Protein AF-A0AA86ND13-F1 (afdb_monomer_lite)

Secondary structure (DSSP, 8-state):
---------PPPEE-TT-EEEHHHHHHHHT-SBPPHHHHHHHHHHHHHHGGG-TTHHHHHT--GGGTTS-PPP--HHHHHHHHHHHHTTS--BHHHHHHHHHHHHHTT--TTSEEEPPGGGGGEEEE-SEEEEEETTEEEEEE----GGGTTHHHHHHHHH------TTS-EEEETTB-HHHHHHHHHHHH----SSHHHHHHHHHHHTTEEETTS-PPPPTTTSEEEEEETTS-EEEEE-EEEE--SS-EEHHHHHHHHHTTB---TTT------------------PPPPPTT-TTEEEEEEETTTEEEEEETTEEEEEE--B--SSHHHHHHHHHHHHHHHHHH--TT--EEEE-TT---B-HHHHHHHHHHH-TTS-----EEEE---HHHHHHHHTT-HHHHTT-BB-TTT--B-TTGGGSSSEEB----HHHHHHHHHHHHH------GGGEEEEEETT-BTHHHHHHHHHHHTT-SEEEEES---SS---BSSB--S--EEEHHHHHHHHHHHHHH---S--HHHHHHHHT---SBS-EEEEE-EEEEES-TTS---S-TTSS--B-SEEE-----TTTTTSHHHHHHHHHHHHHH-----S---SEEEEETTEEEEEETTEEEEEEEPTTEEE-SSSS--EEE--STT-----HHHHHHHHHHHHHHHHHHHHHHHHHHHHHHHHHTTS---PPPPP----

pLDDT: mean 84.59, std 14.76, range [30.59, 98.56]

Structure (mmCIF, N/CA/C/O backbone):
data_AF-A0AA86ND13-F1
#
_entry.id   AF-A0AA86ND13-F1
#
loop_
_atom_site.group_PDB
_atom_site.id
_atom_site.type_symbol
_atom_site.label_atom_id
_atom_site.label_alt_id
_atom_site.label_comp_id
_atom_site.label_asym_id
_atom_site.label_entity_id
_atom_site.label_seq_id
_atom_site.pdbx_PDB_ins_code
_atom_site.Cartn_x
_atom_site.Cartn_y
_atom_site.Cartn_z
_atom_site.occupancy
_atom_site.B_iso_or_equiv
_atom_site.auth_seq_id
_atom_site.auth_comp_id
_atom_site.auth_asym_id
_atom_site.auth_atom_id
_atom_site.pdbx_PDB_model_num
ATOM 1 N N . MET A 1 1 ? 25.302 -31.757 -35.890 1.00 33.94 1 MET A N 1
ATOM 2 C CA . MET A 1 1 ? 24.442 -30.793 -36.605 1.00 33.94 1 MET A CA 1
ATOM 3 C C . MET A 1 1 ? 23.725 -29.984 -35.534 1.00 33.94 1 MET A C 1
ATOM 5 O O . MET A 1 1 ? 22.783 -30.485 -34.940 1.00 33.94 1 MET A O 1
ATOM 9 N N . PHE A 1 2 ? 24.277 -28.827 -35.160 1.00 31.30 2 PHE A N 1
ATOM 10 C CA . PHE A 1 2 ? 23.666 -27.933 -34.173 1.00 31.30 2 PHE A CA 1
ATOM 11 C C . PHE A 1 2 ? 22.558 -27.151 -34.881 1.00 31.30 2 PHE A C 1
ATOM 13 O O . PHE A 1 2 ? 22.850 -26.337 -35.754 1.00 31.30 2 PHE A O 1
ATOM 20 N N . PHE A 1 3 ? 21.297 -27.430 -34.551 1.00 30.59 3 PHE A N 1
ATOM 21 C CA . PHE A 1 3 ? 20.183 -26.580 -34.957 1.00 30.59 3 PHE A CA 1
ATOM 22 C C . PHE A 1 3 ? 20.238 -25.306 -34.113 1.00 30.59 3 PHE A C 1
ATOM 24 O O . PHE A 1 3 ? 19.770 -25.275 -32.979 1.00 30.59 3 PHE A O 1
ATOM 31 N N . ILE A 1 4 ? 20.854 -24.262 -34.665 1.00 31.72 4 ILE A N 1
ATOM 32 C CA . ILE A 1 4 ? 20.630 -22.894 -34.211 1.00 31.72 4 ILE A CA 1
ATOM 33 C C . ILE A 1 4 ? 19.234 -22.534 -34.717 1.00 31.72 4 ILE A C 1
ATOM 35 O O . ILE A 1 4 ? 19.048 -22.219 -35.890 1.00 31.72 4 ILE A O 1
ATOM 39 N N . THR A 1 5 ? 18.231 -22.651 -33.853 1.00 33.06 5 THR A N 1
ATOM 40 C CA . THR A 1 5 ? 16.935 -22.013 -34.073 1.00 33.06 5 THR A CA 1
ATOM 41 C C . THR A 1 5 ? 17.154 -20.508 -33.997 1.00 33.06 5 THR A C 1
ATOM 43 O O . THR A 1 5 ? 17.183 -19.929 -32.913 1.00 33.06 5 THR A O 1
ATOM 46 N N . SER A 1 6 ? 17.359 -19.880 -35.152 1.00 32.88 6 SER A N 1
ATOM 47 C CA . SER A 1 6 ? 17.201 -18.441 -35.316 1.00 32.88 6 SER A CA 1
ATOM 48 C C . SER A 1 6 ? 15.755 -18.100 -34.968 1.00 32.88 6 SER A C 1
ATOM 50 O O . SER A 1 6 ? 14.843 -18.331 -35.759 1.00 32.88 6 SER A O 1
ATOM 52 N N . ILE A 1 7 ? 15.538 -17.620 -33.745 1.00 39.09 7 ILE A N 1
ATOM 53 C CA . ILE A 1 7 ? 14.286 -16.985 -33.347 1.00 39.09 7 ILE A CA 1
ATOM 54 C C . ILE A 1 7 ? 14.152 -15.772 -34.267 1.00 39.09 7 ILE A C 1
ATOM 56 O O . ILE A 1 7 ? 14.967 -14.853 -34.194 1.00 39.09 7 ILE A O 1
ATOM 60 N N . PHE A 1 8 ? 13.188 -15.808 -35.186 1.00 39.84 8 PHE A N 1
ATOM 61 C CA . PHE A 1 8 ? 12.798 -14.628 -35.947 1.00 39.84 8 PHE A CA 1
ATOM 62 C C . PHE A 1 8 ? 12.400 -13.561 -34.926 1.00 39.84 8 PHE A C 1
ATOM 64 O O . PHE A 1 8 ? 11.393 -13.712 -34.235 1.00 39.84 8 PHE A O 1
ATOM 71 N N . ALA A 1 9 ? 13.220 -12.520 -34.782 1.00 51.19 9 ALA A N 1
ATOM 72 C CA . ALA A 1 9 ? 12.810 -11.309 -34.096 1.00 51.19 9 ALA A CA 1
ATOM 73 C C . ALA A 1 9 ? 11.643 -10.740 -34.909 1.00 51.19 9 ALA A C 1
ATOM 75 O O . ALA A 1 9 ? 11.849 -10.234 -36.009 1.00 51.19 9 ALA A O 1
ATOM 76 N N . GLY A 1 10 ? 10.413 -10.948 -34.434 1.00 59.34 10 GLY A N 1
ATOM 77 C CA . GLY A 1 10 ? 9.244 -10.325 -35.037 1.00 59.34 10 GLY A CA 1
ATOM 78 C C . GLY A 1 10 ? 9.417 -8.813 -34.963 1.00 59.34 10 GLY A C 1
ATOM 79 O O . GLY A 1 10 ? 9.749 -8.296 -33.896 1.00 59.34 10 GLY A O 1
ATOM 80 N N . ASP A 1 11 ? 9.236 -8.127 -36.088 1.00 77.00 11 ASP A N 1
ATOM 81 C CA . ASP A 1 11 ? 9.313 -6.671 -36.127 1.00 77.00 11 ASP A CA 1
ATOM 82 C C . ASP A 1 11 ? 8.294 -6.071 -35.153 1.00 77.00 11 ASP A C 1
ATOM 84 O O . ASP A 1 11 ? 7.122 -6.458 -35.129 1.00 77.00 11 ASP A O 1
ATOM 88 N N . CYS A 1 12 ? 8.753 -5.137 -34.323 1.00 88.19 12 CYS A N 1
ATOM 89 C CA . CYS A 1 12 ? 7.872 -4.358 -33.478 1.00 88.19 12 CYS A CA 1
ATOM 90 C C . CYS A 1 12 ? 7.079 -3.373 -34.348 1.00 88.19 12 CYS A C 1
ATOM 92 O O . CYS A 1 12 ? 7.677 -2.607 -35.107 1.00 88.19 12 CYS A O 1
ATOM 94 N N . ALA A 1 13 ? 5.750 -3.398 -34.230 1.00 91.44 13 ALA A N 1
ATOM 95 C CA . ALA A 1 13 ? 4.836 -2.455 -34.872 1.00 91.44 13 ALA A CA 1
ATOM 96 C C . ALA A 1 13 ? 3.546 -2.329 -34.040 1.00 91.44 13 ALA A C 1
ATOM 98 O O . ALA A 1 13 ? 2.675 -3.201 -34.095 1.00 91.44 13 ALA A O 1
ATOM 99 N N . MET A 1 14 ? 3.425 -1.262 -33.245 1.00 94.56 14 MET A N 1
ATOM 100 C CA . MET A 1 14 ? 2.250 -1.003 -32.406 1.00 94.56 14 MET A CA 1
ATOM 101 C C . MET A 1 14 ? 1.798 0.452 -32.506 1.00 94.56 14 MET A C 1
ATOM 103 O O . MET A 1 14 ? 2.567 1.387 -32.312 1.00 94.56 14 MET A O 1
ATOM 107 N N . LEU A 1 15 ? 0.513 0.635 -32.767 1.00 94.06 15 LEU A N 1
ATOM 108 C CA . LEU A 1 15 ? -0.182 1.904 -32.785 1.00 94.06 15 LEU A CA 1
ATOM 109 C C . LEU A 1 15 ? -0.659 2.268 -31.368 1.00 94.06 15 LEU A C 1
ATOM 111 O O . LEU A 1 15 ? -1.095 1.391 -30.615 1.00 94.06 15 LEU A O 1
ATOM 115 N N . PRO A 1 16 ? -0.654 3.565 -31.025 1.00 92.56 16 PRO A N 1
ATOM 116 C CA . PRO A 1 16 ? -1.253 4.087 -29.804 1.00 92.56 16 PRO A CA 1
ATOM 117 C C . PRO A 1 16 ? -2.686 3.610 -29.560 1.00 92.56 16 PRO A C 1
ATOM 119 O O . PRO A 1 16 ? -3.524 3.640 -30.462 1.00 92.56 16 PRO A O 1
ATOM 122 N N . TRP A 1 17 ? -2.987 3.271 -28.308 1.00 91.25 17 TRP A N 1
ATOM 123 C CA . TRP A 1 17 ? -4.323 2.953 -27.791 1.00 91.25 17 TRP A CA 1
ATOM 124 C C . TRP A 1 17 ? -5.017 1.774 -28.485 1.00 91.25 17 TRP A C 1
ATOM 126 O O . TRP A 1 17 ? -6.239 1.651 -28.406 1.00 91.25 17 TRP A O 1
ATOM 136 N N . LYS A 1 18 ? -4.241 0.906 -29.144 1.00 93.94 18 LYS A N 1
ATOM 137 C CA . LYS A 1 18 ? -4.715 -0.337 -29.759 1.00 93.94 18 LYS A CA 1
ATOM 138 C C . LYS A 1 18 ? -4.464 -1.550 -28.876 1.00 93.94 18 LYS A C 1
ATOM 140 O O . LYS A 1 18 ? -3.497 -1.578 -28.114 1.00 93.94 18 LYS A O 1
ATOM 145 N N . VAL A 1 19 ? -5.345 -2.541 -28.993 1.00 95.06 19 VAL A N 1
ATOM 146 C CA . VAL A 1 19 ? -5.243 -3.832 -28.304 1.00 95.06 19 VAL A CA 1
ATOM 147 C C . VAL A 1 19 ? -4.367 -4.800 -29.099 1.00 95.06 19 VAL A C 1
ATOM 149 O O . VAL A 1 19 ? -4.580 -5.030 -30.288 1.00 95.06 19 VAL A O 1
ATOM 152 N N . TYR A 1 20 ? -3.411 -5.418 -28.413 1.00 96.25 20 TYR A N 1
ATOM 153 C CA . TYR A 1 20 ? -2.474 -6.391 -28.963 1.00 96.25 20 TYR A CA 1
ATOM 154 C C . TYR A 1 20 ? -2.529 -7.707 -28.199 1.00 96.25 20 TYR A C 1
ATOM 156 O O . TYR A 1 20 ? -2.712 -7.735 -26.980 1.00 96.25 20 TYR A O 1
ATOM 164 N N . SER A 1 21 ? -2.329 -8.809 -28.922 1.00 95.81 21 SER A N 1
ATOM 165 C CA . SER A 1 21 ? -2.137 -10.120 -28.310 1.00 95.81 21 SER A CA 1
ATOM 166 C C . SER A 1 21 ? -0.849 -10.153 -27.482 1.00 95.81 21 SER A C 1
ATOM 168 O O . SER A 1 21 ? 0.057 -9.335 -27.669 1.00 95.81 21 SER A O 1
ATOM 170 N N . TYR A 1 22 ? -0.751 -11.141 -26.594 1.00 95.56 22 TYR A N 1
ATOM 171 C CA . TYR A 1 22 ? 0.463 -11.407 -25.829 1.00 95.56 22 TYR A CA 1
ATOM 172 C C . TYR A 1 22 ? 1.712 -11.505 -26.713 1.00 95.56 22 TYR A C 1
ATOM 174 O O . TYR A 1 22 ? 2.703 -10.821 -26.466 1.00 95.56 22 TYR A O 1
ATOM 182 N N . ASP A 1 23 ? 1.644 -12.309 -27.776 1.00 92.81 23 ASP A N 1
ATOM 183 C CA . ASP A 1 23 ? 2.799 -12.600 -28.628 1.00 92.81 23 ASP A CA 1
ATOM 184 C C . ASP A 1 23 ? 3.266 -11.346 -29.387 1.00 92.81 23 ASP A C 1
ATOM 186 O O . ASP A 1 23 ? 4.465 -11.074 -29.462 1.00 92.81 23 ASP A O 1
ATOM 190 N N . SER A 1 24 ? 2.322 -10.536 -29.889 1.00 92.81 24 SER A N 1
ATOM 191 C CA . SER A 1 24 ? 2.621 -9.271 -30.573 1.00 92.81 24 SER A CA 1
ATOM 192 C C . SER A 1 24 ? 3.178 -8.204 -29.630 1.00 92.81 24 SER A C 1
ATOM 194 O O . SER A 1 24 ? 4.037 -7.426 -30.028 1.00 92.81 24 SER A O 1
ATOM 196 N N . ALA A 1 25 ? 2.711 -8.150 -28.382 1.00 95.31 25 ALA A N 1
ATOM 197 C CA . ALA A 1 25 ? 3.239 -7.211 -27.399 1.00 95.31 25 ALA A CA 1
ATOM 198 C C . ALA A 1 25 ? 4.616 -7.616 -26.882 1.00 95.31 25 ALA A C 1
ATOM 200 O O . ALA A 1 25 ? 5.497 -6.769 -26.724 1.00 95.31 25 ALA A O 1
ATOM 201 N N . SER A 1 26 ? 4.823 -8.915 -26.674 1.00 94.69 26 SER A N 1
ATOM 202 C CA . SER A 1 26 ? 6.079 -9.468 -26.181 1.00 94.69 26 SER A CA 1
ATOM 203 C C . SER A 1 26 ? 7.265 -9.118 -27.084 1.00 94.69 26 SER A C 1
ATOM 205 O O . SER A 1 26 ? 8.344 -8.823 -26.566 1.00 94.69 26 SER A O 1
ATOM 207 N N . SER A 1 27 ? 7.087 -9.081 -28.412 1.00 91.56 27 SER A N 1
ATOM 208 C CA . SER A 1 27 ? 8.167 -8.700 -29.335 1.00 91.56 27 SER A CA 1
ATOM 209 C C . SER A 1 27 ? 8.625 -7.253 -29.128 1.00 91.56 27 SER A C 1
ATOM 211 O O . SER A 1 27 ? 9.824 -7.013 -29.008 1.00 91.56 27 SER A O 1
ATOM 213 N N . CYS A 1 28 ? 7.693 -6.304 -29.005 1.00 94.56 28 CYS A N 1
ATOM 214 C CA . CYS A 1 28 ? 7.996 -4.893 -28.761 1.00 94.56 28 CYS A CA 1
ATOM 215 C C . CYS A 1 28 ? 8.552 -4.633 -27.359 1.00 94.56 28 CYS A C 1
ATOM 217 O O . CYS A 1 28 ? 9.536 -3.912 -27.212 1.00 94.56 28 CYS A O 1
ATOM 219 N N . ILE A 1 29 ? 7.961 -5.240 -26.327 1.00 96.06 29 ILE A N 1
ATOM 220 C CA . ILE A 1 29 ? 8.396 -5.072 -24.932 1.00 96.06 29 ILE A CA 1
ATOM 221 C C . ILE A 1 29 ? 9.828 -5.592 -24.741 1.00 96.06 29 ILE A C 1
ATOM 223 O O . ILE A 1 29 ? 10.623 -4.987 -24.023 1.00 96.06 29 ILE A O 1
ATOM 227 N N . ASN A 1 30 ? 10.183 -6.696 -25.407 1.00 95.19 30 ASN A N 1
ATOM 228 C CA . ASN A 1 30 ? 11.527 -7.274 -25.360 1.00 95.19 30 ASN A CA 1
ATOM 229 C C . ASN A 1 30 ? 12.494 -6.691 -26.406 1.00 95.19 30 ASN A C 1
ATOM 231 O O . ASN A 1 30 ? 13.633 -7.154 -26.491 1.00 95.19 30 ASN A O 1
ATOM 235 N N . PHE A 1 31 ? 12.077 -5.704 -27.202 1.00 94.56 31 PHE A N 1
ATOM 236 C CA . PHE A 1 31 ? 12.933 -5.121 -28.231 1.00 94.56 31 PHE A CA 1
ATOM 237 C C . PHE A 1 31 ? 14.100 -4.287 -27.661 1.00 94.56 31 PHE A C 1
ATOM 239 O O . PHE A 1 31 ? 15.232 -4.517 -28.104 1.00 94.56 31 PHE A O 1
ATOM 246 N N . PRO A 1 32 ? 13.898 -3.363 -26.689 1.00 94.56 32 PRO A N 1
ATOM 247 C CA . PRO A 1 32 ? 14.983 -2.524 -26.191 1.00 94.56 32 PRO A CA 1
ATOM 248 C C . PRO A 1 32 ? 16.118 -3.353 -25.601 1.00 94.56 32 PRO A C 1
ATOM 250 O O . PRO A 1 32 ? 15.891 -4.248 -24.781 1.00 94.56 32 PRO A O 1
ATOM 253 N N . GLN A 1 33 ? 17.348 -3.034 -25.986 1.00 93.81 33 GLN A N 1
ATOM 254 C CA . GLN A 1 33 ? 18.540 -3.695 -25.467 1.00 93.81 33 GLN A CA 1
ATOM 255 C C . GLN A 1 33 ? 19.047 -3.000 -24.205 1.00 93.81 33 GLN A C 1
ATOM 257 O O . GLN A 1 33 ? 19.077 -1.772 -24.111 1.00 93.81 33 GLN A O 1
ATOM 262 N N . LEU A 1 34 ? 19.473 -3.800 -23.227 1.00 93.50 34 LEU A N 1
ATOM 263 C CA . LEU A 1 34 ? 20.101 -3.297 -22.013 1.00 93.50 34 LEU A CA 1
ATOM 264 C C . LEU A 1 34 ? 21.534 -2.837 -22.311 1.00 93.50 34 LEU A C 1
ATOM 266 O O . LEU A 1 34 ? 22.351 -3.622 -22.790 1.00 93.50 34 LEU A O 1
ATOM 270 N N . SER A 1 35 ? 21.869 -1.587 -21.989 1.00 92.25 35 SER A N 1
ATOM 271 C CA . SER A 1 35 ? 23.255 -1.119 -22.074 1.00 92.25 35 SER A CA 1
ATOM 272 C C . SER A 1 35 ? 24.070 -1.591 -20.863 1.00 92.25 35 SER A C 1
ATOM 274 O O . SER A 1 35 ? 23.556 -1.651 -19.742 1.00 92.25 35 SER A O 1
ATOM 276 N N . GLN A 1 36 ? 25.367 -1.867 -21.057 1.00 92.38 36 GLN A N 1
ATOM 277 C CA . GLN A 1 36 ? 26.256 -2.283 -19.958 1.00 92.38 36 GLN A CA 1
ATOM 278 C C . GLN A 1 36 ? 26.293 -1.246 -18.829 1.00 92.38 36 GLN A C 1
ATOM 280 O O . GLN A 1 36 ? 26.336 -1.598 -17.656 1.00 92.38 36 GLN A O 1
ATOM 285 N N . ARG A 1 37 ? 26.255 0.044 -19.179 1.00 93.12 37 ARG A N 1
ATOM 286 C CA . ARG A 1 37 ? 26.235 1.142 -18.208 1.00 93.12 37 ARG A CA 1
ATOM 287 C C . ARG A 1 37 ? 24.987 1.087 -17.328 1.00 93.12 37 ARG A C 1
ATOM 289 O O . ARG A 1 37 ? 25.120 1.162 -16.109 1.00 93.12 37 ARG A O 1
ATOM 296 N N . ILE A 1 38 ? 23.801 0.954 -17.933 1.00 94.94 38 ILE A N 1
ATOM 297 C CA . ILE A 1 38 ? 22.539 0.860 -17.187 1.00 94.94 38 ILE A CA 1
ATOM 298 C C . ILE A 1 38 ? 22.559 -0.380 -16.295 1.00 94.94 38 ILE A C 1
ATOM 300 O O . ILE A 1 38 ? 22.231 -0.275 -15.116 1.00 94.94 38 ILE A O 1
ATOM 304 N N . PHE A 1 39 ? 22.995 -1.523 -16.826 1.00 96.00 39 PHE A N 1
ATOM 305 C CA . PHE A 1 39 ? 23.133 -2.760 -16.061 1.00 96.00 39 PHE A CA 1
ATOM 306 C C . PHE A 1 39 ? 24.037 -2.588 -14.831 1.00 96.00 39 PHE A C 1
ATOM 308 O O . PHE A 1 39 ? 23.581 -2.781 -13.706 1.00 96.00 39 PHE A O 1
ATOM 315 N N . GLU A 1 40 ? 25.297 -2.188 -15.024 1.00 95.62 40 GLU A N 1
ATOM 316 C CA . GLU A 1 40 ? 26.281 -2.115 -13.938 1.00 95.62 40 GLU A CA 1
ATOM 317 C C . GLU A 1 40 ? 25.869 -1.115 -12.858 1.00 95.62 40 GLU A C 1
ATOM 319 O O . GLU A 1 40 ? 25.923 -1.421 -11.666 1.00 95.62 40 GLU A O 1
ATOM 324 N N . GLN A 1 41 ? 25.407 0.070 -13.260 1.00 97.00 41 GLN A N 1
ATOM 325 C CA . GLN A 1 41 ? 25.033 1.115 -12.314 1.00 97.00 41 GLN A CA 1
ATOM 326 C C . GLN A 1 41 ? 23.735 0.779 -11.560 1.00 97.00 41 GLN A C 1
ATOM 328 O O . GLN A 1 41 ? 23.642 1.031 -10.355 1.00 97.00 41 GLN A O 1
ATOM 333 N N . THR A 1 42 ? 22.752 0.154 -12.223 1.00 97.31 42 THR A N 1
ATOM 334 C CA . THR A 1 42 ? 21.548 -0.358 -11.543 1.00 97.31 42 THR A CA 1
ATOM 335 C C . THR A 1 42 ? 21.937 -1.433 -10.535 1.00 97.31 42 THR A C 1
ATOM 337 O O . THR A 1 42 ? 21.534 -1.365 -9.377 1.00 97.31 42 THR A O 1
ATOM 340 N N . GLN A 1 43 ? 22.786 -2.382 -10.933 1.00 97.06 43 GLN A N 1
ATOM 341 C CA . GLN A 1 43 ? 23.234 -3.476 -10.080 1.00 97.06 43 GLN A CA 1
ATOM 342 C C . GLN A 1 43 ? 23.975 -2.974 -8.827 1.00 97.06 43 GLN A C 1
ATOM 344 O O . GLN A 1 43 ? 23.629 -3.382 -7.719 1.00 97.06 43 GLN A O 1
ATOM 349 N N . ILE A 1 44 ? 24.925 -2.041 -8.977 1.00 97.00 44 ILE A N 1
ATOM 350 C CA . ILE A 1 44 ? 25.625 -1.393 -7.850 1.00 97.00 44 ILE A CA 1
ATOM 351 C C . ILE A 1 44 ? 24.623 -0.703 -6.916 1.00 97.00 44 ILE A C 1
ATOM 353 O O . ILE A 1 44 ? 24.714 -0.808 -5.691 1.00 97.00 44 ILE A O 1
ATOM 357 N N . THR A 1 45 ? 23.637 -0.013 -7.484 1.00 97.44 45 THR A N 1
ATOM 358 C CA . THR A 1 45 ? 22.626 0.709 -6.705 1.00 97.44 45 THR A CA 1
ATOM 359 C C . THR A 1 45 ? 21.728 -0.240 -5.922 1.00 97.44 45 THR A C 1
ATOM 361 O O . THR A 1 45 ? 21.483 0.006 -4.743 1.00 97.44 45 THR A O 1
ATOM 364 N N . LEU A 1 46 ? 21.293 -1.354 -6.517 1.00 97.50 46 LEU A N 1
ATOM 365 C CA . LEU A 1 46 ? 20.534 -2.393 -5.818 1.00 97.50 46 LEU A CA 1
ATOM 366 C C . LEU A 1 46 ? 21.359 -3.019 -4.682 1.00 97.50 46 LEU A C 1
ATOM 368 O O . LEU A 1 46 ? 20.870 -3.127 -3.559 1.00 97.50 46 LEU A O 1
ATOM 372 N N . GLU A 1 47 ? 22.620 -3.376 -4.947 1.00 96.12 47 GLU A N 1
ATOM 373 C CA . GLU A 1 47 ? 23.552 -3.954 -3.965 1.00 96.12 47 GLU A CA 1
ATOM 374 C C . GLU A 1 47 ? 23.800 -3.027 -2.765 1.00 96.12 47 GLU A C 1
ATOM 376 O O . GLU A 1 47 ? 23.976 -3.502 -1.638 1.00 96.12 47 GLU A O 1
ATOM 381 N N . ASN A 1 48 ? 23.767 -1.710 -2.979 1.00 95.38 48 ASN A N 1
ATOM 382 C CA . ASN A 1 48 ? 23.911 -0.717 -1.921 1.00 95.38 48 ASN A CA 1
ATOM 383 C C . ASN A 1 48 ? 22.598 -0.424 -1.197 1.00 95.38 48 ASN A C 1
ATOM 385 O O . ASN A 1 48 ? 22.520 -0.599 0.019 1.00 95.38 48 ASN A O 1
ATOM 389 N N . LEU A 1 49 ? 21.557 -0.007 -1.916 1.00 95.62 49 LEU A N 1
ATOM 390 C CA . LEU A 1 49 ? 20.322 0.468 -1.295 1.00 95.62 49 LEU A CA 1
ATOM 391 C C . LEU A 1 49 ? 19.557 -0.659 -0.587 1.00 95.62 49 LEU A C 1
ATOM 393 O O . LEU A 1 49 ? 19.020 -0.430 0.494 1.00 95.62 49 LEU A O 1
ATOM 397 N N . LEU A 1 50 ? 19.585 -1.902 -1.086 1.00 95.56 50 LEU A N 1
ATOM 398 C CA . LEU A 1 50 ? 18.966 -3.044 -0.389 1.00 95.56 50 LEU A CA 1
ATOM 399 C C . LEU A 1 50 ? 19.701 -3.443 0.906 1.00 95.56 50 LEU A C 1
ATOM 401 O O . LEU A 1 50 ? 19.233 -4.310 1.645 1.00 95.56 50 LEU A O 1
ATOM 405 N N . GLN A 1 51 ? 20.835 -2.818 1.246 1.00 93.38 51 GLN A N 1
ATOM 406 C CA . GLN A 1 51 ? 21.398 -2.902 2.603 1.00 93.38 51 GLN A CA 1
ATOM 407 C C . GLN A 1 51 ? 20.551 -2.142 3.628 1.00 93.38 51 GLN A C 1
ATOM 409 O O . GLN A 1 51 ? 20.628 -2.443 4.818 1.00 93.38 51 GLN A O 1
ATOM 414 N N . LEU A 1 52 ? 19.729 -1.194 3.184 1.00 91.88 52 LEU A N 1
ATOM 415 C CA . LEU A 1 52 ? 18.838 -0.420 4.042 1.00 91.88 52 LEU A CA 1
ATOM 416 C C . LEU A 1 52 ? 17.492 -1.111 4.281 1.00 91.88 52 LEU A C 1
ATOM 418 O O . LEU A 1 52 ? 16.705 -0.630 5.089 1.00 91.88 52 LEU A O 1
ATOM 422 N N . TYR A 1 53 ? 17.220 -2.231 3.600 1.00 93.31 53 TYR A N 1
ATOM 423 C CA . TYR A 1 53 ? 15.964 -2.949 3.767 1.00 93.31 53 TYR A CA 1
ATOM 424 C C . TYR A 1 53 ? 15.832 -3.488 5.193 1.00 93.31 53 TYR A C 1
ATOM 426 O O . TYR A 1 53 ? 16.567 -4.393 5.598 1.00 93.31 53 TYR A O 1
ATOM 434 N N . GLY A 1 54 ? 14.886 -2.932 5.956 1.00 89.31 54 GLY A N 1
ATOM 435 C CA . GLY A 1 54 ? 14.771 -3.153 7.396 1.00 89.31 54 GLY A CA 1
ATOM 436 C C . GLY A 1 54 ? 14.607 -4.626 7.763 1.00 89.31 54 GLY A C 1
ATOM 437 O O . GLY A 1 54 ? 15.114 -5.083 8.785 1.00 89.31 54 GLY A O 1
ATOM 438 N N . SER A 1 55 ? 13.918 -5.389 6.913 1.00 89.69 55 SER A N 1
ATOM 439 C CA . SER A 1 55 ? 13.576 -6.796 7.143 1.00 89.69 55 SER A CA 1
ATOM 440 C C . SER A 1 55 ? 14.567 -7.806 6.553 1.00 89.69 55 SER A C 1
ATOM 442 O O . SER A 1 55 ? 14.342 -9.011 6.673 1.00 89.69 55 SER A O 1
ATOM 444 N N . ARG A 1 56 ? 15.679 -7.352 5.959 1.00 91.25 56 ARG A N 1
ATOM 445 C CA . ARG A 1 56 ? 16.667 -8.229 5.310 1.00 91.25 56 ARG A CA 1
ATOM 446 C C . ARG A 1 56 ? 17.183 -9.339 6.223 1.00 91.25 56 ARG A C 1
ATOM 448 O O . ARG A 1 56 ? 17.115 -10.501 5.845 1.00 91.25 56 ARG A O 1
ATOM 455 N N . ASP A 1 57 ? 17.646 -8.998 7.425 1.00 88.00 57 ASP A N 1
ATOM 456 C CA . ASP A 1 57 ? 18.280 -9.978 8.321 1.00 88.00 57 ASP A CA 1
ATOM 457 C C . ASP A 1 57 ? 17.283 -11.056 8.792 1.00 88.00 57 ASP A C 1
ATOM 459 O O . ASP A 1 57 ? 17.659 -12.213 8.970 1.00 88.00 57 ASP A O 1
ATOM 463 N N . ILE A 1 58 ? 16.000 -10.685 8.938 1.00 87.88 58 ILE A N 1
ATOM 464 C CA . ILE A 1 58 ? 14.912 -11.609 9.297 1.00 87.88 58 ILE A CA 1
ATOM 465 C C . ILE A 1 58 ? 14.647 -12.587 8.149 1.00 87.88 58 ILE A C 1
ATOM 467 O O . ILE A 1 58 ? 14.507 -13.778 8.394 1.00 87.88 58 ILE A O 1
ATOM 471 N N . LEU A 1 59 ? 14.593 -12.112 6.900 1.00 88.38 59 LEU A N 1
ATOM 472 C CA . LEU A 1 59 ? 14.362 -12.982 5.740 1.00 88.38 59 LEU A CA 1
ATOM 473 C C . LEU A 1 59 ? 15.553 -13.896 5.435 1.00 88.38 59 LEU A C 1
ATOM 475 O O . LEU A 1 59 ? 15.354 -15.042 5.025 1.00 88.38 59 LEU A O 1
ATOM 479 N N . GLU A 1 60 ? 16.779 -13.406 5.622 1.00 89.00 60 GLU A N 1
ATOM 480 C CA . GLU A 1 60 ? 17.995 -14.195 5.403 1.00 89.00 60 GLU A CA 1
ATOM 481 C C . GLU A 1 60 ? 18.118 -15.323 6.437 1.00 89.00 60 GLU A C 1
ATOM 483 O O . GLU A 1 60 ? 18.520 -16.429 6.087 1.00 89.00 60 GLU A O 1
ATOM 488 N N . ASN A 1 61 ? 17.720 -15.070 7.689 1.00 85.56 61 ASN A N 1
ATOM 489 C CA . ASN A 1 61 ? 17.805 -16.030 8.787 1.00 85.56 61 ASN A CA 1
ATOM 490 C C . ASN A 1 61 ? 16.491 -16.073 9.573 1.00 85.56 61 ASN A C 1
ATOM 492 O O . ASN A 1 61 ? 16.442 -15.576 10.698 1.00 85.56 61 ASN A O 1
ATOM 496 N N . LEU A 1 62 ? 15.441 -16.665 8.986 1.00 83.44 62 LEU A N 1
ATOM 497 C CA . LEU A 1 62 ? 14.112 -16.747 9.606 1.00 83.44 62 LEU A CA 1
ATOM 498 C C . LEU A 1 62 ? 14.197 -17.372 11.007 1.00 83.44 62 LEU A C 1
ATOM 500 O O . LEU A 1 62 ? 14.496 -18.565 11.127 1.00 83.44 62 LEU A O 1
ATOM 504 N N . PRO A 1 63 ? 13.936 -16.598 12.076 1.00 79.81 63 PRO A N 1
ATOM 505 C CA . PRO A 1 63 ? 14.040 -17.139 13.424 1.00 79.81 63 PRO A CA 1
ATOM 506 C C . PRO A 1 63 ? 12.956 -18.201 13.693 1.00 79.81 63 PRO A C 1
ATOM 508 O O . PRO A 1 63 ? 11.871 -18.172 13.112 1.00 79.81 63 PRO A O 1
ATOM 511 N N . ALA A 1 64 ? 13.228 -19.158 14.588 1.00 80.06 64 ALA A N 1
ATOM 512 C CA . ALA A 1 64 ? 12.355 -20.323 14.806 1.00 80.06 64 ALA A CA 1
ATOM 513 C C . ALA A 1 64 ? 10.917 -19.967 15.238 1.00 80.06 64 ALA A C 1
ATOM 515 O O . ALA A 1 64 ? 9.974 -20.699 14.946 1.00 80.06 64 ALA A O 1
ATOM 516 N N . ASN A 1 65 ? 10.735 -18.823 15.896 1.00 73.12 65 ASN A N 1
ATOM 517 C CA . ASN A 1 65 ? 9.432 -18.275 16.284 1.00 73.12 65 ASN A CA 1
ATOM 518 C C . ASN A 1 65 ? 8.566 -17.808 15.093 1.00 73.12 65 ASN A C 1
ATOM 520 O O . ASN A 1 65 ? 7.388 -17.537 15.299 1.00 73.12 65 ASN A O 1
ATOM 524 N N . TYR A 1 66 ? 9.101 -17.781 13.865 1.00 72.25 66 TYR A N 1
ATOM 525 C CA . TYR A 1 66 ? 8.340 -17.546 12.631 1.00 72.25 66 TYR A CA 1
ATOM 526 C C . TYR A 1 66 ? 7.990 -18.834 11.867 1.00 72.25 66 TYR A C 1
ATOM 528 O O . TYR A 1 66 ? 7.330 -18.765 10.836 1.00 72.25 66 TYR A O 1
ATOM 536 N N . SER A 1 67 ? 8.400 -20.012 12.358 1.00 62.22 67 SER A N 1
ATOM 537 C CA . SER A 1 67 ? 8.202 -21.304 11.669 1.00 62.22 67 SER A CA 1
ATOM 538 C C . SER A 1 67 ? 6.736 -21.696 11.438 1.00 62.22 67 SER A C 1
ATOM 540 O O . SER A 1 67 ? 6.465 -22.571 10.620 1.00 62.22 67 SER A O 1
ATOM 542 N N . GLY A 1 68 ? 5.797 -21.049 12.136 1.00 63.66 68 GLY A N 1
ATOM 543 C CA . GLY A 1 68 ? 4.356 -21.233 11.957 1.00 63.66 68 GLY A CA 1
ATOM 544 C C . GLY A 1 68 ? 3.722 -20.359 10.871 1.00 63.66 68 GLY A C 1
ATOM 545 O O . GLY A 1 68 ? 2.521 -20.477 10.661 1.00 63.66 68 GLY A O 1
ATOM 546 N N . PHE A 1 69 ? 4.484 -19.489 10.201 1.00 69.06 69 PHE A N 1
ATOM 547 C CA . PHE A 1 69 ? 3.970 -18.577 9.176 1.00 69.06 69 PHE A CA 1
ATOM 548 C C . PHE A 1 69 ? 4.521 -18.944 7.795 1.00 69.06 69 PHE A C 1
ATOM 550 O O . PHE A 1 69 ? 5.675 -19.358 7.668 1.00 69.06 69 PHE A O 1
ATOM 557 N N . ASN A 1 70 ? 3.723 -18.747 6.744 1.00 69.62 70 ASN A N 1
ATOM 558 C CA . ASN A 1 70 ? 4.103 -19.017 5.353 1.00 69.62 70 ASN A CA 1
ATOM 559 C C . ASN A 1 70 ? 5.064 -17.951 4.776 1.00 69.62 70 ASN A C 1
ATOM 561 O O . ASN A 1 70 ? 4.814 -17.346 3.734 1.00 69.62 70 ASN A O 1
ATOM 565 N N . ILE A 1 71 ? 6.173 -17.691 5.473 1.00 75.50 71 ILE A N 1
ATOM 566 C CA . ILE A 1 71 ? 7.215 -16.744 5.068 1.00 75.50 71 ILE A CA 1
ATOM 567 C C . ILE A 1 71 ? 8.366 -17.535 4.449 1.00 75.50 71 ILE A C 1
ATOM 569 O O . ILE A 1 71 ? 8.947 -18.418 5.080 1.00 75.50 71 ILE A O 1
ATOM 573 N N . LYS A 1 72 ? 8.739 -17.201 3.213 1.00 80.38 72 LYS A N 1
ATOM 574 C CA . LYS A 1 72 ? 9.889 -17.822 2.545 1.00 80.38 72 LYS A CA 1
ATOM 575 C C . LYS A 1 72 ? 11.169 -17.076 2.902 1.00 80.38 72 LYS A C 1
ATOM 577 O O . LYS A 1 72 ? 11.226 -15.856 2.767 1.00 80.38 72 LYS A O 1
ATOM 582 N N . SER A 1 73 ? 12.206 -17.809 3.307 1.00 86.19 73 SER A N 1
ATOM 583 C CA . SER A 1 73 ? 13.539 -17.222 3.474 1.00 86.19 73 SER A CA 1
ATOM 584 C C . SER A 1 73 ? 14.044 -16.691 2.131 1.00 86.19 73 SER A C 1
ATOM 586 O O . SER A 1 73 ? 13.824 -17.314 1.090 1.00 86.19 73 SER A O 1
ATOM 588 N N . GLN A 1 74 ? 14.704 -15.534 2.156 1.00 89.88 74 GLN A N 1
ATOM 589 C CA . GLN A 1 74 ? 15.268 -14.884 0.976 1.00 89.88 74 GLN A CA 1
ATOM 590 C C . GLN A 1 74 ? 16.701 -14.451 1.269 1.00 89.88 74 GLN A C 1
ATOM 592 O O . GLN A 1 74 ? 16.933 -13.598 2.123 1.00 89.88 74 GLN A O 1
ATOM 597 N N . ASN A 1 75 ? 17.664 -14.989 0.517 1.00 93.38 75 ASN A N 1
ATOM 598 C CA . ASN A 1 75 ? 19.034 -14.488 0.538 1.00 93.38 75 ASN A CA 1
ATOM 599 C C . ASN A 1 75 ? 19.200 -13.393 -0.520 1.00 93.38 75 ASN A C 1
ATOM 601 O O . ASN A 1 75 ? 19.558 -13.669 -1.665 1.00 93.38 75 ASN A O 1
ATOM 605 N N . ILE A 1 76 ? 18.922 -12.144 -0.132 1.00 94.12 76 ILE A N 1
ATOM 606 C CA . ILE A 1 76 ? 18.951 -10.988 -1.044 1.00 94.12 76 ILE A CA 1
ATOM 607 C C . ILE A 1 76 ? 20.340 -10.834 -1.674 1.00 94.12 76 ILE A C 1
ATOM 609 O O . ILE A 1 76 ? 20.448 -10.627 -2.880 1.00 94.12 76 ILE A O 1
ATOM 613 N N . THR A 1 77 ? 21.403 -11.003 -0.882 1.00 94.12 77 THR A N 1
ATOM 614 C CA . THR A 1 77 ? 22.792 -10.928 -1.363 1.00 94.12 77 THR A CA 1
ATOM 615 C C . THR A 1 77 ? 23.059 -11.938 -2.475 1.00 94.12 77 THR A C 1
ATOM 617 O O . THR A 1 77 ? 23.531 -11.574 -3.551 1.00 94.12 77 THR A O 1
ATOM 620 N N . GLN A 1 78 ? 22.734 -13.209 -2.234 1.00 95.31 78 GLN A N 1
ATOM 621 C CA . GLN A 1 78 ? 22.965 -14.274 -3.203 1.00 95.31 78 GLN A CA 1
ATOM 622 C C . GLN A 1 78 ? 22.082 -14.105 -4.441 1.00 95.31 78 GLN A C 1
ATOM 624 O O . GLN A 1 78 ? 22.547 -14.334 -5.555 1.00 95.31 78 GLN A O 1
ATOM 629 N N . ASN A 1 79 ? 20.838 -13.655 -4.268 1.00 95.69 79 ASN A N 1
ATOM 630 C CA . ASN A 1 79 ? 19.933 -13.377 -5.379 1.00 95.69 79 ASN A CA 1
ATOM 631 C C . ASN A 1 79 ? 20.479 -12.263 -6.287 1.00 95.69 79 ASN A C 1
ATOM 633 O O . ASN A 1 79 ? 20.416 -12.400 -7.506 1.00 95.69 79 ASN A O 1
ATOM 637 N N . LEU A 1 80 ? 21.082 -11.208 -5.726 1.00 96.44 80 LEU A N 1
ATOM 638 C CA . LEU A 1 80 ? 21.743 -10.156 -6.509 1.00 96.44 80 LEU A CA 1
ATOM 639 C C . LEU A 1 80 ? 23.005 -10.659 -7.223 1.00 96.44 80 LEU A C 1
ATOM 641 O O . LEU A 1 80 ? 23.225 -10.291 -8.374 1.00 96.44 80 LEU A O 1
ATOM 645 N N . ILE A 1 81 ? 23.800 -11.531 -6.592 1.00 96.81 81 ILE A N 1
ATOM 646 C CA . ILE A 1 81 ? 24.961 -12.175 -7.237 1.00 96.81 81 ILE A CA 1
ATOM 647 C C . ILE A 1 81 ? 24.511 -13.045 -8.419 1.00 96.81 81 ILE A C 1
ATOM 649 O O . ILE A 1 81 ? 25.111 -12.989 -9.493 1.00 96.81 81 ILE A O 1
ATOM 653 N N . ASN A 1 82 ? 23.443 -13.825 -8.235 1.00 95.94 82 ASN A N 1
ATOM 654 C CA . ASN A 1 82 ? 22.857 -14.659 -9.285 1.00 95.94 82 ASN A CA 1
ATOM 655 C C . ASN A 1 82 ? 22.290 -13.803 -10.426 1.00 95.94 82 ASN A C 1
ATOM 657 O O . ASN A 1 82 ? 22.469 -14.136 -11.594 1.00 95.94 82 ASN A O 1
ATOM 661 N N . LEU A 1 83 ? 21.650 -12.679 -10.095 1.00 95.06 83 LEU A N 1
ATOM 662 C CA . LEU A 1 83 ? 21.178 -11.718 -11.084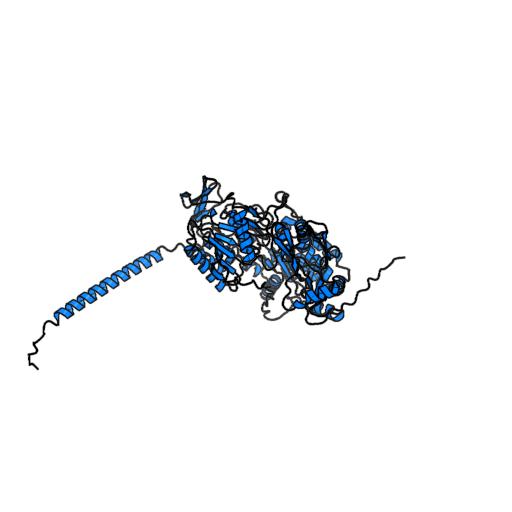 1.00 95.06 83 LEU A CA 1
ATOM 663 C C . LEU A 1 83 ? 22.357 -11.148 -11.883 1.00 95.06 83 LEU A C 1
ATOM 665 O O . LEU A 1 83 ? 22.338 -11.172 -13.107 1.00 95.06 83 LEU A O 1
ATOM 669 N N . ARG A 1 84 ? 23.429 -10.706 -11.220 1.00 95.44 84 ARG A N 1
ATOM 670 C CA . ARG A 1 84 ? 24.623 -10.193 -11.904 1.00 95.44 84 ARG A CA 1
ATOM 671 C C . ARG A 1 84 ? 25.189 -11.240 -12.872 1.00 95.44 84 ARG A C 1
ATOM 673 O O . ARG A 1 84 ? 25.332 -10.957 -14.058 1.00 95.44 84 ARG A O 1
ATOM 680 N N . SER A 1 85 ? 25.420 -12.470 -12.406 1.00 93.88 85 SER A N 1
ATOM 681 C CA . SER A 1 85 ? 25.995 -13.540 -13.234 1.00 93.88 85 SER A CA 1
ATOM 682 C C . SER A 1 85 ? 25.128 -13.924 -14.439 1.00 93.88 85 SER A C 1
ATOM 684 O O . SER A 1 85 ? 25.674 -14.262 -15.490 1.00 93.88 85 SER A O 1
ATOM 686 N N . GLN A 1 86 ? 23.801 -13.819 -14.322 1.00 93.00 86 GLN A N 1
ATOM 687 C CA . GLN A 1 86 ? 22.865 -14.083 -15.414 1.00 93.00 86 GLN A CA 1
ATOM 688 C C . GLN A 1 86 ? 22.969 -13.058 -16.560 1.00 93.00 86 GLN A C 1
ATOM 690 O O . GLN A 1 86 ? 22.739 -13.428 -17.712 1.00 93.00 86 GLN A O 1
ATOM 695 N N . PHE A 1 87 ? 23.312 -11.794 -16.275 1.00 93.19 87 PHE A N 1
ATOM 696 C CA . PHE A 1 87 ? 23.201 -10.693 -17.246 1.00 93.19 87 PHE A CA 1
ATOM 697 C C . PHE A 1 87 ? 24.539 -10.030 -17.649 1.00 93.19 87 PHE A C 1
ATOM 699 O O . PHE A 1 87 ? 24.570 -9.364 -18.678 1.00 93.19 87 PHE A O 1
ATOM 706 N N . THR A 1 88 ? 25.661 -10.249 -16.942 1.00 85.62 88 THR A N 1
ATOM 707 C CA . THR A 1 88 ? 26.959 -9.565 -17.197 1.00 85.62 88 THR A CA 1
ATOM 708 C C . THR A 1 88 ? 27.540 -9.718 -18.616 1.00 85.62 88 THR A C 1
ATOM 710 O O . THR A 1 88 ? 28.309 -8.861 -19.034 1.00 85.62 88 THR A O 1
ATOM 713 N N . ASN A 1 89 ? 27.209 -10.775 -19.369 1.00 73.75 89 ASN A N 1
ATOM 714 C CA . ASN A 1 89 ? 27.858 -11.085 -20.658 1.00 73.75 89 ASN A CA 1
ATOM 715 C C . ASN A 1 89 ? 26.889 -11.247 -21.838 1.00 73.75 89 ASN A C 1
ATOM 717 O O . ASN A 1 89 ? 27.262 -11.825 -22.861 1.00 73.75 89 ASN A O 1
ATOM 721 N N . ALA A 1 90 ? 25.639 -10.812 -21.705 1.00 68.19 90 ALA A N 1
ATOM 722 C CA . ALA A 1 90 ? 24.624 -11.089 -22.710 1.00 68.19 90 ALA A CA 1
ATOM 723 C C . ALA A 1 90 ? 24.021 -9.800 -23.285 1.00 68.19 90 ALA A C 1
ATOM 725 O O . ALA A 1 90 ? 23.707 -8.862 -22.558 1.00 68.19 90 ALA A O 1
ATOM 726 N N . ASN A 1 91 ? 23.816 -9.777 -24.606 1.00 81.56 91 ASN A N 1
ATOM 727 C CA . ASN A 1 91 ? 22.903 -8.828 -25.243 1.00 81.56 91 ASN A CA 1
ATOM 728 C C . ASN A 1 91 ? 21.484 -9.249 -24.853 1.00 81.56 91 ASN A C 1
ATOM 730 O O . ASN A 1 91 ? 20.884 -10.109 -25.505 1.00 81.56 91 ASN A O 1
ATOM 734 N N . VAL A 1 92 ? 21.006 -8.744 -23.715 1.00 89.31 92 VAL A N 1
ATOM 735 C CA . VAL A 1 92 ? 19.705 -9.121 -23.165 1.00 89.31 92 VAL A CA 1
ATOM 736 C C . VAL A 1 92 ? 18.704 -7.989 -23.365 1.00 89.31 92 VAL A C 1
ATOM 738 O O . VAL A 1 92 ? 19.040 -6.826 -23.127 1.00 89.31 92 VAL A O 1
ATOM 741 N N . PRO A 1 93 ? 17.450 -8.318 -23.722 1.00 94.88 93 PRO A N 1
ATOM 742 C CA . PRO A 1 93 ? 16.339 -7.390 -23.597 1.00 94.88 93 PRO A CA 1
ATOM 743 C C . PRO A 1 93 ? 16.304 -6.712 -22.225 1.00 94.88 93 PRO A C 1
ATOM 745 O O . PRO A 1 93 ? 16.313 -7.393 -21.193 1.00 94.88 93 PRO A O 1
ATOM 748 N N . ALA A 1 94 ? 16.195 -5.385 -22.212 1.00 96.06 94 ALA A N 1
ATOM 749 C CA . ALA A 1 94 ? 16.094 -4.586 -20.994 1.00 96.06 94 ALA A CA 1
ATOM 750 C C . ALA A 1 94 ? 14.945 -5.071 -20.100 1.00 96.06 94 ALA A C 1
ATOM 752 O O . ALA A 1 94 ? 15.119 -5.238 -18.891 1.00 96.06 94 ALA A O 1
ATOM 753 N N . PHE A 1 95 ? 13.797 -5.407 -20.701 1.00 96.94 95 PHE A N 1
ATOM 754 C CA . PHE A 1 95 ? 12.642 -5.911 -19.964 1.00 96.94 95 PHE A CA 1
ATOM 755 C C . PHE A 1 95 ? 12.945 -7.178 -19.160 1.00 96.94 95 PHE A C 1
ATOM 757 O O . PHE A 1 95 ? 12.485 -7.295 -18.027 1.00 96.94 95 PHE A O 1
ATOM 764 N N . LYS A 1 96 ? 13.746 -8.112 -19.690 1.00 96.31 96 LYS A N 1
ATOM 765 C CA . LYS A 1 96 ? 14.090 -9.353 -18.974 1.00 96.31 96 LYS A CA 1
ATOM 766 C C . LYS A 1 96 ? 14.909 -9.073 -17.716 1.00 96.31 96 LYS A C 1
ATOM 768 O O . LYS A 1 96 ? 14.648 -9.684 -16.684 1.00 96.31 96 LYS A O 1
ATOM 773 N N . TYR A 1 97 ? 15.860 -8.143 -17.787 1.00 97.50 97 TYR A N 1
ATOM 774 C CA . TYR A 1 97 ? 16.656 -7.737 -16.627 1.00 97.50 97 TYR A CA 1
ATOM 775 C C . TYR A 1 97 ? 15.793 -7.055 -15.564 1.00 97.50 97 TYR A C 1
ATOM 777 O O . TYR A 1 97 ? 15.764 -7.487 -14.411 1.00 97.50 97 TYR A O 1
ATOM 785 N N . PHE A 1 98 ? 15.011 -6.048 -15.955 1.00 98.00 98 PHE A N 1
ATOM 786 C CA . PHE A 1 98 ? 14.153 -5.326 -15.016 1.00 98.00 98 PHE A CA 1
ATOM 787 C C . PHE A 1 98 ? 13.011 -6.183 -14.456 1.00 98.00 98 PHE A C 1
ATOM 789 O O . PHE A 1 98 ? 12.610 -5.989 -13.310 1.00 98.00 98 PHE A O 1
ATOM 796 N N . SER A 1 99 ? 12.514 -7.162 -15.215 1.00 96.88 99 SER A N 1
ATOM 797 C CA . SER A 1 99 ? 11.530 -8.136 -14.725 1.00 96.88 99 SER A CA 1
ATOM 798 C C . SER A 1 99 ? 12.131 -9.112 -13.719 1.00 96.88 99 SER A C 1
ATOM 800 O O . SER A 1 99 ? 11.459 -9.479 -12.757 1.00 96.88 99 SER A O 1
ATOM 802 N N . ALA A 1 100 ? 13.403 -9.490 -13.883 1.00 97.19 100 ALA A N 1
ATOM 803 C CA . ALA A 1 100 ? 14.118 -10.306 -12.906 1.00 97.19 100 ALA A CA 1
ATOM 804 C C . ALA A 1 100 ? 14.387 -9.535 -11.600 1.00 97.19 100 ALA A C 1
ATOM 806 O O . ALA A 1 100 ? 14.210 -10.096 -10.518 1.00 97.19 100 ALA A O 1
ATOM 807 N N . ILE A 1 101 ? 14.725 -8.238 -11.681 1.00 97.75 101 ILE A N 1
ATOM 808 C CA . ILE A 1 101 ? 14.788 -7.357 -10.499 1.00 97.75 101 ILE A CA 1
ATOM 809 C C . ILE A 1 101 ? 13.418 -7.291 -9.825 1.00 97.75 101 ILE A C 1
ATOM 811 O O . ILE A 1 101 ? 13.312 -7.523 -8.623 1.00 97.75 101 ILE A O 1
ATOM 815 N N . HIS A 1 102 ? 12.365 -7.004 -10.595 1.00 96.50 102 HIS A N 1
ATOM 816 C CA . HIS A 1 102 ? 11.008 -6.930 -10.066 1.00 96.50 102 HIS A CA 1
ATOM 817 C C . HIS A 1 102 ? 10.609 -8.233 -9.361 1.00 96.50 102 HIS A C 1
ATOM 819 O O . HIS A 1 102 ? 10.149 -8.172 -8.230 1.00 96.50 102 HIS A O 1
ATOM 825 N N . GLN A 1 103 ? 10.880 -9.403 -9.953 1.00 95.12 103 GLN A N 1
ATOM 826 C CA . GLN A 1 103 ? 10.584 -10.699 -9.336 1.00 95.12 103 GLN A CA 1
ATOM 827 C C . GLN A 1 103 ? 11.340 -10.910 -8.017 1.00 95.12 103 GLN A C 1
ATOM 829 O O . GLN A 1 103 ? 10.761 -11.398 -7.047 1.00 95.12 103 GLN A O 1
ATOM 834 N N . LEU A 1 104 ? 12.627 -10.542 -7.956 1.00 94.94 104 LEU A N 1
ATOM 835 C CA . LEU A 1 104 ? 13.417 -10.608 -6.721 1.00 94.94 104 LEU A CA 1
ATOM 836 C C . LEU A 1 104 ? 12.747 -9.790 -5.614 1.00 94.94 104 LEU A C 1
ATOM 838 O O . LEU A 1 104 ? 12.602 -10.278 -4.495 1.00 94.94 104 LEU A O 1
ATOM 842 N N . ILE A 1 105 ? 12.321 -8.570 -5.937 1.00 95.00 105 ILE A N 1
ATOM 843 C CA . ILE A 1 105 ? 11.689 -7.654 -4.988 1.00 95.00 105 ILE A CA 1
ATOM 844 C C . ILE A 1 105 ? 10.268 -8.112 -4.620 1.00 95.00 105 ILE A C 1
ATOM 846 O O . ILE A 1 105 ? 9.905 -8.104 -3.448 1.00 95.00 105 ILE A O 1
ATOM 850 N N . GLN A 1 106 ? 9.488 -8.604 -5.583 1.00 92.06 106 GLN A N 1
ATOM 851 C CA . GLN A 1 106 ? 8.158 -9.172 -5.366 1.00 92.06 106 GLN A CA 1
ATOM 852 C C . GLN A 1 106 ? 8.202 -10.368 -4.404 1.00 92.06 106 GLN A C 1
ATOM 854 O O . GLN A 1 106 ? 7.335 -10.506 -3.542 1.00 92.06 106 GLN A O 1
ATOM 859 N N . ASN A 1 107 ? 9.245 -11.201 -4.491 1.00 91.31 107 ASN A N 1
ATOM 860 C CA . ASN A 1 107 ? 9.448 -12.343 -3.597 1.00 91.31 107 ASN A CA 1
ATOM 861 C C . ASN A 1 107 ? 9.679 -11.942 -2.128 1.00 91.31 107 ASN A C 1
ATOM 863 O O . ASN A 1 107 ? 9.574 -12.801 -1.252 1.00 91.31 107 ASN A O 1
ATOM 867 N N . LEU A 1 108 ? 9.973 -10.666 -1.842 1.00 90.81 108 LEU A N 1
ATOM 868 C CA . LEU A 1 108 ? 10.021 -10.139 -0.473 1.00 90.81 108 LEU A CA 1
ATOM 869 C C . LEU A 1 108 ? 8.618 -9.990 0.139 1.00 90.81 108 LEU A C 1
ATOM 871 O O . LEU A 1 108 ? 8.503 -9.917 1.361 1.00 90.81 108 LEU A O 1
ATOM 875 N N . GLN A 1 109 ? 7.569 -9.964 -0.698 1.00 89.56 109 GLN A N 1
ATOM 876 C CA . GLN A 1 109 ? 6.162 -9.828 -0.300 1.00 89.56 109 GLN A CA 1
ATOM 877 C C . GLN A 1 109 ? 5.909 -8.614 0.606 1.00 89.56 109 GLN A C 1
ATOM 879 O O . GLN A 1 109 ? 5.154 -8.663 1.579 1.00 89.56 109 GLN A O 1
ATOM 884 N N . ASP A 1 110 ? 6.578 -7.510 0.288 1.00 89.50 110 ASP A N 1
ATOM 885 C CA . ASP A 1 110 ? 6.537 -6.272 1.049 1.00 89.50 110 ASP A CA 1
ATOM 886 C C . ASP A 1 110 ? 6.042 -5.132 0.143 1.00 89.50 110 ASP A C 1
ATOM 888 O O . ASP A 1 110 ? 6.764 -4.727 -0.771 1.00 89.50 110 ASP A O 1
ATOM 892 N N . PRO A 1 111 ? 4.830 -4.593 0.369 1.00 88.12 111 PRO A N 1
ATOM 893 C CA . PRO A 1 111 ? 4.274 -3.551 -0.493 1.00 88.12 111 PRO A CA 1
ATOM 894 C C . PRO A 1 111 ? 5.033 -2.214 -0.374 1.00 88.12 111 PRO A C 1
ATOM 896 O O . PRO A 1 111 ? 4.981 -1.389 -1.287 1.00 88.12 111 PRO A O 1
ATOM 899 N N . HIS A 1 112 ? 5.783 -1.999 0.712 1.00 90.50 112 HIS A N 1
ATOM 900 C CA . HIS A 1 112 ? 6.631 -0.821 0.906 1.00 90.50 112 HIS A CA 1
ATOM 901 C C . HIS A 1 112 ? 8.014 -0.957 0.248 1.00 90.50 112 HIS A C 1
ATOM 903 O O . HIS A 1 112 ? 8.723 0.043 0.105 1.00 90.50 112 HIS A O 1
ATOM 909 N N . THR A 1 113 ? 8.397 -2.162 -0.190 1.00 92.19 113 THR A N 1
ATOM 910 C CA . THR A 1 113 ? 9.650 -2.396 -0.916 1.00 92.19 113 THR A CA 1
ATOM 911 C C . THR A 1 113 ? 9.354 -2.853 -2.330 1.00 92.19 113 THR A C 1
ATOM 913 O O . THR A 1 113 ? 9.124 -4.037 -2.530 1.00 92.19 113 THR A O 1
ATOM 916 N N . HIS A 1 114 ? 9.377 -1.945 -3.308 1.00 93.12 114 HIS A N 1
ATOM 917 C CA . HIS A 1 114 ? 9.066 -2.240 -4.709 1.00 93.12 114 HIS A CA 1
ATOM 918 C C . HIS A 1 114 ? 10.030 -1.591 -5.695 1.00 93.12 114 HIS A C 1
ATOM 920 O O . HIS A 1 114 ? 10.645 -0.565 -5.414 1.00 93.12 114 HIS A O 1
ATOM 926 N N . PHE A 1 115 ? 10.150 -2.211 -6.868 1.00 96.12 115 PHE A N 1
ATOM 927 C CA . PHE A 1 115 ? 10.957 -1.705 -7.969 1.00 96.12 115 PHE A CA 1
ATOM 928 C C . PHE A 1 115 ? 10.058 -1.244 -9.111 1.00 96.12 115 PHE A C 1
ATOM 930 O O . PHE A 1 115 ? 9.281 -2.033 -9.655 1.00 96.12 115 PHE A O 1
ATOM 937 N N . THR A 1 116 ? 10.219 0.022 -9.478 1.00 96.25 116 THR A N 1
ATOM 938 C CA . THR A 1 116 ? 9.585 0.643 -10.633 1.00 96.25 116 THR A CA 1
ATOM 939 C C . THR A 1 116 ? 10.569 0.625 -11.795 1.00 96.25 116 THR A C 1
ATOM 941 O O . THR A 1 116 ? 11.644 1.229 -11.727 1.00 96.25 116 THR A O 1
ATOM 944 N N . LYS A 1 117 ? 10.200 -0.070 -12.871 1.00 97.19 117 LYS A N 1
ATOM 945 C CA . LYS A 1 117 ? 10.974 -0.163 -14.115 1.00 97.19 117 LYS A CA 1
ATOM 946 C C . LYS A 1 117 ? 11.087 1.217 -14.801 1.00 97.19 117 LYS A C 1
ATOM 948 O O . LYS A 1 117 ? 10.326 2.123 -14.451 1.00 97.19 117 LYS A O 1
ATOM 953 N N . PRO A 1 118 ? 12.014 1.404 -15.764 1.00 96.12 118 PRO A N 1
ATOM 954 C CA . PRO A 1 118 ? 12.063 2.610 -16.602 1.00 96.12 118 PRO A CA 1
ATOM 955 C C . PRO A 1 118 ? 10.703 2.994 -17.212 1.00 96.12 118 PRO A C 1
ATOM 957 O O . PRO A 1 118 ? 9.874 2.115 -17.473 1.00 96.12 118 PRO A O 1
ATOM 960 N N . GLN A 1 119 ? 10.482 4.293 -17.424 1.00 94.00 119 GLN A N 1
ATOM 961 C CA . GLN A 1 119 ? 9.206 4.871 -17.861 1.00 94.00 119 GLN A CA 1
ATOM 962 C C . GLN A 1 119 ? 8.711 4.312 -19.190 1.00 94.00 119 GLN A C 1
ATOM 964 O O . GLN A 1 119 ? 7.504 4.167 -19.357 1.00 94.00 119 GLN A O 1
ATOM 969 N N . PHE A 1 120 ? 9.603 3.914 -20.096 1.00 94.81 120 PHE A N 1
ATOM 970 C CA . PHE A 1 120 ? 9.238 3.213 -21.323 1.00 94.81 120 PHE A CA 1
ATOM 971 C C . PHE A 1 120 ? 8.268 2.044 -21.066 1.00 94.81 120 PHE A C 1
ATOM 973 O O . PHE A 1 120 ? 7.301 1.859 -21.801 1.00 94.81 120 PHE A O 1
ATOM 980 N N . PHE A 1 121 ? 8.466 1.277 -19.987 1.00 96.56 121 PHE A N 1
ATOM 981 C CA . PHE A 1 121 ? 7.601 0.138 -19.664 1.00 96.56 121 PHE A CA 1
ATOM 982 C C . PHE A 1 121 ? 6.238 0.543 -19.091 1.00 96.56 121 PHE A C 1
ATOM 984 O O . PHE A 1 121 ? 5.320 -0.270 -19.067 1.00 96.56 121 PHE A O 1
ATOM 991 N N . TRP A 1 122 ? 6.075 1.792 -18.656 1.00 93.69 122 TRP A N 1
ATOM 992 C CA . TRP A 1 122 ? 4.809 2.304 -18.126 1.00 93.69 122 TRP A CA 1
ATOM 993 C C . TRP A 1 122 ? 3.777 2.476 -19.239 1.00 93.69 122 TRP A C 1
ATOM 995 O O . TRP A 1 122 ? 2.586 2.596 -18.964 1.00 93.69 122 TRP A O 1
ATOM 1005 N N . GLU A 1 123 ? 4.244 2.484 -20.489 1.00 93.31 123 GLU A N 1
ATOM 1006 C CA . GLU A 1 123 ? 3.421 2.653 -21.677 1.00 93.31 123 GLU A CA 1
ATOM 1007 C C . GLU A 1 123 ? 2.707 1.371 -22.112 1.00 93.31 123 GLU A C 1
ATOM 1009 O O . GLU A 1 123 ? 1.955 1.385 -23.082 1.00 93.31 123 GLU A O 1
ATOM 1014 N N . PHE A 1 124 ? 2.929 0.259 -21.412 1.00 96.00 124 PHE A N 1
ATOM 1015 C CA . PHE A 1 124 ? 2.289 -1.017 -21.693 1.00 96.00 124 PHE A CA 1
ATOM 1016 C C . PHE A 1 124 ? 1.327 -1.362 -20.564 1.00 96.00 124 PHE A C 1
ATOM 1018 O O . PHE A 1 124 ? 1.738 -1.625 -19.432 1.00 96.00 124 PHE A O 1
ATOM 1025 N N . LEU A 1 125 ? 0.038 -1.390 -20.892 1.00 95.25 125 LEU A N 1
ATOM 1026 C CA . LEU A 1 125 ? -1.026 -1.818 -19.994 1.00 95.25 125 LEU A CA 1
ATOM 1027 C C . LEU A 1 125 ? -1.464 -3.223 -20.356 1.00 95.25 125 LEU A C 1
ATOM 1029 O O . LEU A 1 125 ? -2.015 -3.448 -21.428 1.00 95.25 125 LEU A O 1
ATOM 1033 N N . GLN A 1 126 ? -1.250 -4.162 -19.452 1.00 95.56 126 GLN A N 1
ATOM 1034 C CA . GLN A 1 126 ? -1.783 -5.507 -19.547 1.00 95.56 126 GLN A CA 1
ATOM 1035 C C . GLN A 1 126 ? -3.210 -5.535 -19.003 1.00 95.56 126 GLN A C 1
ATOM 1037 O O . GLN A 1 126 ? -3.443 -5.040 -17.901 1.00 95.56 126 GLN A O 1
ATOM 1042 N N . PHE A 1 127 ? -4.155 -6.157 -19.707 1.00 94.06 127 PHE A N 1
ATOM 1043 C CA . PHE A 1 127 ? -5.527 -6.266 -19.213 1.00 94.06 127 PHE A CA 1
ATOM 1044 C C . PHE A 1 127 ? -6.267 -7.534 -19.669 1.00 94.06 127 PHE A C 1
ATOM 1046 O O . PHE A 1 127 ? -5.873 -8.205 -20.626 1.00 94.06 127 PHE A O 1
ATOM 1053 N N . ILE A 1 128 ? -7.366 -7.835 -18.973 1.00 95.25 128 ILE A N 1
ATOM 1054 C CA . ILE A 1 128 ? -8.429 -8.761 -19.384 1.00 95.25 128 ILE A CA 1
ATOM 1055 C C . ILE A 1 128 ? -9.782 -8.036 -19.312 1.00 95.25 128 ILE A C 1
ATOM 1057 O O . ILE A 1 128 ? -10.009 -7.242 -18.402 1.00 95.25 128 ILE A O 1
ATOM 1061 N N . PRO A 1 129 ? -10.719 -8.297 -20.237 1.00 95.56 129 PRO A N 1
ATOM 1062 C CA . PRO A 1 129 ? -11.989 -7.568 -20.328 1.00 95.56 129 PRO A CA 1
ATOM 1063 C C . PRO A 1 129 ? -13.065 -8.026 -19.330 1.00 95.56 129 PRO A C 1
ATOM 1065 O O . PRO A 1 129 ? -14.254 -7.802 -19.562 1.00 95.56 129 PRO A O 1
ATOM 1068 N N . VAL A 1 130 ? -12.676 -8.676 -18.232 1.00 95.50 130 VAL A N 1
ATOM 1069 C CA . VAL A 1 130 ? -13.608 -9.210 -17.231 1.00 95.50 130 VAL A CA 1
ATOM 1070 C C . VAL A 1 130 ? -13.193 -8.843 -15.823 1.00 95.50 130 VAL A C 1
ATOM 1072 O O . VAL A 1 130 ? -12.005 -8.723 -15.556 1.00 95.50 130 VAL A O 1
ATOM 1075 N N . THR A 1 131 ? -14.171 -8.718 -14.932 1.00 95.00 131 THR A N 1
ATOM 1076 C CA . THR A 1 131 ? -13.996 -8.599 -13.483 1.00 95.00 131 THR A CA 1
ATOM 1077 C C . THR A 1 131 ? -14.692 -9.748 -12.761 1.00 95.00 131 THR A C 1
ATOM 1079 O O . THR A 1 131 ? -15.521 -10.454 -13.345 1.00 95.00 131 THR A O 1
ATOM 1082 N N . PHE A 1 132 ? -14.361 -9.946 -11.484 1.00 95.38 132 PHE A N 1
ATOM 1083 C CA . PHE A 1 132 ? -15.026 -10.924 -10.631 1.00 95.38 132 PHE A CA 1
ATOM 1084 C C . PHE A 1 132 ? -15.840 -10.238 -9.539 1.00 95.38 132 PHE A C 1
ATOM 1086 O O . PHE A 1 132 ? -15.409 -9.254 -8.932 1.00 95.38 132 PHE A O 1
ATOM 1093 N N . ARG A 1 133 ? -17.017 -10.798 -9.269 1.00 93.88 133 ARG A N 1
ATOM 1094 C CA . ARG A 1 133 ? -17.897 -10.378 -8.179 1.00 93.88 133 ARG A CA 1
ATOM 1095 C C . ARG A 1 133 ? -18.259 -11.581 -7.323 1.00 93.88 133 ARG A C 1
ATOM 1097 O O . ARG A 1 133 ? -18.505 -12.662 -7.855 1.00 93.88 133 ARG A O 1
ATOM 1104 N N . PHE A 1 134 ? -18.298 -11.387 -6.009 1.00 94.00 134 PHE A N 1
ATOM 1105 C CA . PHE A 1 134 ? -18.714 -12.408 -5.055 1.00 94.00 134 PHE A CA 1
ATOM 1106 C C . PHE A 1 134 ? -20.094 -12.075 -4.488 1.00 94.00 134 PHE A C 1
ATOM 1108 O O . PHE A 1 134 ? -20.305 -10.991 -3.949 1.00 94.00 134 PHE A O 1
ATOM 1115 N N . GLU A 1 135 ? -21.040 -12.999 -4.614 1.00 91.81 135 GLU A N 1
ATOM 1116 C CA . GLU A 1 135 ? -22.402 -12.857 -4.100 1.00 91.81 135 GLU A CA 1
ATOM 1117 C C . GLU A 1 135 ? -22.969 -14.235 -3.753 1.00 91.81 135 GLU A C 1
ATOM 1119 O O . GLU A 1 135 ? -22.685 -15.214 -4.439 1.00 91.81 135 GLU A O 1
ATOM 1124 N N . ASN A 1 136 ? -23.777 -14.334 -2.691 1.00 90.88 136 ASN A N 1
ATOM 1125 C CA . ASN A 1 136 ? -24.433 -15.587 -2.291 1.00 90.88 136 ASN A CA 1
ATOM 1126 C C . ASN A 1 136 ? -23.453 -16.775 -2.198 1.00 90.88 136 ASN A C 1
ATOM 1128 O O . ASN A 1 136 ? -23.751 -17.886 -2.640 1.00 90.88 136 ASN A O 1
ATOM 1132 N N . ASN A 1 137 ? -22.265 -16.521 -1.640 1.00 91.44 137 ASN A N 1
ATOM 1133 C CA . ASN A 1 137 ? -21.169 -17.479 -1.486 1.00 91.44 137 ASN A CA 1
ATOM 1134 C C . ASN A 1 137 ? -20.635 -18.070 -2.804 1.00 91.44 137 ASN A C 1
ATOM 1136 O O . ASN A 1 137 ? -20.142 -19.199 -2.838 1.00 91.44 137 ASN A O 1
ATOM 1140 N N . ARG A 1 138 ? -20.759 -17.330 -3.912 1.00 95.62 138 ARG A N 1
ATOM 1141 C CA . ARG A 1 138 ? -20.337 -17.752 -5.251 1.00 95.62 138 ARG A CA 1
ATOM 1142 C C . ARG A 1 138 ? -19.671 -16.608 -6.010 1.00 95.62 138 ARG A C 1
ATOM 1144 O O . ARG A 1 138 ? -19.974 -15.440 -5.785 1.00 95.62 138 ARG A O 1
ATOM 1151 N N . PHE A 1 139 ? -18.763 -16.959 -6.919 1.00 97.25 139 PHE A N 1
ATOM 1152 C CA . PHE A 1 139 ? -18.122 -16.004 -7.822 1.00 97.25 139 PHE A CA 1
ATOM 1153 C C . PHE A 1 139 ? -18.852 -15.949 -9.160 1.00 97.25 139 PHE A C 1
ATOM 1155 O O . PHE A 1 139 ? -19.269 -16.981 -9.679 1.00 97.25 139 PHE A O 1
ATOM 1162 N N . PHE A 1 140 ? -18.937 -14.755 -9.733 1.00 97.38 140 PHE A N 1
ATOM 1163 C CA . PHE A 1 140 ? -19.518 -14.470 -11.041 1.00 97.38 140 PHE A CA 1
ATOM 1164 C C . PHE A 1 140 ? -18.544 -13.620 -11.856 1.00 97.38 140 PHE A C 1
ATOM 1166 O O . PHE A 1 140 ? -17.702 -12.917 -11.289 1.00 97.38 140 PHE A O 1
ATOM 1173 N N . THR A 1 141 ? -18.661 -13.675 -13.182 1.00 96.50 141 THR A N 1
ATOM 1174 C CA . THR A 1 141 ? -17.935 -12.777 -14.090 1.00 96.50 141 THR A CA 1
ATOM 1175 C C . THR A 1 141 ? -18.792 -11.582 -14.475 1.00 96.50 141 THR A C 1
ATOM 1177 O O . THR A 1 141 ? -19.975 -11.742 -14.782 1.00 96.50 141 THR A O 1
ATOM 1180 N N . GLU A 1 142 ? -18.171 -10.417 -14.581 1.00 94.50 142 GLU A N 1
ATOM 1181 C CA . GLU A 1 142 ? -18.763 -9.216 -15.169 1.00 94.50 142 GLU A CA 1
ATOM 1182 C C . GLU A 1 142 ? -17.833 -8.651 -16.243 1.00 94.50 142 GLU A C 1
ATOM 1184 O O . GLU A 1 142 ? -16.650 -8.986 -16.295 1.00 94.50 142 GLU A O 1
ATOM 1189 N N . TYR A 1 143 ? -18.366 -7.811 -17.130 1.00 93.94 143 TYR A N 1
ATOM 1190 C CA . TYR A 1 143 ? -17.525 -7.066 -18.061 1.00 93.94 143 TYR A CA 1
ATOM 1191 C C . TYR A 1 143 ? -16.753 -5.991 -17.303 1.00 93.94 143 TYR A C 1
ATOM 1193 O O . TYR A 1 143 ? -17.332 -5.260 -16.497 1.00 93.94 143 TYR A O 1
ATOM 1201 N N . TYR A 1 144 ? -15.465 -5.850 -17.612 1.00 90.56 144 TYR A N 1
ATOM 1202 C CA . TYR A 1 144 ? -14.703 -4.708 -17.127 1.00 90.56 144 TYR A CA 1
ATOM 1203 C C . TYR A 1 144 ? -15.302 -3.415 -17.718 1.00 90.56 144 TYR A C 1
ATOM 1205 O O . TYR A 1 144 ? -15.444 -3.320 -18.943 1.00 90.56 144 TYR A O 1
ATOM 1213 N N . PRO A 1 145 ? -15.688 -2.421 -16.897 1.00 87.12 145 PRO A N 1
ATOM 1214 C CA . PRO A 1 145 ? -16.376 -1.227 -17.377 1.00 87.12 145 PRO A CA 1
ATOM 1215 C C . PRO A 1 145 ? -15.366 -0.237 -17.970 1.00 87.12 145 PRO A C 1
ATOM 1217 O O . PRO A 1 145 ? -14.953 0.734 -17.332 1.00 87.12 145 PRO A O 1
ATOM 1220 N N . PHE A 1 146 ? -14.943 -0.495 -19.207 1.00 80.94 146 PHE A N 1
ATOM 1221 C CA . PHE A 1 146 ? -14.033 0.389 -19.925 1.00 80.94 146 PHE A CA 1
ATOM 1222 C C . PHE A 1 146 ? -14.608 1.803 -20.045 1.00 80.94 146 PHE A C 1
ATOM 1224 O O . PHE A 1 146 ? -15.789 1.994 -20.335 1.00 80.94 146 PHE A O 1
ATOM 1231 N N . SER A 1 147 ? -13.750 2.798 -19.822 1.00 80.94 147 SER A N 1
ATOM 1232 C CA . SER A 1 147 ? -14.105 4.212 -19.912 1.00 80.94 147 SER A CA 1
ATOM 1233 C C . SER A 1 147 ? -12.987 5.031 -20.570 1.00 80.94 147 SER A C 1
ATOM 1235 O O . SER A 1 147 ? -11.833 4.598 -20.674 1.00 80.94 147 SER A O 1
ATOM 1237 N N . GLY A 1 148 ? -13.325 6.235 -21.039 1.00 84.38 148 GLY A N 1
ATOM 1238 C CA . GLY A 1 148 ? -12.371 7.182 -21.617 1.00 84.38 148 GLY A CA 1
ATOM 1239 C C . GLY A 1 148 ? -11.648 6.637 -22.854 1.00 84.38 148 GLY A C 1
ATOM 1240 O O . GLY A 1 148 ? -12.277 6.202 -23.817 1.00 84.38 148 GLY A O 1
ATOM 1241 N N . LYS A 1 149 ? -10.309 6.674 -22.840 1.00 81.25 149 LYS A N 1
ATOM 1242 C CA . LYS A 1 149 ? -9.469 6.220 -23.965 1.00 81.25 149 LYS A CA 1
ATOM 1243 C C . LYS A 1 149 ? -9.524 4.705 -24.208 1.00 81.25 149 LYS A C 1
ATOM 1245 O O . LYS A 1 149 ? -9.096 4.263 -25.267 1.00 81.25 149 LYS A O 1
ATOM 1250 N N . PHE A 1 150 ? -10.082 3.932 -23.275 1.00 84.25 150 PHE A N 1
ATOM 1251 C CA . PHE A 1 150 ? -10.220 2.477 -23.386 1.00 84.25 150 PHE A CA 1
ATOM 1252 C C . PHE A 1 150 ? -11.603 2.028 -23.867 1.00 84.25 150 PHE A C 1
ATOM 1254 O O . PHE A 1 150 ? -11.857 0.831 -23.940 1.00 84.25 150 PHE A O 1
ATOM 1261 N N . ASN A 1 151 ? -12.508 2.953 -24.217 1.00 85.31 151 ASN A N 1
ATOM 1262 C CA . ASN A 1 151 ? -13.882 2.621 -24.629 1.00 85.31 151 ASN A CA 1
ATOM 1263 C C . ASN A 1 151 ? -13.950 1.559 -25.742 1.00 85.31 151 ASN A C 1
ATOM 1265 O O . ASN A 1 151 ? -14.869 0.745 -25.761 1.00 85.31 151 ASN A O 1
ATOM 1269 N N . ASN A 1 152 ? -12.969 1.548 -26.649 1.00 89.94 152 ASN A N 1
ATOM 1270 C CA . ASN A 1 152 ? -12.923 0.606 -27.766 1.00 89.94 152 ASN A CA 1
ATOM 1271 C C . ASN A 1 152 ? -12.199 -0.707 -27.431 1.00 89.94 152 ASN A C 1
ATOM 1273 O O . ASN A 1 152 ? -12.287 -1.648 -28.216 1.00 89.94 152 ASN A O 1
ATOM 1277 N N . SER A 1 153 ? -11.516 -0.810 -26.286 1.00 91.62 153 SER A N 1
ATOM 1278 C CA . SER A 1 153 ? -10.669 -1.962 -25.959 1.00 91.62 153 SER A CA 1
ATOM 1279 C C . SER A 1 153 ? -11.453 -3.274 -25.900 1.00 91.62 153 SER A C 1
ATOM 1281 O O . SER A 1 153 ? -10.947 -4.296 -26.350 1.00 91.62 153 SER A O 1
ATOM 1283 N N . LEU A 1 154 ? -12.709 -3.256 -25.434 1.00 92.94 154 LEU A N 1
ATOM 1284 C CA . LEU A 1 154 ? -13.576 -4.440 -25.488 1.00 92.94 154 LEU A CA 1
ATOM 1285 C C . LEU A 1 154 ? -13.927 -4.835 -26.929 1.00 92.94 154 LEU A C 1
ATOM 1287 O O . LEU A 1 154 ? -13.893 -6.013 -27.260 1.00 92.94 154 LEU A O 1
ATOM 1291 N N . SER A 1 155 ? -14.246 -3.867 -27.792 1.00 94.38 155 SER A N 1
ATOM 1292 C CA . SER A 1 155 ? -14.601 -4.155 -29.189 1.00 94.38 155 SER A CA 1
ATOM 1293 C C . SER A 1 155 ? -13.410 -4.712 -29.967 1.00 94.38 155 SER A C 1
ATOM 1295 O O . SER A 1 155 ? -13.562 -5.696 -30.680 1.00 94.38 155 SER A O 1
ATOM 1297 N N . GLU A 1 156 ? -12.219 -4.137 -29.785 1.00 95.38 156 GLU A N 1
ATOM 1298 C CA . GLU A 1 156 ? -10.982 -4.633 -30.408 1.00 95.38 156 GLU A CA 1
ATOM 1299 C C . GLU A 1 156 ? -10.594 -6.019 -29.879 1.00 95.38 156 GLU A C 1
ATOM 1301 O O . GLU A 1 156 ? -10.149 -6.884 -30.633 1.00 95.38 156 GLU A O 1
ATOM 1306 N N . TYR A 1 157 ? -10.818 -6.266 -28.586 1.00 96.25 157 TYR A N 1
ATOM 1307 C CA . TYR A 1 157 ? -10.657 -7.593 -28.007 1.00 96.25 157 TYR A CA 1
ATOM 1308 C C . TYR A 1 157 ? -11.594 -8.621 -28.657 1.00 96.25 157 TYR A C 1
ATOM 1310 O O . TYR A 1 157 ? -11.156 -9.703 -29.049 1.00 96.25 157 TYR A O 1
ATOM 1318 N N . GLU A 1 158 ? -12.884 -8.297 -28.775 1.00 95.88 158 GLU A N 1
ATOM 1319 C CA . GLU A 1 158 ? -13.883 -9.195 -29.362 1.00 95.88 158 GLU A CA 1
ATOM 1320 C C . GLU A 1 158 ? -13.701 -9.371 -30.878 1.00 95.88 158 GLU A C 1
ATOM 1322 O O . GLU A 1 158 ? -14.038 -10.428 -31.408 1.00 95.88 158 GLU A O 1
ATOM 1327 N N . GLU A 1 159 ? -13.126 -8.393 -31.582 1.00 96.62 159 GLU A N 1
ATOM 1328 C CA . GLU A 1 159 ? -12.691 -8.550 -32.976 1.00 96.62 159 GLU A CA 1
ATOM 1329 C C . GLU A 1 159 ? -11.561 -9.585 -33.091 1.00 96.62 159 GLU A C 1
ATOM 1331 O O . GLU A 1 159 ? -11.571 -10.417 -33.999 1.00 96.62 159 GLU A O 1
ATOM 1336 N N . MET A 1 160 ? -10.621 -9.584 -32.139 1.00 95.81 160 MET A N 1
ATOM 1337 C CA . MET A 1 160 ? -9.472 -10.492 -32.133 1.00 95.81 160 MET A CA 1
ATOM 1338 C C . MET A 1 160 ? -9.824 -11.919 -31.686 1.00 95.81 160 MET A C 1
ATOM 1340 O O . MET A 1 160 ? -9.295 -12.886 -32.237 1.00 95.81 160 MET A O 1
ATOM 1344 N N . PHE A 1 161 ? -10.694 -12.073 -30.683 1.00 96.50 161 PHE A N 1
ATOM 1345 C CA . PHE A 1 161 ? -10.953 -13.367 -30.031 1.00 96.50 161 PHE A CA 1
ATOM 1346 C C . PHE A 1 161 ? -12.406 -13.846 -30.092 1.00 96.50 161 PHE A C 1
ATOM 1348 O O . PHE A 1 161 ? -12.706 -14.938 -29.603 1.00 96.50 161 PHE A O 1
ATOM 1355 N N . GLY A 1 162 ? -13.296 -13.072 -30.710 1.00 96.00 162 GLY A N 1
ATOM 1356 C CA . GLY A 1 162 ? -14.733 -13.319 -30.715 1.00 96.00 162 GLY A CA 1
ATOM 1357 C C . GLY A 1 162 ? -15.441 -12.752 -29.482 1.00 96.00 162 GLY A C 1
ATOM 1358 O O . GLY A 1 162 ? -14.825 -12.408 -28.472 1.00 96.00 162 GLY A O 1
ATOM 1359 N N . LYS A 1 163 ? -16.774 -12.666 -29.567 1.00 94.69 163 LYS A N 1
ATOM 1360 C CA . LYS A 1 163 ? -17.622 -12.165 -28.478 1.00 94.69 163 LYS A CA 1
ATOM 1361 C C . LYS A 1 163 ? -17.551 -13.063 -27.248 1.00 94.69 163 LYS A C 1
ATOM 1363 O O . LYS A 1 163 ? -17.639 -14.287 -27.358 1.00 94.69 163 LYS A O 1
ATOM 1368 N N . LEU A 1 164 ? -17.467 -12.452 -26.067 1.00 91.56 164 LEU A N 1
ATOM 1369 C CA . LEU A 1 164 ? -17.370 -13.209 -24.816 1.00 91.56 164 LEU A CA 1
ATOM 1370 C C . LEU A 1 164 ? -18.709 -13.816 -24.386 1.00 91.56 164 LEU A C 1
ATOM 1372 O O . LEU A 1 164 ? -18.724 -14.945 -23.895 1.00 91.56 164 LEU A O 1
ATOM 1376 N N . GLU A 1 165 ? -19.819 -13.104 -24.610 1.00 92.00 165 GLU A N 1
ATOM 1377 C CA . GLU A 1 165 ? -21.184 -13.508 -24.224 1.00 92.00 165 GLU A CA 1
ATOM 1378 C C . GLU A 1 165 ? -21.254 -14.018 -22.772 1.00 92.00 165 GLU A C 1
ATOM 1380 O O . GLU A 1 165 ? -21.582 -15.179 -22.511 1.00 92.00 165 GLU A O 1
ATOM 1385 N N . LEU A 1 166 ? -20.867 -13.165 -21.819 1.00 91.31 166 LEU A N 1
ATOM 1386 C CA . LEU A 1 166 ? -20.846 -13.523 -20.400 1.00 91.31 166 LEU A CA 1
ATOM 1387 C C . LEU A 1 166 ? -22.267 -13.534 -19.825 1.00 91.31 166 LEU A C 1
ATOM 1389 O O . LEU A 1 166 ? -23.001 -12.555 -19.954 1.00 91.31 166 LEU A O 1
ATOM 1393 N N . ASN A 1 167 ? -22.634 -14.617 -19.138 1.00 91.94 167 ASN A N 1
ATOM 1394 C CA . ASN A 1 167 ? -23.842 -14.665 -18.320 1.00 91.94 167 ASN A CA 1
ATOM 1395 C C . ASN A 1 167 ? -23.483 -14.306 -16.872 1.00 91.94 167 ASN A C 1
ATOM 1397 O O . ASN A 1 167 ? -22.962 -15.138 -16.135 1.00 91.94 167 ASN A O 1
ATOM 1401 N N . ASN A 1 168 ? -23.784 -13.076 -16.453 1.00 91.06 168 ASN A N 1
ATOM 1402 C CA . ASN A 1 168 ? -23.464 -12.590 -15.104 1.00 91.06 168 ASN A CA 1
ATOM 1403 C C . ASN A 1 168 ? -24.305 -13.232 -13.979 1.00 91.06 168 ASN A C 1
ATOM 1405 O O . ASN A 1 168 ? -24.077 -12.928 -12.811 1.00 91.06 168 ASN A O 1
ATOM 1409 N N . GLN A 1 169 ? -25.264 -14.099 -14.322 1.00 96.00 169 GLN A N 1
ATOM 1410 C CA . GLN A 1 169 ? -26.053 -14.898 -13.379 1.00 96.00 169 GLN A CA 1
ATOM 1411 C C . GLN A 1 169 ? -25.563 -16.346 -13.271 1.00 96.00 169 GLN A C 1
ATOM 1413 O O . GLN A 1 169 ? -26.097 -17.102 -12.463 1.00 96.00 169 GLN A O 1
ATOM 1418 N N . ASP A 1 170 ? -24.588 -16.756 -14.088 1.00 97.44 170 ASP A N 1
ATOM 1419 C CA . ASP A 1 170 ? -24.035 -18.108 -14.069 1.00 97.44 170 ASP A CA 1
ATOM 1420 C C . ASP A 1 170 ? -22.781 -18.145 -13.179 1.00 97.44 170 ASP A C 1
ATOM 1422 O O . ASP A 1 170 ? -21.793 -17.468 -13.482 1.00 97.44 170 ASP A O 1
ATOM 1426 N N . PRO A 1 171 ? -22.800 -18.879 -12.054 1.00 98.06 171 PRO A N 1
ATOM 1427 C CA . PRO A 1 171 ? -21.657 -18.965 -11.159 1.00 98.06 171 PRO A CA 1
ATOM 1428 C C . PRO A 1 171 ? -20.443 -19.630 -11.806 1.00 98.06 171 PRO A C 1
ATOM 1430 O O . PRO A 1 171 ? -20.552 -20.571 -12.594 1.00 98.06 171 PRO A O 1
ATOM 1433 N N . ILE A 1 172 ? -19.258 -19.189 -11.397 1.00 98.44 172 ILE A N 1
ATOM 1434 C CA . ILE A 1 172 ? -17.990 -19.799 -11.779 1.00 98.44 172 ILE A CA 1
ATOM 1435 C C . ILE A 1 172 ? -17.779 -21.079 -10.968 1.00 98.44 172 ILE A C 1
ATOM 1437 O O . ILE A 1 172 ? -17.691 -21.046 -9.739 1.00 98.44 172 ILE A O 1
ATOM 1441 N N . MET A 1 173 ? -17.596 -22.195 -11.672 1.00 98.31 173 MET A N 1
ATOM 1442 C CA . MET A 1 173 ? -17.212 -23.478 -11.092 1.00 98.31 173 MET A CA 1
ATOM 1443 C C . MET A 1 173 ? -15.690 -23.571 -10.928 1.00 98.31 173 MET A C 1
ATOM 1445 O O . MET A 1 173 ? -15.200 -23.908 -9.849 1.00 98.31 173 MET A O 1
ATOM 1449 N N . THR A 1 174 ? -14.930 -23.285 -11.994 1.00 98.56 174 THR A N 1
ATOM 1450 C CA . THR A 1 174 ? -13.459 -23.295 -11.969 1.00 98.56 174 THR A CA 1
ATOM 1451 C C . THR A 1 174 ? -12.834 -22.257 -12.900 1.00 98.56 174 THR A C 1
ATOM 1453 O O . THR A 1 174 ? -13.417 -21.884 -13.916 1.00 98.56 174 THR A O 1
ATOM 1456 N N . ILE A 1 175 ? -11.611 -21.834 -12.571 1.00 98.44 175 ILE A N 1
ATOM 1457 C CA . ILE A 1 175 ? -10.728 -21.013 -13.411 1.00 98.44 175 ILE A CA 1
ATOM 1458 C C . ILE A 1 175 ? -9.415 -21.782 -13.568 1.00 98.44 175 ILE A C 1
ATOM 1460 O O . ILE A 1 175 ? -8.799 -22.167 -12.573 1.00 98.44 175 ILE A O 1
ATOM 1464 N N . ASN A 1 176 ? -9.017 -22.087 -14.806 1.00 97.69 176 ASN A N 1
ATOM 1465 C CA . ASN A 1 176 ? -7.853 -22.935 -15.108 1.00 97.69 176 ASN A CA 1
ATOM 1466 C C . ASN A 1 176 ? -7.868 -24.268 -14.330 1.00 97.69 176 ASN A C 1
ATOM 1468 O O . ASN A 1 176 ? -6.846 -24.762 -13.859 1.00 97.69 176 ASN A O 1
ATOM 1472 N N . GLY A 1 177 ? -9.063 -24.850 -14.167 1.00 97.81 177 GLY A N 1
ATOM 1473 C CA . GLY A 1 177 ? -9.268 -26.120 -13.462 1.00 97.81 177 GLY A CA 1
ATOM 1474 C C . GLY A 1 177 ? -9.218 -26.044 -11.930 1.00 97.81 177 GLY A C 1
ATOM 1475 O O . GLY A 1 177 ? -9.434 -27.067 -11.287 1.00 97.81 177 GLY A O 1
ATOM 1476 N N . LYS A 1 178 ? -8.982 -24.868 -11.338 1.00 98.06 178 LYS A N 1
ATOM 1477 C CA . LYS A 1 178 ? -8.986 -24.638 -9.882 1.00 98.06 178 LYS A CA 1
ATOM 1478 C C . LYS A 1 178 ? -10.303 -24.019 -9.433 1.00 98.06 178 LYS A C 1
ATOM 1480 O O . LYS A 1 178 ? -10.939 -23.313 -10.216 1.00 98.06 178 LYS A O 1
ATOM 1485 N N . LYS A 1 179 ? -10.710 -24.224 -8.176 1.00 97.06 179 LYS A N 1
ATOM 1486 C CA . LYS A 1 179 ? -11.826 -23.442 -7.610 1.00 97.06 179 LYS A CA 1
ATOM 1487 C C . LYS A 1 179 ? -11.466 -21.946 -7.614 1.00 97.06 179 LYS A C 1
ATOM 1489 O O . LYS A 1 179 ? -10.281 -21.637 -7.501 1.00 97.06 179 LYS A O 1
ATOM 1494 N N . PRO A 1 180 ? -12.438 -21.017 -7.689 1.00 96.31 180 PRO A N 1
ATOM 1495 C CA . PRO A 1 180 ? -12.147 -19.584 -7.801 1.00 96.31 180 PRO A CA 1
ATOM 1496 C C . PRO A 1 180 ? -11.157 -19.058 -6.751 1.00 96.31 180 PRO A C 1
ATOM 1498 O O . PRO A 1 180 ? -10.132 -18.491 -7.111 1.00 96.31 180 PRO A O 1
ATOM 1501 N N . VAL A 1 181 ? -11.390 -19.328 -5.463 1.00 94.06 181 VAL A N 1
ATOM 1502 C CA . VAL A 1 181 ? -10.493 -18.875 -4.381 1.00 94.06 181 VAL A CA 1
ATOM 1503 C C . VAL A 1 181 ? -9.087 -19.476 -4.512 1.00 94.06 181 VAL A C 1
ATOM 1505 O O . VAL A 1 181 ? -8.096 -18.763 -4.392 1.00 94.06 181 VAL A O 1
ATOM 1508 N N . GLU A 1 182 ? -8.974 -20.767 -4.840 1.00 95.12 182 GLU A N 1
ATOM 1509 C CA . GLU A 1 182 ? -7.679 -21.431 -5.068 1.00 95.12 182 GLU A CA 1
ATOM 1510 C C . GLU A 1 182 ? -6.930 -20.843 -6.275 1.00 95.12 182 GLU A C 1
ATOM 1512 O O . GLU A 1 182 ? -5.700 -20.769 -6.271 1.00 95.12 182 GLU A O 1
ATOM 1517 N N . PHE A 1 183 ? -7.659 -20.417 -7.310 1.00 96.94 183 PHE A N 1
ATOM 1518 C CA . PHE A 1 183 ? -7.087 -19.698 -8.442 1.00 96.94 183 PHE A CA 1
ATOM 1519 C C . PHE A 1 183 ? -6.562 -18.319 -8.019 1.00 96.94 183 PHE A C 1
ATOM 1521 O O . PHE A 1 183 ? -5.421 -17.995 -8.339 1.00 96.94 183 PHE A O 1
ATOM 1528 N N . PHE A 1 184 ? -7.330 -17.530 -7.260 1.00 95.81 184 PHE A N 1
ATOM 1529 C CA . PHE A 1 184 ? -6.874 -16.212 -6.797 1.00 95.81 184 PHE A CA 1
ATOM 1530 C C . PHE A 1 184 ? -5.701 -16.302 -5.819 1.00 95.81 184 PHE A C 1
ATOM 1532 O O . PHE A 1 184 ? -4.828 -15.441 -5.847 1.00 95.81 184 PHE A O 1
ATOM 1539 N N . ARG A 1 185 ? -5.618 -17.368 -5.016 1.00 93.25 185 ARG A N 1
ATOM 1540 C CA . ARG A 1 185 ? -4.425 -17.687 -4.216 1.00 93.25 185 ARG A CA 1
ATOM 1541 C C . ARG A 1 185 ? -3.209 -17.948 -5.084 1.00 93.25 185 ARG A C 1
ATOM 1543 O O . ARG A 1 185 ? -2.159 -17.344 -4.881 1.00 93.25 185 ARG A O 1
ATOM 1550 N N . TYR A 1 186 ? -3.352 -18.830 -6.073 1.00 94.88 186 TYR A N 1
ATOM 1551 C CA . TYR A 1 186 ? -2.290 -19.113 -7.035 1.00 94.88 186 TYR A CA 1
ATOM 1552 C C . TYR A 1 186 ? -1.806 -17.828 -7.718 1.00 94.88 186 TYR A C 1
ATOM 1554 O O . TYR A 1 186 ? -0.613 -17.529 -7.681 1.00 94.88 186 TYR A O 1
ATOM 1562 N N . PHE A 1 187 ? -2.738 -17.046 -8.264 1.00 95.56 187 PHE A N 1
ATOM 1563 C CA . PHE A 1 187 ? -2.442 -15.794 -8.948 1.00 95.56 187 PHE A CA 1
ATOM 1564 C C . PHE A 1 187 ? -1.781 -14.784 -8.005 1.00 95.56 187 PHE A C 1
ATOM 1566 O O . PHE A 1 187 ? -0.721 -14.249 -8.317 1.00 95.56 187 PHE A O 1
ATOM 1573 N N . GLY A 1 188 ? -2.360 -14.574 -6.820 1.00 93.44 188 GLY A N 1
ATOM 1574 C CA . GLY A 1 188 ? -1.852 -13.658 -5.803 1.00 93.44 188 GLY A CA 1
ATOM 1575 C C . GLY A 1 188 ? -0.435 -14.003 -5.353 1.00 93.44 188 GLY A C 1
ATOM 1576 O O . GLY A 1 188 ? 0.428 -13.134 -5.289 1.00 93.44 188 GLY A O 1
ATOM 1577 N N . ASN A 1 189 ? -0.153 -15.281 -5.102 1.00 91.31 189 ASN A N 1
ATOM 1578 C CA . ASN A 1 189 ? 1.181 -15.740 -4.714 1.00 91.31 189 ASN A CA 1
ATOM 1579 C C . ASN A 1 189 ? 2.218 -15.602 -5.838 1.00 91.31 189 ASN A C 1
ATOM 1581 O O . ASN A 1 189 ? 3.404 -15.452 -5.543 1.00 91.31 189 ASN A O 1
ATOM 1585 N N . LYS A 1 190 ? 1.788 -15.697 -7.102 1.00 93.31 190 LYS A N 1
ATOM 1586 C CA . LYS A 1 190 ? 2.673 -15.685 -8.270 1.00 93.31 190 LYS A CA 1
ATOM 1587 C C . LYS A 1 190 ? 2.945 -14.277 -8.797 1.00 93.31 190 LYS A C 1
ATOM 1589 O O . LYS A 1 190 ? 4.088 -13.976 -9.125 1.00 93.31 190 LYS A O 1
ATOM 1594 N N . TYR A 1 191 ? 1.934 -13.411 -8.831 1.00 93.06 191 TYR A N 1
ATOM 1595 C CA . TYR A 1 191 ? 1.985 -12.117 -9.525 1.00 93.06 191 TYR A CA 1
ATOM 1596 C C . TYR A 1 191 ? 1.794 -10.897 -8.626 1.00 93.06 191 TYR A C 1
ATOM 1598 O O . TYR A 1 191 ? 2.105 -9.788 -9.047 1.00 93.06 191 TYR A O 1
ATOM 1606 N N . CYS A 1 192 ? 1.309 -11.058 -7.393 1.00 90.00 192 CYS A N 1
ATOM 1607 C CA . CYS A 1 192 ? 1.074 -9.917 -6.515 1.00 90.00 192 CYS A CA 1
ATOM 1608 C C . CYS A 1 192 ? 2.229 -9.726 -5.529 1.00 90.00 192 CYS A C 1
ATOM 1610 O O . CYS A 1 192 ? 2.642 -10.641 -4.820 1.00 90.00 192 CYS A O 1
ATOM 1612 N N . GLN A 1 193 ? 2.711 -8.490 -5.439 1.00 83.56 193 GLN A N 1
ATOM 1613 C CA . GLN A 1 193 ? 3.725 -8.055 -4.475 1.00 83.56 193 GLN A CA 1
ATOM 1614 C C . GLN A 1 193 ? 3.157 -7.787 -3.061 1.00 83.56 193 GLN A C 1
ATOM 1616 O O . GLN A 1 193 ? 3.868 -7.394 -2.137 1.00 83.56 193 GLN A O 1
ATOM 1621 N N . TYR A 1 194 ? 1.850 -7.967 -2.883 1.00 81.00 194 TYR A N 1
ATOM 1622 C CA . TYR A 1 194 ? 1.107 -7.343 -1.797 1.00 81.00 194 TYR A CA 1
ATOM 1623 C C . TYR A 1 194 ? 1.065 -8.177 -0.511 1.00 81.00 194 TYR A C 1
ATOM 1625 O O . TYR A 1 194 ? 0.184 -9.010 -0.325 1.00 81.00 194 TYR A O 1
ATOM 1633 N N . GLY A 1 195 ? 1.989 -7.902 0.409 1.00 84.19 195 GLY A N 1
ATOM 1634 C CA . GLY A 1 195 ? 1.937 -8.381 1.790 1.00 84.19 195 GLY A CA 1
ATOM 1635 C C . GLY A 1 195 ? 2.323 -9.850 1.996 1.00 84.19 195 GLY A C 1
ATOM 1636 O O . GLY A 1 195 ? 2.222 -10.697 1.107 1.00 84.19 195 GLY A O 1
ATOM 1637 N N . LYS A 1 196 ? 2.766 -10.155 3.220 1.00 85.06 196 LYS A N 1
ATOM 1638 C CA . LYS A 1 196 ? 3.304 -11.471 3.616 1.00 85.06 196 LYS A CA 1
ATOM 1639 C C . LYS A 1 196 ? 2.236 -12.543 3.801 1.00 85.06 196 LYS A C 1
ATOM 1641 O O . LYS A 1 196 ? 2.531 -13.724 3.642 1.00 85.06 196 LYS A O 1
ATOM 1646 N N . PHE A 1 197 ? 0.993 -12.147 4.048 1.00 86.50 197 PHE A N 1
ATOM 1647 C CA . PHE A 1 197 ? -0.111 -13.071 4.289 1.00 86.50 197 PHE A CA 1
ATOM 1648 C C . PHE A 1 197 ? -0.966 -13.287 3.037 1.00 86.50 197 PHE A C 1
ATOM 1650 O O . PHE A 1 197 ? -1.187 -12.365 2.249 1.00 86.50 197 PHE A O 1
ATOM 1657 N N . GLU A 1 198 ? -1.435 -14.518 2.835 1.00 87.19 198 GLU A N 1
ATOM 1658 C CA . GLU A 1 198 ? -2.098 -14.930 1.597 1.00 87.19 198 GLU A CA 1
ATOM 1659 C C . GLU A 1 198 ? -3.425 -14.201 1.345 1.00 87.19 198 GLU A C 1
ATOM 1661 O O . GLU A 1 198 ? -3.684 -13.798 0.210 1.00 87.19 198 GLU A O 1
ATOM 1666 N N . GLN A 1 199 ? -4.218 -13.923 2.384 1.00 88.88 199 GLN A N 1
ATOM 1667 C CA . GLN A 1 199 ? -5.484 -13.193 2.253 1.00 88.88 199 GLN A CA 1
ATOM 1668 C C . GLN A 1 199 ? -5.297 -11.795 1.649 1.00 88.88 199 GLN A C 1
ATOM 1670 O O . GLN A 1 199 ? -6.134 -11.323 0.879 1.00 88.88 199 GLN A O 1
ATOM 1675 N N . ALA A 1 200 ? -4.169 -11.140 1.941 1.00 90.81 200 ALA A N 1
ATOM 1676 C CA . ALA A 1 200 ? -3.835 -9.849 1.356 1.00 90.81 200 ALA A CA 1
ATOM 1677 C C . ALA A 1 200 ? -3.569 -9.949 -0.143 1.00 90.81 200 ALA A C 1
ATOM 1679 O O . ALA A 1 200 ? -4.092 -9.151 -0.922 1.00 90.81 200 ALA A O 1
ATOM 1680 N N . ARG A 1 201 ? -2.834 -10.984 -0.557 1.00 91.19 201 ARG A N 1
ATOM 1681 C CA . ARG A 1 201 ? -2.546 -11.252 -1.969 1.00 91.19 201 ARG A CA 1
ATOM 1682 C C . ARG A 1 201 ? -3.791 -11.671 -2.744 1.00 91.19 201 ARG A C 1
ATOM 1684 O O . ARG A 1 201 ? -3.934 -11.252 -3.886 1.00 91.19 201 ARG A O 1
ATOM 1691 N N . VAL A 1 202 ? -4.707 -12.429 -2.137 1.00 92.88 202 VAL A N 1
ATOM 1692 C CA . VAL A 1 202 ? -6.005 -12.779 -2.744 1.00 92.88 202 VAL A CA 1
ATOM 1693 C C . VAL A 1 202 ? -6.851 -11.526 -2.972 1.00 92.88 202 VAL A C 1
ATOM 1695 O O . VAL A 1 202 ? -7.318 -11.295 -4.087 1.00 92.88 202 VAL A O 1
ATOM 1698 N N . ASN A 1 203 ? -7.014 -10.684 -1.947 1.00 93.25 203 ASN A N 1
ATOM 1699 C CA . ASN A 1 203 ? -7.787 -9.447 -2.066 1.00 93.25 203 ASN A CA 1
ATOM 1700 C C . ASN A 1 203 ? -7.158 -8.474 -3.078 1.00 93.25 203 ASN A C 1
ATOM 1702 O O . ASN A 1 203 ? -7.878 -7.814 -3.833 1.00 93.25 203 ASN A O 1
ATOM 1706 N N . PHE A 1 204 ? -5.824 -8.412 -3.134 1.00 92.25 204 PHE A N 1
ATOM 1707 C CA . PHE A 1 204 ? -5.099 -7.627 -4.130 1.00 92.25 204 PHE A CA 1
ATOM 1708 C C . PHE A 1 204 ? -5.285 -8.171 -5.542 1.00 92.25 204 PHE A C 1
ATOM 1710 O O . PHE A 1 204 ? -5.679 -7.405 -6.417 1.00 92.25 204 PHE A O 1
ATOM 1717 N N . ALA A 1 205 ? -5.122 -9.479 -5.757 1.00 93.94 205 ALA A N 1
ATOM 1718 C CA . ALA A 1 205 ? -5.375 -10.119 -7.046 1.00 93.94 205 ALA A CA 1
ATOM 1719 C C . ALA A 1 205 ? -6.783 -9.797 -7.566 1.00 93.94 205 ALA A C 1
ATOM 1721 O O . ALA A 1 205 ? -6.936 -9.344 -8.697 1.00 93.94 205 ALA A O 1
ATOM 1722 N N . LEU A 1 206 ? -7.803 -9.930 -6.714 1.00 93.50 206 LEU A N 1
ATOM 1723 C CA . LEU A 1 206 ? -9.193 -9.604 -7.046 1.00 93.50 206 LEU A CA 1
ATOM 1724 C C . LEU A 1 206 ? -9.443 -8.128 -7.360 1.00 93.50 206 LEU A C 1
ATOM 1726 O O . LEU A 1 206 ? -10.465 -7.811 -7.964 1.00 93.50 206 LEU A O 1
ATOM 1730 N N . SER A 1 207 ? -8.546 -7.234 -6.954 1.00 89.00 207 SER A N 1
ATOM 1731 C CA . SER A 1 207 ? -8.675 -5.795 -7.192 1.00 89.00 207 SER A CA 1
ATOM 1732 C C . SER A 1 207 ? -7.886 -5.327 -8.410 1.00 89.00 207 SER A C 1
ATOM 1734 O O . SER A 1 207 ? -8.284 -4.349 -9.039 1.00 89.00 207 SER A O 1
ATOM 1736 N N . THR A 1 208 ? -6.793 -6.011 -8.758 1.00 87.94 208 THR A N 1
ATOM 1737 C CA . THR A 1 208 ? -5.828 -5.513 -9.747 1.00 87.94 208 THR A CA 1
ATOM 1738 C C . THR A 1 208 ? -5.671 -6.403 -10.971 1.00 87.94 208 THR A C 1
ATOM 1740 O O . THR A 1 208 ? -5.313 -5.891 -12.022 1.00 87.94 208 THR A O 1
ATOM 1743 N N . MET A 1 209 ? -5.983 -7.706 -10.929 1.00 92.12 209 MET A N 1
ATOM 1744 C CA . MET A 1 209 ? -5.633 -8.640 -12.020 1.00 92.12 209 MET A CA 1
ATOM 1745 C C . MET A 1 209 ? -6.206 -8.296 -13.407 1.00 92.12 209 MET A C 1
ATOM 1747 O O . MET A 1 209 ? -5.761 -8.859 -14.409 1.00 92.12 209 MET A O 1
ATOM 1751 N N . TYR A 1 210 ? -7.198 -7.406 -13.462 1.00 92.06 210 TYR A N 1
ATOM 1752 C CA . TYR A 1 210 ? -7.916 -7.017 -14.671 1.00 92.06 210 TYR A CA 1
ATOM 1753 C C . TYR A 1 210 ? -7.171 -6.015 -15.535 1.00 92.06 210 TYR A C 1
ATOM 1755 O O . TYR A 1 210 ? -7.343 -6.046 -16.745 1.00 92.06 210 TYR A O 1
ATOM 1763 N N . MET A 1 211 ? -6.381 -5.123 -14.936 1.00 91.44 211 MET A N 1
ATOM 1764 C CA . MET A 1 211 ? -5.655 -4.077 -15.648 1.00 91.44 211 MET A CA 1
ATOM 1765 C C . MET A 1 211 ? -4.466 -3.623 -14.804 1.00 91.44 211 MET A C 1
ATOM 1767 O O . MET A 1 211 ? -4.662 -3.129 -13.700 1.00 91.44 211 MET A O 1
ATOM 1771 N N . ASN A 1 212 ? -3.251 -3.779 -15.326 1.00 91.69 212 ASN A N 1
ATOM 1772 C CA . ASN A 1 212 ? -2.014 -3.363 -14.667 1.00 91.69 212 ASN A CA 1
ATOM 1773 C C . ASN A 1 212 ? -1.011 -2.848 -15.691 1.00 91.69 212 ASN A C 1
ATOM 1775 O O . ASN A 1 212 ? -0.880 -3.416 -16.776 1.00 91.69 212 ASN A O 1
ATOM 1779 N N . ASP A 1 213 ? -0.255 -1.822 -15.331 1.00 92.56 213 ASP A N 1
ATOM 1780 C CA . ASP A 1 213 ? 0.861 -1.357 -16.141 1.00 92.56 213 ASP A CA 1
ATOM 1781 C C . ASP A 1 213 ? 2.161 -2.112 -15.803 1.00 92.56 213 ASP A C 1
ATOM 1783 O O . ASP A 1 213 ? 2.337 -2.637 -14.696 1.00 92.56 213 ASP A O 1
ATOM 1787 N N . LEU A 1 214 ? 3.094 -2.173 -16.758 1.00 95.94 214 LEU A N 1
ATOM 1788 C CA . LEU A 1 214 ? 4.350 -2.911 -16.583 1.00 95.94 214 LEU A CA 1
ATOM 1789 C C . LEU A 1 214 ? 5.435 -2.137 -15.806 1.00 95.94 214 LEU A C 1
ATOM 1791 O O . LEU A 1 214 ? 6.535 -2.669 -15.623 1.00 95.94 214 LEU A O 1
ATOM 1795 N N . SER A 1 215 ? 5.157 -0.930 -15.285 1.00 94.81 215 SER A N 1
ATOM 1796 C CA . SER A 1 215 ? 6.095 -0.198 -14.413 1.00 94.81 215 SER A CA 1
ATOM 1797 C C . SER A 1 215 ? 6.413 -0.980 -13.148 1.00 94.81 215 SER A C 1
ATOM 1799 O O . SER A 1 215 ? 7.572 -1.081 -12.751 1.00 94.81 215 SER A O 1
ATOM 1801 N N . THR A 1 216 ? 5.390 -1.572 -12.541 1.00 91.81 216 THR A N 1
ATOM 1802 C CA . THR A 1 216 ? 5.455 -2.254 -11.244 1.00 91.81 216 THR A CA 1
ATOM 1803 C C . THR A 1 216 ? 4.909 -3.673 -11.319 1.00 91.81 216 THR A C 1
ATOM 1805 O O . THR A 1 216 ? 4.740 -4.306 -10.290 1.00 91.81 216 THR A O 1
ATOM 1808 N N . ASN A 1 217 ? 4.682 -4.201 -12.525 1.00 94.25 217 ASN A N 1
ATOM 1809 C CA . ASN A 1 217 ? 4.247 -5.579 -12.744 1.00 94.25 217 ASN A CA 1
ATOM 1810 C C . ASN A 1 217 ? 5.067 -6.227 -13.858 1.00 94.25 217 ASN A C 1
ATOM 1812 O O . ASN A 1 217 ? 5.571 -5.551 -14.760 1.00 94.25 217 ASN A O 1
ATOM 1816 N N . ASN A 1 218 ? 5.232 -7.544 -13.793 1.00 95.62 218 ASN A N 1
ATOM 1817 C CA . ASN A 1 218 ? 5.739 -8.322 -14.919 1.00 95.62 218 ASN A CA 1
ATOM 1818 C C . ASN A 1 218 ? 4.597 -8.664 -15.883 1.00 95.62 218 ASN A C 1
ATOM 1820 O O . ASN A 1 218 ? 3.420 -8.594 -15.526 1.00 95.62 218 ASN A O 1
ATOM 1824 N N . MET A 1 219 ? 4.954 -9.039 -17.113 1.00 96.19 219 MET A N 1
ATOM 1825 C CA . MET A 1 219 ? 3.997 -9.703 -17.994 1.00 96.19 219 MET A CA 1
ATOM 1826 C C . MET A 1 219 ? 3.540 -11.006 -17.331 1.00 96.19 219 MET A C 1
ATOM 1828 O O . MET A 1 219 ? 4.337 -11.665 -16.661 1.00 96.19 219 MET A O 1
ATOM 1832 N N . ILE A 1 220 ? 2.282 -11.386 -17.542 1.00 95.94 220 ILE A N 1
ATOM 1833 C CA . ILE A 1 220 ? 1.806 -12.728 -17.196 1.00 95.94 220 ILE A CA 1
ATOM 1834 C C . ILE A 1 220 ? 2.675 -13.757 -17.920 1.00 95.94 220 ILE A C 1
ATOM 1836 O O . ILE A 1 220 ? 3.142 -13.528 -19.039 1.00 95.94 220 ILE A O 1
ATOM 1840 N N . ASP A 1 221 ? 2.931 -14.886 -17.272 1.00 95.50 221 ASP A N 1
ATOM 1841 C CA . ASP A 1 221 ? 3.722 -15.922 -17.917 1.00 95.50 221 ASP A CA 1
ATOM 1842 C C . ASP A 1 221 ? 2.934 -16.556 -19.058 1.00 95.50 221 ASP A C 1
ATOM 1844 O O . ASP A 1 221 ? 1.707 -16.641 -19.038 1.00 95.50 221 ASP A O 1
ATOM 1848 N N . GLU A 1 222 ? 3.663 -17.072 -20.037 1.00 94.50 222 GLU A N 1
ATOM 1849 C CA . GLU A 1 222 ? 3.103 -17.751 -21.205 1.00 94.50 222 GLU A CA 1
ATOM 1850 C C . GLU A 1 222 ? 2.096 -18.862 -20.835 1.00 94.50 222 GLU A C 1
ATOM 1852 O O . GLU A 1 222 ? 1.111 -19.065 -21.540 1.00 94.50 222 GLU A O 1
ATOM 1857 N N . GLU A 1 223 ? 2.307 -19.561 -19.713 1.00 95.06 223 GLU A N 1
ATOM 1858 C CA . GLU A 1 223 ? 1.410 -20.617 -19.214 1.00 95.06 223 GLU A CA 1
ATOM 1859 C C . GLU A 1 223 ? 0.077 -20.099 -18.645 1.00 95.06 223 GLU A C 1
ATOM 1861 O O . GLU A 1 223 ? -0.906 -20.840 -18.629 1.00 95.06 223 GLU A O 1
ATOM 1866 N N . ASP A 1 224 ? 0.029 -18.830 -18.234 1.00 95.94 224 ASP A N 1
ATOM 1867 C CA . ASP A 1 224 ? -1.116 -18.184 -17.582 1.00 95.94 224 ASP A CA 1
ATOM 1868 C C . ASP A 1 224 ? -1.773 -17.103 -18.451 1.00 95.94 224 ASP A C 1
ATOM 1870 O O . ASP A 1 224 ? -2.732 -16.453 -18.028 1.00 95.94 224 ASP A O 1
ATOM 1874 N N . LYS A 1 225 ? -1.308 -16.916 -19.694 1.00 95.56 225 LYS A N 1
ATOM 1875 C CA . LYS A 1 225 ? -1.858 -15.902 -20.609 1.00 95.56 225 LYS A CA 1
ATOM 1876 C C . LYS A 1 225 ? -3.324 -16.138 -20.988 1.00 95.56 225 LYS A C 1
ATOM 1878 O O . LYS A 1 225 ? -3.957 -15.246 -21.555 1.00 95.56 225 LYS A O 1
ATOM 1883 N N . GLU A 1 226 ? -3.874 -17.315 -20.679 1.00 97.12 226 GLU A N 1
ATOM 1884 C CA . GLU A 1 226 ? -5.284 -17.662 -20.854 1.00 97.12 226 GLU A CA 1
ATOM 1885 C C . GLU A 1 226 ? -5.958 -18.069 -19.530 1.00 97.12 226 GLU A C 1
ATOM 1887 O O . GLU A 1 226 ? -5.434 -18.861 -18.746 1.00 97.12 226 GLU A O 1
ATOM 1892 N N . LEU A 1 227 ? -7.192 -17.603 -19.338 1.00 97.88 227 LEU A N 1
ATOM 1893 C CA . LEU A 1 227 ? -8.116 -17.983 -18.277 1.00 97.88 227 LEU A CA 1
ATOM 1894 C C . LEU A 1 227 ? -9.257 -18.815 -18.868 1.00 97.88 227 LEU A C 1
ATOM 1896 O O . LEU A 1 227 ? -10.136 -18.304 -19.563 1.00 97.88 227 LEU A O 1
ATOM 1900 N N . LYS A 1 228 ? -9.261 -20.113 -18.581 1.00 98.12 228 LYS A N 1
ATOM 1901 C CA . LYS A 1 228 ? -10.327 -21.055 -18.934 1.00 98.12 228 LYS A CA 1
ATOM 1902 C C . LYS A 1 228 ? -11.325 -21.119 -17.789 1.00 98.12 228 LYS A C 1
ATOM 1904 O O . LYS A 1 228 ? -11.084 -21.796 -16.789 1.00 98.12 228 LYS A O 1
ATOM 1909 N N . ILE A 1 229 ? -12.432 -20.403 -17.940 1.00 98.44 229 ILE A N 1
ATOM 1910 C CA . ILE A 1 229 ? -13.499 -20.301 -16.946 1.00 98.44 229 ILE A CA 1
ATOM 1911 C C . ILE A 1 229 ? -14.593 -21.303 -17.296 1.00 98.44 229 ILE A C 1
ATOM 1913 O O . ILE A 1 229 ? -15.186 -21.227 -18.372 1.00 98.44 229 ILE A O 1
ATOM 1917 N N . LYS A 1 230 ? -14.857 -22.241 -16.387 1.00 98.44 230 LYS A N 1
ATOM 1918 C CA . LYS A 1 230 ? -15.992 -23.161 -16.464 1.00 98.44 230 LYS A CA 1
ATOM 1919 C C . LYS A 1 230 ? -17.092 -22.670 -15.533 1.00 98.44 230 LYS A C 1
ATOM 1921 O O . LYS A 1 230 ? -16.835 -22.464 -14.348 1.00 98.44 230 LYS A O 1
ATOM 1926 N N . PHE A 1 231 ? -18.299 -22.546 -16.061 1.00 98.44 231 PHE A N 1
ATOM 1927 C CA . PHE A 1 231 ? -19.482 -22.129 -15.315 1.00 98.44 231 PHE A CA 1
ATOM 1928 C C . PHE A 1 231 ? -20.334 -23.325 -14.865 1.00 98.44 231 PHE A C 1
ATOM 1930 O O . PHE A 1 231 ? -20.164 -24.441 -15.372 1.00 98.44 231 PHE A O 1
ATOM 1937 N N . ASP A 1 232 ? -21.256 -23.097 -13.928 1.00 98.00 232 ASP A N 1
ATOM 1938 C CA . ASP A 1 232 ? -22.178 -24.118 -13.406 1.00 98.00 232 ASP A CA 1
ATOM 1939 C C . ASP A 1 232 ? -23.087 -24.700 -14.502 1.00 98.00 232 ASP A C 1
ATOM 1941 O O . ASP A 1 232 ? -23.394 -25.893 -14.476 1.00 98.00 232 ASP A O 1
ATOM 1945 N N . SER A 1 233 ? -23.451 -23.909 -15.519 1.00 97.56 233 SER A N 1
ATOM 1946 C CA . SER A 1 233 ? -24.168 -24.401 -16.710 1.00 97.56 233 SER A CA 1
ATOM 1947 C C . SER A 1 233 ? -23.391 -25.430 -17.547 1.00 97.56 233 SER A C 1
ATOM 1949 O O . SER A 1 233 ? -23.960 -26.068 -18.434 1.00 97.56 233 SER A O 1
ATOM 1951 N N . GLY A 1 234 ? -22.086 -25.588 -17.304 1.00 97.38 234 GLY A N 1
ATOM 1952 C CA . GLY A 1 234 ? -21.176 -26.406 -18.105 1.00 97.38 234 GLY A CA 1
ATOM 1953 C C . GLY A 1 234 ? -20.526 -25.658 -19.273 1.00 97.38 234 GLY A C 1
ATOM 1954 O O . GLY A 1 234 ? -19.631 -26.216 -19.911 1.00 97.38 234 GLY A O 1
ATOM 1955 N N . VAL A 1 235 ? -20.917 -24.404 -19.532 1.00 97.50 235 VAL A N 1
ATOM 1956 C CA . VAL A 1 235 ? -20.262 -23.533 -20.518 1.00 97.50 235 VAL A CA 1
ATOM 1957 C C . VAL A 1 235 ? -18.809 -23.276 -20.106 1.00 97.50 235 VAL A C 1
ATOM 1959 O O . VAL A 1 235 ? -18.502 -23.084 -18.929 1.00 97.50 235 VAL A O 1
ATOM 1962 N N . ILE A 1 236 ? -17.906 -23.262 -21.090 1.00 97.56 236 ILE A N 1
ATOM 1963 C CA . ILE A 1 236 ? -16.492 -22.923 -20.904 1.00 97.56 236 ILE A CA 1
ATOM 1964 C C . ILE A 1 236 ? -16.160 -21.712 -21.774 1.00 97.56 236 ILE A C 1
ATOM 1966 O O . ILE A 1 236 ? -16.407 -21.726 -22.981 1.00 97.56 236 ILE A O 1
ATOM 1970 N N . LYS A 1 237 ? -15.570 -20.679 -21.172 1.00 97.38 237 LYS A N 1
ATOM 1971 C CA . LYS A 1 237 ? -15.060 -19.490 -21.866 1.00 97.38 237 LYS A CA 1
ATOM 1972 C C . LYS A 1 237 ? -13.550 -19.394 -21.674 1.00 97.38 237 LYS A C 1
ATOM 1974 O O . LYS A 1 237 ? -13.042 -19.678 -20.595 1.00 97.38 237 LYS A O 1
ATOM 1979 N N . THR A 1 238 ? -12.834 -19.019 -22.733 1.00 97.75 238 THR A N 1
ATOM 1980 C CA . THR A 1 238 ? -11.384 -18.775 -22.684 1.00 97.75 238 THR A CA 1
ATOM 1981 C C . THR A 1 238 ? -11.139 -17.288 -22.855 1.00 97.75 238 THR A C 1
ATOM 1983 O O . THR A 1 238 ? -11.476 -16.732 -23.897 1.00 97.75 238 THR A O 1
ATOM 1986 N N . ILE A 1 239 ? -10.560 -16.662 -21.838 1.00 97.75 239 ILE A N 1
ATOM 1987 C CA . ILE A 1 239 ? -10.274 -15.230 -21.795 1.00 97.75 239 ILE A CA 1
ATOM 1988 C C . ILE A 1 239 ? -8.764 -15.062 -21.806 1.00 97.75 239 ILE A C 1
ATOM 1990 O O . ILE A 1 239 ? -8.070 -15.616 -20.966 1.00 97.75 239 ILE A O 1
ATOM 1994 N N . ARG A 1 240 ? -8.242 -14.323 -22.771 1.00 97.88 240 ARG A N 1
ATOM 1995 C CA . ARG A 1 240 ? -6.807 -14.078 -22.943 1.00 97.88 240 ARG A CA 1
ATOM 1996 C C . ARG A 1 240 ? -6.396 -12.726 -22.385 1.00 97.88 240 ARG A C 1
ATOM 1998 O O . ARG A 1 240 ? -7.157 -11.772 -22.530 1.00 97.88 240 ARG A O 1
ATOM 2005 N N . TYR A 1 241 ? -5.201 -12.656 -21.809 1.00 97.44 241 TYR A N 1
ATOM 2006 C CA . TYR A 1 241 ? -4.525 -11.395 -21.523 1.00 97.44 241 TYR A CA 1
ATOM 2007 C C . TYR A 1 241 ? -4.103 -10.709 -22.826 1.00 97.44 241 TYR A C 1
ATOM 2009 O O . TYR A 1 241 ? -3.633 -11.349 -23.770 1.00 97.44 241 TYR A O 1
ATOM 2017 N N . VAL A 1 242 ? -4.270 -9.393 -22.856 1.00 97.19 242 VAL A N 1
ATOM 2018 C CA . VAL A 1 242 ? -3.901 -8.511 -23.967 1.00 97.19 242 VAL A CA 1
ATOM 2019 C C . VAL A 1 242 ? -3.176 -7.280 -23.448 1.00 97.19 242 VAL A C 1
ATOM 2021 O O . VAL A 1 242 ? -3.174 -7.014 -22.246 1.00 97.19 242 VAL A O 1
ATOM 2024 N N . TYR A 1 243 ? -2.575 -6.521 -24.360 1.00 96.81 243 TYR A N 1
ATOM 2025 C CA . TYR A 1 243 ? -1.827 -5.313 -24.038 1.00 96.81 243 TYR A CA 1
ATOM 2026 C C . TYR A 1 243 ? -2.355 -4.110 -24.811 1.00 96.81 243 TYR A C 1
ATOM 2028 O O . TYR A 1 243 ? -2.689 -4.224 -25.988 1.00 96.81 243 TYR A O 1
ATOM 2036 N N . VAL A 1 244 ? -2.393 -2.951 -24.158 1.00 94.94 244 VAL A N 1
ATOM 2037 C CA . VAL A 1 244 ? -2.611 -1.646 -24.789 1.00 94.94 244 VAL A CA 1
ATOM 2038 C C . VAL A 1 244 ? -1.344 -0.826 -24.656 1.00 94.94 244 VAL A C 1
ATOM 2040 O O . VAL A 1 244 ? -0.772 -0.742 -23.571 1.00 94.94 244 VAL A O 1
ATOM 2043 N N . VAL A 1 245 ? -0.935 -0.195 -25.752 1.00 93.00 245 VAL A N 1
ATOM 2044 C CA . VAL A 1 245 ? 0.166 0.771 -25.748 1.00 93.00 245 VAL A CA 1
ATOM 2045 C C . VAL A 1 245 ? -0.396 2.173 -25.516 1.00 93.00 245 VAL A C 1
ATOM 2047 O O . VAL A 1 245 ? -1.247 2.620 -26.281 1.00 93.00 245 VAL A O 1
ATOM 2050 N N . THR A 1 246 ? 0.047 2.885 -24.481 1.00 91.06 246 THR A N 1
ATOM 2051 C CA . THR A 1 246 ? -0.489 4.210 -24.103 1.00 91.06 246 THR A CA 1
ATOM 2052 C C . THR A 1 246 ? 0.310 5.396 -24.629 1.00 91.06 246 THR A C 1
ATOM 2054 O O . THR A 1 246 ? -0.029 6.546 -24.329 1.00 91.06 246 THR A O 1
ATOM 2057 N N . THR A 1 247 ? 1.323 5.138 -25.455 1.00 88.62 247 THR A N 1
ATOM 2058 C CA . THR A 1 247 ? 2.127 6.182 -26.095 1.00 88.62 247 THR A CA 1
ATOM 2059 C C . THR A 1 247 ? 1.271 7.104 -26.964 1.00 88.62 247 THR A C 1
ATOM 2061 O O . THR A 1 247 ? 0.129 6.812 -27.321 1.00 88.62 247 THR A O 1
ATOM 2064 N N . THR A 1 248 ? 1.824 8.257 -27.339 1.00 87.62 248 THR A N 1
ATOM 2065 C CA . THR A 1 248 ? 1.226 9.136 -28.360 1.00 87.62 248 THR A CA 1
ATOM 2066 C C . THR A 1 248 ? 1.729 8.842 -29.771 1.00 87.62 248 THR A C 1
ATOM 2068 O O . THR A 1 248 ? 1.143 9.327 -30.735 1.00 87.62 248 THR A O 1
ATOM 2071 N N . GLU A 1 249 ? 2.804 8.065 -29.897 1.00 89.62 2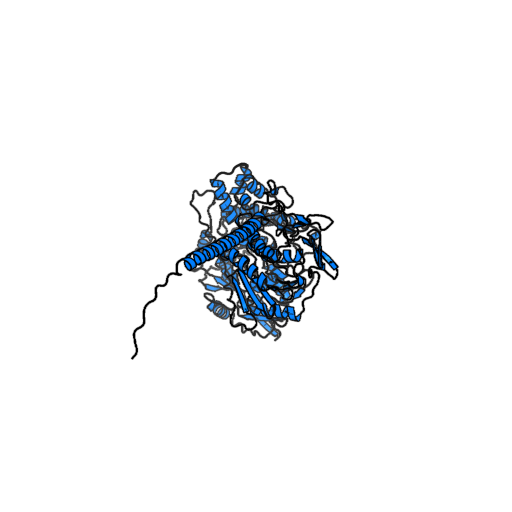49 GLU A N 1
ATOM 2072 C CA . GLU A 1 249 ? 3.494 7.766 -31.154 1.00 89.62 249 GLU A CA 1
ATOM 2073 C C . GLU A 1 249 ? 3.509 6.260 -31.433 1.00 89.62 249 GLU A C 1
ATOM 2075 O O . GLU A 1 249 ? 3.469 5.447 -30.509 1.00 89.62 249 GLU A O 1
ATOM 2080 N N . GLU A 1 250 ? 3.589 5.892 -32.711 1.00 92.69 250 GLU A N 1
ATOM 2081 C CA . GLU A 1 250 ? 3.749 4.503 -33.140 1.00 92.69 250 GLU A CA 1
ATOM 2082 C C . GLU A 1 250 ? 5.090 3.919 -32.670 1.00 92.69 250 GLU A C 1
ATOM 2084 O O . GLU A 1 250 ? 6.167 4.504 -32.843 1.00 92.69 250 GLU A O 1
ATOM 2089 N N . LEU A 1 251 ? 5.015 2.723 -32.095 1.00 93.19 251 LEU A N 1
ATOM 2090 C CA . LEU A 1 251 ? 6.164 1.931 -31.705 1.00 93.19 251 LEU A CA 1
ATOM 2091 C C . LEU A 1 251 ? 6.602 1.049 -32.866 1.00 93.19 251 LEU A C 1
ATOM 2093 O O . LEU A 1 251 ? 5.855 0.195 -33.332 1.00 93.19 251 LEU A O 1
ATOM 2097 N N . ASN A 1 252 ? 7.843 1.237 -33.292 1.00 92.31 252 ASN A N 1
ATOM 2098 C CA . ASN A 1 252 ? 8.564 0.349 -34.181 1.00 92.31 252 ASN A CA 1
ATOM 2099 C C . ASN A 1 252 ? 9.972 0.102 -33.638 1.00 92.31 252 ASN A C 1
ATOM 2101 O O . ASN A 1 252 ? 10.388 0.744 -32.676 1.00 92.31 252 ASN A O 1
ATOM 2105 N N . ASN A 1 253 ? 10.726 -0.797 -34.270 1.00 89.19 253 ASN A N 1
ATOM 2106 C CA . ASN A 1 253 ? 12.098 -1.135 -33.873 1.00 89.19 253 ASN A CA 1
ATOM 2107 C C . ASN A 1 253 ? 12.959 0.111 -33.541 1.00 89.19 253 ASN A C 1
ATOM 2109 O O . ASN A 1 253 ? 13.635 0.161 -32.516 1.00 89.19 253 ASN A O 1
ATOM 2113 N N . THR A 1 254 ? 12.903 1.157 -34.371 1.00 87.56 254 THR A N 1
ATOM 2114 C CA . THR A 1 254 ? 13.699 2.378 -34.168 1.00 87.56 254 THR A CA 1
ATOM 2115 C C . THR A 1 254 ? 13.145 3.257 -33.047 1.00 87.56 254 THR A C 1
ATOM 2117 O O . THR A 1 254 ? 13.915 3.750 -32.220 1.00 87.56 254 THR A O 1
ATOM 2120 N N . SER A 1 255 ? 11.827 3.488 -33.006 1.00 91.69 255 SER A N 1
ATOM 2121 C CA . SER A 1 255 ? 11.230 4.359 -31.985 1.00 91.69 255 SER A CA 1
ATOM 2122 C C . SER A 1 255 ? 11.273 3.730 -30.595 1.00 91.69 255 SER A C 1
ATOM 2124 O O . SER A 1 255 ? 11.505 4.447 -29.629 1.00 91.69 255 SER A O 1
ATOM 2126 N N . VAL A 1 256 ? 11.162 2.406 -30.486 1.00 93.19 256 VAL A N 1
ATOM 2127 C CA . VAL A 1 256 ? 11.221 1.687 -29.208 1.00 93.19 256 VAL A CA 1
ATOM 2128 C C . VAL A 1 256 ? 12.576 1.844 -28.523 1.00 93.19 256 VAL A C 1
ATOM 2130 O O . VAL A 1 256 ? 12.616 2.252 -27.364 1.00 93.19 256 VAL A O 1
ATOM 2133 N N . GLN A 1 257 ? 13.687 1.588 -29.226 1.00 93.06 257 GLN A N 1
ATOM 2134 C CA . GLN A 1 257 ? 15.016 1.782 -28.634 1.00 93.06 257 GLN A CA 1
ATOM 2135 C C . GLN A 1 257 ? 15.239 3.255 -28.271 1.00 93.06 257 GLN A C 1
ATOM 2137 O O . GLN A 1 257 ? 15.698 3.553 -27.176 1.00 93.06 257 GLN A O 1
ATOM 2142 N N . LYS A 1 258 ? 14.837 4.183 -29.150 1.00 92.88 258 LYS A N 1
ATOM 2143 C CA . LYS A 1 258 ? 14.965 5.624 -28.904 1.00 92.88 258 LYS A CA 1
ATOM 2144 C C . LYS A 1 258 ? 14.197 6.081 -27.659 1.00 92.88 258 LYS A C 1
ATOM 2146 O O . LYS A 1 258 ? 14.733 6.874 -26.896 1.00 92.88 258 LYS A O 1
ATOM 2151 N N . LEU A 1 259 ? 12.953 5.634 -27.475 1.00 92.25 259 LEU A N 1
ATOM 2152 C CA . LEU A 1 259 ? 12.135 5.985 -26.309 1.00 92.25 259 LEU A CA 1
ATOM 2153 C C . LEU A 1 259 ? 12.720 5.392 -25.024 1.00 92.25 259 LEU A C 1
ATOM 2155 O O . LEU A 1 259 ? 12.755 6.071 -24.008 1.00 92.25 259 LEU A O 1
ATOM 2159 N N . TYR A 1 260 ? 13.231 4.163 -25.078 1.00 94.44 260 TYR A N 1
ATOM 2160 C CA . TYR A 1 260 ? 13.935 3.567 -23.945 1.00 94.44 260 TYR A CA 1
ATOM 2161 C C . TYR A 1 260 ? 15.221 4.333 -23.591 1.00 94.44 260 TYR A C 1
ATOM 2163 O O . TYR A 1 260 ? 15.462 4.624 -22.424 1.00 94.44 260 TYR A O 1
ATOM 2171 N N . ASP A 1 261 ? 16.022 4.727 -24.583 1.00 92.69 261 ASP A N 1
ATOM 2172 C CA . ASP A 1 261 ? 17.267 5.473 -24.355 1.00 92.69 261 ASP A CA 1
ATOM 2173 C C . ASP A 1 261 ? 17.014 6.881 -23.772 1.00 92.69 261 ASP A C 1
ATOM 2175 O O . ASP A 1 261 ? 17.887 7.442 -23.111 1.00 92.69 261 ASP A O 1
ATOM 2179 N N . GLN A 1 262 ? 15.819 7.457 -23.967 1.00 92.19 262 GLN A N 1
ATOM 2180 C CA . GLN A 1 262 ? 15.420 8.729 -23.340 1.00 92.19 262 GLN A CA 1
ATOM 2181 C C . GLN A 1 262 ? 15.254 8.629 -21.821 1.00 92.19 262 GLN A C 1
ATOM 2183 O O . GLN A 1 262 ? 15.319 9.654 -21.141 1.00 92.19 262 GLN A O 1
ATOM 2188 N N . ASP A 1 263 ? 15.058 7.422 -21.289 1.00 91.12 263 ASP A N 1
ATOM 2189 C CA . ASP A 1 263 ? 14.961 7.210 -19.850 1.00 91.12 263 ASP A CA 1
ATOM 2190 C C . ASP A 1 263 ? 16.326 7.299 -19.160 1.00 91.12 263 ASP A C 1
ATOM 2192 O O . ASP A 1 263 ? 16.359 7.428 -17.933 1.00 91.12 263 ASP A O 1
ATOM 2196 N N . GLU A 1 264 ? 17.440 7.221 -19.904 1.00 92.31 264 GLU A N 1
ATOM 2197 C CA . GLU A 1 264 ? 18.792 7.221 -19.349 1.00 92.31 264 GLU A CA 1
ATOM 2198 C C . GLU A 1 264 ? 19.129 8.553 -18.661 1.00 92.31 264 GLU A C 1
ATOM 2200 O O . GLU A 1 264 ? 18.943 9.646 -19.199 1.00 92.31 264 GLU A O 1
ATOM 2205 N N . LYS A 1 265 ? 19.692 8.457 -17.454 1.00 92.25 265 LYS A N 1
ATOM 2206 C CA . LYS A 1 265 ? 20.144 9.598 -16.657 1.00 92.25 265 LYS A CA 1
ATOM 2207 C C . LYS A 1 265 ? 21.662 9.673 -16.575 1.00 92.25 265 LYS A C 1
ATOM 2209 O O . LYS A 1 265 ? 22.381 8.669 -16.567 1.00 92.25 265 LYS A O 1
ATOM 2214 N N . THR A 1 266 ? 22.159 10.894 -16.443 1.00 90.62 266 THR A N 1
ATOM 2215 C CA . THR A 1 266 ? 23.531 11.197 -16.034 1.00 90.62 266 THR A CA 1
ATOM 2216 C C . THR A 1 266 ? 23.692 11.065 -14.518 1.00 90.62 266 THR A C 1
ATOM 2218 O O . THR A 1 266 ? 22.717 11.043 -13.770 1.00 90.62 266 THR A O 1
ATOM 2221 N N . ASN A 1 267 ? 24.942 10.951 -14.058 1.00 92.50 267 ASN A N 1
ATOM 2222 C CA . ASN A 1 267 ? 25.233 10.863 -12.630 1.00 92.50 267 ASN A CA 1
ATOM 2223 C C . ASN A 1 267 ? 24.846 12.192 -11.941 1.00 92.50 267 ASN A C 1
ATOM 2225 O O . ASN A 1 267 ? 25.473 13.218 -12.242 1.00 92.50 267 ASN A O 1
ATOM 2229 N N . PRO A 1 268 ? 23.886 12.186 -10.993 1.00 89.25 268 PRO A N 1
ATOM 2230 C CA . PRO A 1 268 ? 23.355 13.408 -10.384 1.00 89.25 268 PRO A CA 1
ATOM 2231 C C . PRO A 1 268 ? 24.380 14.151 -9.514 1.00 89.25 268 PRO A C 1
ATOM 2233 O O . PRO A 1 268 ? 24.182 15.318 -9.180 1.00 89.25 268 PRO A O 1
ATOM 2236 N N . TYR A 1 269 ? 25.490 13.504 -9.155 1.00 88.69 269 TYR A N 1
ATOM 2237 C CA . TYR A 1 269 ? 26.526 14.064 -8.291 1.00 88.69 269 TYR A CA 1
ATOM 2238 C C . TYR A 1 269 ? 27.652 14.773 -9.058 1.00 88.69 269 TYR A C 1
ATOM 2240 O O . TYR A 1 269 ? 28.452 15.487 -8.454 1.00 88.69 269 TYR A O 1
ATOM 2248 N N . LEU A 1 270 ? 27.737 14.584 -10.381 1.00 83.25 270 LEU A N 1
ATOM 2249 C CA . LEU A 1 270 ? 28.760 15.213 -11.228 1.00 83.25 270 LEU A CA 1
ATOM 2250 C C . LEU A 1 270 ? 28.272 16.502 -11.900 1.00 83.25 270 LEU A C 1
ATOM 2252 O O . LEU A 1 270 ? 29.086 17.330 -12.317 1.00 83.25 270 LEU A O 1
ATOM 2256 N N . GLU A 1 271 ? 26.959 16.698 -12.011 1.00 69.81 271 GLU A N 1
ATOM 2257 C CA . GLU A 1 271 ? 26.403 17.865 -12.683 1.00 69.81 271 GLU A CA 1
ATOM 2258 C C . GLU A 1 271 ? 26.413 19.114 -11.791 1.00 69.81 271 GLU A C 1
ATOM 2260 O O . GLU A 1 271 ? 25.767 19.189 -10.743 1.00 69.81 271 GLU A O 1
ATOM 2265 N N . LYS A 1 272 ? 27.091 20.169 -12.263 1.00 58.16 272 LYS A N 1
ATOM 2266 C CA . LYS A 1 272 ? 26.878 21.542 -11.783 1.00 58.16 272 LYS A CA 1
ATOM 2267 C C . LYS A 1 272 ? 25.581 22.077 -12.393 1.00 58.16 272 LYS A C 1
ATOM 2269 O O . LYS A 1 272 ? 25.632 22.912 -13.287 1.00 58.16 272 LYS A O 1
ATOM 2274 N N . SER A 1 273 ? 24.425 21.580 -11.963 1.00 49.75 273 SER A N 1
ATOM 2275 C CA . SER A 1 273 ? 23.146 22.083 -12.470 1.00 49.75 273 SER A CA 1
ATOM 2276 C C . SER A 1 273 ? 22.100 22.322 -11.383 1.00 49.75 273 SER A C 1
ATOM 2278 O O . SER A 1 273 ? 22.122 21.757 -10.285 1.00 49.75 273 SER A O 1
ATOM 2280 N N . THR A 1 274 ? 21.281 23.302 -11.739 1.00 42.25 274 THR A N 1
ATOM 2281 C CA . THR A 1 274 ? 20.356 24.183 -11.030 1.00 42.25 274 THR A CA 1
ATOM 2282 C C . THR A 1 274 ? 19.174 23.486 -10.372 1.00 42.25 274 THR A C 1
ATOM 2284 O O . THR A 1 274 ? 18.669 22.526 -10.934 1.00 42.25 274 THR A O 1
ATOM 2287 N N . ASN A 1 275 ? 18.719 24.042 -9.236 1.00 42.53 275 ASN A N 1
ATOM 2288 C CA . ASN A 1 275 ? 17.420 23.849 -8.568 1.00 42.53 275 ASN A CA 1
ATOM 2289 C C . ASN A 1 275 ? 16.460 22.901 -9.299 1.00 42.53 275 ASN A C 1
ATOM 2291 O O . ASN A 1 275 ? 15.529 23.347 -9.971 1.00 42.53 275 ASN A O 1
ATOM 2295 N N . THR A 1 276 ? 16.671 21.596 -9.155 1.00 43.22 276 THR A N 1
ATOM 2296 C CA . THR A 1 276 ? 15.711 20.608 -9.622 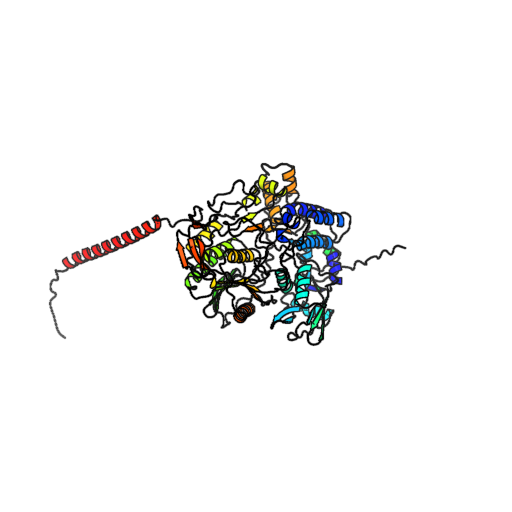1.00 43.22 276 THR A CA 1
ATOM 2297 C C . THR A 1 276 ? 14.518 20.714 -8.687 1.00 43.22 276 THR A C 1
ATOM 2299 O O . THR A 1 276 ? 14.549 20.236 -7.556 1.00 43.22 276 THR A O 1
ATOM 2302 N N . THR A 1 277 ? 13.489 21.443 -9.117 1.00 41.12 277 THR A N 1
ATOM 2303 C CA . THR A 1 277 ? 12.203 21.413 -8.429 1.00 41.12 277 THR A CA 1
ATOM 2304 C C . THR A 1 277 ? 11.708 19.980 -8.514 1.00 41.12 277 THR A C 1
ATOM 2306 O O . THR A 1 277 ? 11.692 19.392 -9.597 1.00 41.12 277 THR A O 1
ATOM 2309 N N . ILE A 1 278 ? 11.369 19.409 -7.362 1.00 42.25 278 ILE A N 1
ATOM 2310 C CA . ILE A 1 278 ? 10.763 18.090 -7.261 1.00 42.25 278 ILE A CA 1
ATOM 2311 C C . ILE A 1 278 ? 9.407 18.182 -7.961 1.00 42.25 278 ILE A C 1
ATOM 2313 O O . ILE A 1 278 ? 8.394 18.507 -7.350 1.00 42.25 278 ILE A O 1
ATOM 2317 N N . ASN A 1 279 ? 9.375 17.898 -9.259 1.00 36.84 279 ASN A N 1
ATOM 2318 C CA . ASN A 1 279 ? 8.174 17.353 -9.856 1.00 36.84 279 ASN A CA 1
ATOM 2319 C C . ASN A 1 279 ? 8.149 15.897 -9.407 1.00 36.84 279 ASN A C 1
ATOM 2321 O O . ASN A 1 279 ? 8.535 14.998 -10.155 1.00 36.84 279 ASN A O 1
ATOM 2325 N N . GLU A 1 280 ? 7.736 15.677 -8.151 1.00 40.53 280 GLU A N 1
ATOM 2326 C CA . GLU A 1 280 ? 7.094 14.426 -7.770 1.00 40.53 280 GLU A CA 1
ATOM 2327 C C . GLU A 1 280 ? 6.084 14.205 -8.881 1.00 40.53 280 GLU A C 1
ATOM 2329 O O . GLU A 1 280 ? 5.100 14.941 -9.003 1.00 40.53 280 GLU A O 1
ATOM 2334 N N . THR A 1 281 ? 6.391 13.276 -9.783 1.00 35.16 281 THR A N 1
ATOM 2335 C CA . THR A 1 281 ? 5.449 12.904 -10.820 1.00 35.16 281 THR A CA 1
ATOM 2336 C C . THR A 1 281 ? 4.430 12.082 -10.065 1.00 35.16 281 THR A C 1
ATOM 2338 O O . THR A 1 281 ? 4.510 10.860 -10.006 1.00 35.16 281 THR A O 1
ATOM 2341 N N . LYS A 1 282 ? 3.532 12.783 -9.366 1.00 35.00 282 LYS A N 1
ATOM 2342 C CA . LYS A 1 282 ? 2.359 12.232 -8.725 1.00 35.00 282 LYS A CA 1
ATOM 2343 C C . LYS A 1 282 ? 1.497 11.707 -9.859 1.00 35.00 282 LYS A C 1
ATOM 2345 O O . LYS A 1 282 ? 0.516 12.330 -10.251 1.00 35.00 282 LYS A O 1
ATOM 2350 N N . LYS A 1 283 ? 1.827 10.519 -10.360 1.00 37.84 283 LYS A N 1
ATOM 2351 C CA . LYS A 1 283 ? 0.801 9.574 -10.776 1.00 37.84 283 LYS A CA 1
ATOM 2352 C C . LYS A 1 283 ? 0.125 9.116 -9.480 1.00 37.84 283 LYS A C 1
ATOM 2354 O O . LYS A 1 283 ? 0.240 7.980 -9.047 1.00 37.84 283 LYS A O 1
ATOM 2359 N N . GLU A 1 284 ? -0.562 10.051 -8.817 1.00 36.59 284 GLU A N 1
ATOM 2360 C CA . GLU A 1 284 ? -1.736 9.669 -8.059 1.00 36.59 284 GLU A CA 1
ATOM 2361 C C . GLU A 1 284 ? -2.683 9.168 -9.146 1.00 36.59 284 GLU A C 1
ATOM 2363 O O . GLU A 1 284 ? -3.386 9.956 -9.783 1.00 36.59 284 GLU A O 1
ATOM 2368 N N . GLU A 1 285 ? -2.689 7.859 -9.401 1.00 34.59 285 GLU A N 1
ATOM 2369 C CA . GLU A 1 285 ? -3.927 7.228 -9.827 1.00 34.59 285 GLU A CA 1
ATOM 2370 C C . GLU A 1 285 ? -4.913 7.458 -8.686 1.00 34.59 285 GLU A C 1
ATOM 2372 O O . GLU A 1 285 ? -5.123 6.637 -7.795 1.00 34.59 285 GLU A O 1
ATOM 2377 N N . ARG A 1 286 ? -5.513 8.650 -8.684 1.00 34.78 286 ARG A N 1
ATOM 2378 C CA . ARG A 1 286 ? -6.792 8.855 -8.047 1.00 34.78 286 ARG A CA 1
ATOM 2379 C C . ARG A 1 286 ? -7.719 7.952 -8.829 1.00 34.78 286 ARG A C 1
ATOM 2381 O O . ARG A 1 286 ? -8.293 8.373 -9.833 1.00 34.78 286 ARG A O 1
ATOM 2388 N N . ILE A 1 287 ? -7.875 6.712 -8.355 1.00 40.44 287 ILE A N 1
ATOM 2389 C CA . ILE A 1 287 ? -9.142 6.003 -8.493 1.00 40.44 287 ILE A CA 1
ATOM 2390 C C . ILE A 1 287 ? -10.162 7.092 -8.207 1.00 40.44 287 ILE A C 1
ATOM 2392 O O . ILE A 1 287 ? -10.155 7.674 -7.120 1.00 40.44 287 ILE A O 1
ATOM 2396 N N . THR A 1 288 ? -10.894 7.507 -9.239 1.00 38.59 288 THR A N 1
ATOM 2397 C CA . THR A 1 288 ? -11.855 8.593 -9.112 1.00 38.59 288 THR A CA 1
ATOM 2398 C C . THR A 1 288 ? -12.947 7.999 -8.248 1.00 38.59 288 THR A C 1
ATOM 2400 O O . THR A 1 288 ? -13.814 7.279 -8.733 1.00 38.59 288 THR A O 1
ATOM 2403 N N . ARG A 1 289 ? -12.781 8.145 -6.931 1.00 53.75 289 ARG A N 1
ATOM 2404 C CA . ARG A 1 289 ? -13.623 7.486 -5.946 1.00 53.75 289 ARG A CA 1
ATOM 2405 C C . ARG A 1 289 ? -15.009 8.059 -6.150 1.00 53.75 289 ARG A C 1
ATOM 2407 O O . ARG A 1 289 ? -15.198 9.276 -6.126 1.00 53.75 289 ARG A O 1
ATOM 2414 N N . GLN A 1 290 ? -15.941 7.169 -6.461 1.00 51.62 290 GLN A N 1
ATOM 2415 C CA . GLN A 1 290 ? -17.310 7.546 -6.743 1.00 51.62 290 GLN A CA 1
ATOM 2416 C C . GLN A 1 290 ? -17.851 8.259 -5.503 1.00 51.62 290 GLN A C 1
ATOM 2418 O O . GLN A 1 290 ? -17.789 7.717 -4.399 1.00 51.62 290 GLN A O 1
ATOM 2423 N N . LYS A 1 291 ? -18.293 9.509 -5.677 1.00 56.88 291 LYS A N 1
ATOM 2424 C CA . LYS A 1 291 ? -18.887 10.283 -4.586 1.00 56.88 291 LYS A CA 1
ATOM 2425 C C . LYS A 1 291 ? -20.114 9.542 -4.060 1.00 56.88 291 LYS A C 1
ATOM 2427 O O . LYS A 1 291 ? -20.840 8.927 -4.839 1.00 56.88 291 LYS A O 1
ATOM 2432 N N . PHE A 1 292 ? -20.306 9.610 -2.746 1.00 60.41 292 PHE A N 1
ATOM 2433 C CA . PHE A 1 292 ? -21.482 9.095 -2.052 1.00 60.41 292 PHE A CA 1
ATOM 2434 C C . PHE A 1 292 ? -22.758 9.612 -2.739 1.00 60.41 292 PHE A C 1
ATOM 2436 O O . PHE A 1 292 ? -22.873 10.816 -2.970 1.00 60.41 292 PHE A O 1
ATOM 2443 N N . ASP A 1 293 ? -23.687 8.721 -3.093 1.00 62.62 293 ASP A N 1
ATOM 2444 C CA . ASP A 1 293 ? -24.996 9.126 -3.606 1.00 62.62 293 ASP A CA 1
ATOM 2445 C C . ASP A 1 293 ? -25.831 9.659 -2.434 1.00 62.62 293 ASP A C 1
ATOM 2447 O O . ASP A 1 293 ? -26.113 8.931 -1.479 1.00 62.62 293 ASP A O 1
ATOM 2451 N N . GLU A 1 294 ? -26.191 10.941 -2.477 1.00 60.03 294 GLU A N 1
ATOM 2452 C CA . GLU A 1 294 ? -26.982 11.604 -1.433 1.00 60.03 294 GLU A CA 1
ATOM 2453 C C . GLU A 1 294 ? -28.424 11.066 -1.340 1.00 60.03 294 GLU A C 1
ATOM 2455 O O . GLU A 1 294 ? -29.138 11.413 -0.401 1.00 60.03 294 GLU A O 1
ATOM 2460 N N . GLN A 1 295 ? -28.870 10.219 -2.280 1.00 60.88 295 GLN A N 1
ATOM 2461 C CA . GLN A 1 295 ? -30.233 9.670 -2.310 1.00 60.88 295 GLN A CA 1
ATOM 2462 C C . GLN A 1 295 ? -30.410 8.331 -1.571 1.00 60.88 295 GLN A C 1
ATOM 2464 O O . GLN A 1 295 ? -31.513 7.778 -1.568 1.00 60.88 295 GLN A O 1
ATOM 2469 N N . ASP A 1 296 ? -29.371 7.789 -0.932 1.00 72.62 296 ASP A N 1
ATOM 2470 C CA . ASP A 1 296 ? -29.483 6.525 -0.199 1.00 72.62 296 ASP A CA 1
ATOM 2471 C C . ASP A 1 296 ? -30.247 6.688 1.130 1.00 72.62 296 ASP A C 1
ATOM 2473 O O . ASP A 1 296 ? -29.767 7.312 2.071 1.00 72.62 296 ASP A O 1
ATOM 2477 N N . SER A 1 297 ? -31.426 6.069 1.248 1.00 80.19 297 SER A N 1
ATOM 2478 C CA . SER A 1 297 ? -32.265 6.165 2.451 1.00 80.19 297 SER A CA 1
ATOM 2479 C C . SER A 1 297 ? -31.675 5.518 3.713 1.00 80.19 297 SER A C 1
ATOM 2481 O O . SER A 1 297 ? -32.178 5.772 4.804 1.00 80.19 297 SER A O 1
ATOM 2483 N N . GLU A 1 298 ? -30.674 4.637 3.594 1.00 89.06 298 GLU A N 1
ATOM 2484 C CA . GLU A 1 298 ? -30.081 3.941 4.750 1.00 89.06 298 GLU A CA 1
ATOM 2485 C C . GLU A 1 298 ? -28.959 4.737 5.429 1.00 89.06 298 GLU A C 1
ATOM 2487 O O . GLU A 1 298 ? -28.654 4.475 6.596 1.00 89.06 298 GLU A O 1
ATOM 2492 N N . PHE A 1 299 ? -28.356 5.701 4.727 1.00 92.50 299 PHE A N 1
ATOM 2493 C CA . PHE A 1 299 ? -27.243 6.488 5.246 1.00 92.50 299 PHE A CA 1
ATOM 2494 C C . PHE A 1 299 ? -27.516 7.980 5.162 1.00 92.50 299 PHE A C 1
ATOM 2496 O O . PHE A 1 299 ? -27.943 8.496 4.138 1.00 92.50 299 PHE A O 1
ATOM 2503 N N . THR A 1 300 ? -27.180 8.706 6.222 1.00 93.19 300 THR A N 1
ATOM 2504 C CA . THR A 1 300 ? -27.160 10.172 6.188 1.00 93.19 300 THR A CA 1
ATOM 2505 C C . THR A 1 300 ? -25.732 10.659 6.368 1.00 93.19 300 THR A C 1
ATOM 2507 O O . THR A 1 300 ? -25.090 10.361 7.374 1.00 93.19 300 THR A O 1
ATOM 2510 N N . THR A 1 301 ? -25.222 11.408 5.394 1.00 93.62 301 THR A N 1
ATOM 2511 C CA . THR A 1 301 ? -23.887 12.008 5.470 1.00 93.62 301 THR A CA 1
ATOM 2512 C C . THR A 1 301 ? -23.853 13.095 6.540 1.00 93.62 301 THR A C 1
ATOM 2514 O O . THR A 1 301 ? -24.618 14.054 6.483 1.00 93.62 301 THR A O 1
ATOM 2517 N N . ILE A 1 302 ? -22.939 12.964 7.503 1.00 95.56 302 ILE A N 1
ATOM 2518 C CA . ILE A 1 302 ? -22.748 13.935 8.588 1.00 95.56 302 ILE A CA 1
ATOM 2519 C C . ILE A 1 302 ? -21.564 14.852 8.288 1.00 95.56 302 ILE A C 1
ATOM 2521 O O . ILE A 1 302 ? -21.650 16.072 8.436 1.00 95.56 302 ILE A O 1
ATOM 2525 N N . LEU A 1 303 ? -20.436 14.261 7.889 1.00 95.56 303 LEU A N 1
ATOM 2526 C CA . LEU A 1 303 ? -19.197 14.986 7.635 1.00 95.56 303 LEU A CA 1
ATOM 2527 C C . LEU A 1 303 ? -18.371 14.269 6.568 1.00 95.56 303 LEU A C 1
ATOM 2529 O O . LEU A 1 303 ? -18.268 13.048 6.585 1.00 95.56 303 LEU A O 1
ATOM 2533 N N . VAL A 1 304 ? -17.756 15.025 5.661 1.00 93.81 304 VAL A N 1
ATOM 2534 C CA . VAL A 1 304 ? -16.898 14.490 4.595 1.00 93.81 304 VAL A CA 1
ATOM 2535 C C . VAL A 1 304 ? -15.644 15.340 4.489 1.00 93.81 304 VAL A C 1
ATOM 2537 O O . VAL A 1 304 ? -15.729 16.568 4.509 1.00 93.81 304 VAL A O 1
ATOM 2540 N N . SER A 1 305 ? -14.504 14.674 4.333 1.00 93.06 305 SER A N 1
ATOM 2541 C CA . SER A 1 305 ? -13.235 15.264 3.914 1.00 93.06 305 SER A CA 1
ATOM 2542 C C . SER A 1 305 ? -12.761 14.545 2.650 1.00 93.06 305 SER A C 1
ATOM 2544 O O . SER A 1 305 ? -12.581 13.324 2.645 1.00 93.06 305 SER A O 1
ATOM 2546 N N . GLU A 1 306 ? -12.610 15.288 1.550 1.00 86.75 306 GLU A N 1
ATOM 2547 C CA . GLU A 1 306 ? -12.330 14.725 0.224 1.00 86.75 306 GLU A CA 1
ATOM 2548 C C . GLU A 1 306 ? -11.047 13.878 0.233 1.00 86.75 306 GLU A C 1
ATOM 2550 O O . GLU A 1 306 ? -9.949 14.372 0.484 1.00 86.75 306 GLU A O 1
ATOM 2555 N N . GLY A 1 307 ? -11.190 12.581 -0.056 1.00 82.62 307 GLY A N 1
ATOM 2556 C CA . GLY A 1 307 ? -10.076 11.630 -0.105 1.00 82.62 307 GLY A CA 1
ATOM 2557 C C . GLY A 1 307 ? -9.578 11.134 1.257 1.00 82.62 307 GLY A C 1
ATOM 2558 O O . GLY A 1 307 ? -8.843 10.147 1.276 1.00 82.62 307 GLY A O 1
ATOM 2559 N N . TYR A 1 308 ? -10.006 11.739 2.370 1.00 91.44 308 TYR A N 1
ATOM 2560 C CA . TYR A 1 308 ? -9.549 11.403 3.720 1.00 91.44 308 TYR A CA 1
ATOM 2561 C C . TYR A 1 308 ? -10.557 10.521 4.473 1.00 91.44 308 TYR A C 1
ATOM 2563 O O . TYR A 1 308 ? -10.261 9.353 4.729 1.00 91.44 308 TYR A O 1
ATOM 2571 N N . TYR A 1 309 ? -11.755 11.027 4.787 1.00 94.75 309 TYR A N 1
ATOM 2572 C CA . TYR A 1 309 ? -12.776 10.268 5.518 1.00 94.75 309 TYR A CA 1
ATOM 2573 C C . TYR A 1 309 ? -14.215 10.693 5.186 1.00 94.75 309 TYR A C 1
ATOM 2575 O O . TYR A 1 309 ? -14.471 11.799 4.708 1.00 94.75 309 TYR A O 1
ATOM 2583 N N . GLU A 1 310 ? -15.163 9.826 5.535 1.00 95.00 310 GLU A N 1
ATOM 2584 C CA . GLU A 1 310 ? -16.605 10.080 5.535 1.00 95.00 310 GLU A CA 1
ATOM 2585 C C . GLU A 1 310 ? -17.209 9.595 6.858 1.00 95.00 310 GLU A C 1
ATOM 2587 O O . GLU A 1 310 ? -17.006 8.452 7.262 1.00 95.00 310 GLU A O 1
ATOM 2592 N N . LEU A 1 311 ? -17.963 10.457 7.537 1.00 96.69 311 LEU A N 1
ATOM 2593 C CA . LEU A 1 311 ? -18.762 10.112 8.707 1.00 96.69 311 LEU A CA 1
ATOM 2594 C C . LEU A 1 311 ? -20.235 10.071 8.309 1.00 96.69 311 LEU A C 1
ATOM 2596 O O . LEU A 1 311 ? -20.801 11.074 7.868 1.00 96.69 311 LEU A O 1
ATOM 2600 N N . LEU A 1 312 ? -20.848 8.912 8.508 1.00 95.56 312 LEU A N 1
ATOM 2601 C CA . LEU A 1 312 ? -22.215 8.608 8.116 1.00 95.56 312 LEU A CA 1
ATOM 2602 C C . LEU A 1 312 ? -23.021 8.184 9.342 1.00 95.56 312 LEU A C 1
ATOM 2604 O O . LEU A 1 312 ? -22.510 7.497 10.226 1.00 95.56 312 LEU A O 1
ATOM 2608 N N . GLN A 1 313 ? -24.296 8.543 9.368 1.00 95.00 313 GLN A N 1
ATOM 2609 C CA . GLN A 1 313 ? -25.276 7.931 10.253 1.00 95.00 313 GLN A CA 1
ATOM 2610 C C . GLN A 1 313 ? -25.874 6.701 9.566 1.00 95.00 313 GLN A C 1
ATOM 2612 O O . GLN A 1 313 ? -26.269 6.783 8.405 1.00 95.00 313 GLN A O 1
ATOM 2617 N N . TYR A 1 314 ? -25.952 5.588 10.293 1.00 94.06 314 TYR A N 1
ATOM 2618 C CA . TYR A 1 314 ? -26.568 4.335 9.862 1.00 94.06 314 TYR A CA 1
ATOM 2619 C C . TYR A 1 314 ? -27.529 3.858 10.952 1.00 94.06 314 TYR A C 1
ATOM 2621 O O . TYR A 1 314 ? -27.103 3.396 12.009 1.00 94.06 314 TYR A O 1
ATOM 2629 N N . GLN A 1 315 ? -28.835 3.996 10.716 1.00 91.25 315 GLN A N 1
ATOM 2630 C CA . GLN A 1 315 ? -29.861 3.762 11.741 1.00 91.25 315 GLN A CA 1
ATOM 2631 C C . GLN A 1 315 ? -29.582 4.598 13.018 1.00 91.25 315 GLN A C 1
ATOM 2633 O O . GLN A 1 315 ? -29.526 5.829 12.957 1.00 91.25 315 GLN A O 1
ATOM 2638 N N . SER A 1 316 ? -29.416 3.949 14.178 1.00 91.50 316 SER A N 1
ATOM 2639 C CA . SER A 1 316 ? -29.021 4.590 15.442 1.00 91.50 316 SER A CA 1
ATOM 2640 C C . SER A 1 316 ? -27.507 4.671 15.663 1.00 91.50 316 SER A C 1
ATOM 2642 O O . SER A 1 316 ? -27.089 5.258 16.660 1.00 91.50 316 SER A O 1
ATOM 2644 N N . ASP A 1 317 ? -26.713 4.063 14.782 1.00 94.56 317 ASP A N 1
ATOM 2645 C CA . ASP A 1 317 ? -25.257 3.948 14.868 1.00 94.56 317 ASP A CA 1
ATOM 2646 C C . ASP A 1 317 ? -24.553 4.897 13.882 1.00 94.56 317 ASP A C 1
ATOM 2648 O O . ASP A 1 317 ? -25.185 5.580 13.069 1.00 94.56 317 ASP A O 1
ATOM 2652 N N . TYR A 1 318 ? -23.221 4.946 13.951 1.00 96.56 318 TYR A N 1
ATOM 2653 C CA . TYR A 1 318 ? -22.395 5.740 13.042 1.00 96.56 318 TYR A CA 1
ATOM 2654 C C . TYR A 1 318 ? -21.341 4.885 12.347 1.00 96.56 318 TYR A C 1
ATOM 2656 O O . TYR A 1 318 ? -20.785 3.956 12.932 1.00 96.56 318 TYR A O 1
ATOM 2664 N N . VAL A 1 319 ? -21.026 5.241 11.105 1.00 97.00 319 VAL A N 1
ATOM 2665 C CA . VAL A 1 319 ? -19.929 4.658 10.331 1.00 97.00 319 VAL A CA 1
ATOM 2666 C C . VAL A 1 319 ? -18.921 5.758 10.033 1.00 97.00 319 VAL A C 1
ATOM 2668 O O . VAL A 1 319 ? -19.242 6.723 9.343 1.00 97.00 319 VAL A O 1
ATOM 2671 N N . LEU A 1 320 ? -17.698 5.611 10.532 1.00 97.31 320 LEU A N 1
ATOM 2672 C CA . LEU A 1 320 ? -16.555 6.411 10.115 1.00 97.31 320 LEU A CA 1
ATOM 2673 C C . LEU A 1 320 ? -15.746 5.602 9.105 1.00 97.31 320 LEU A C 1
ATOM 2675 O O . LEU A 1 320 ? -15.030 4.668 9.461 1.00 97.31 320 LEU A O 1
ATOM 2679 N N . ARG A 1 321 ? -15.852 5.982 7.838 1.00 96.12 321 ARG A N 1
ATOM 2680 C CA . ARG A 1 321 ? -15.064 5.421 6.747 1.00 96.12 321 ARG A CA 1
ATOM 2681 C C . ARG A 1 321 ? -13.799 6.243 6.605 1.00 96.12 321 ARG A C 1
ATOM 2683 O O . ARG A 1 321 ? -13.881 7.422 6.273 1.00 96.12 321 ARG A O 1
ATOM 2690 N N . ILE A 1 322 ? -12.634 5.656 6.835 1.00 95.62 322 ILE A N 1
ATOM 2691 C CA . ILE A 1 322 ? -11.366 6.352 6.600 1.00 95.62 322 ILE A CA 1
ATOM 2692 C C . ILE A 1 322 ? -10.812 5.793 5.298 1.00 95.62 322 ILE A C 1
ATOM 2694 O O . ILE A 1 322 ? -10.427 4.629 5.210 1.00 95.62 322 ILE A O 1
ATOM 2698 N N . LEU A 1 323 ? -10.802 6.627 4.267 1.00 92.31 323 LEU A N 1
ATOM 2699 C CA . LEU A 1 323 ? -10.515 6.221 2.895 1.00 92.31 323 LEU A CA 1
ATOM 2700 C C . LEU A 1 323 ? -9.009 6.250 2.580 1.00 92.31 323 LEU A C 1
ATOM 2702 O O . LEU A 1 323 ? -8.547 5.588 1.647 1.00 92.31 323 LEU A O 1
ATOM 2706 N N . SER A 1 324 ? -8.250 7.076 3.297 1.00 92.75 324 SER A N 1
ATOM 2707 C CA . SER A 1 324 ? -6.792 7.224 3.206 1.00 92.75 324 SER A CA 1
ATOM 2708 C C . SER A 1 324 ? -6.284 7.935 4.464 1.00 92.75 324 SER A C 1
ATOM 2710 O O . SER A 1 324 ? -7.074 8.530 5.179 1.00 92.75 324 SER A O 1
ATOM 2712 N N . PHE A 1 325 ? -4.982 7.939 4.729 1.00 92.38 325 PHE A N 1
ATOM 2713 C CA . PHE A 1 325 ? -4.319 8.884 5.641 1.00 92.38 325 PHE A CA 1
ATOM 2714 C C . PHE A 1 325 ? -3.484 9.903 4.854 1.00 92.38 325 PHE A C 1
ATOM 2716 O O . PHE A 1 325 ? -2.398 10.300 5.270 1.00 92.38 325 PHE A O 1
ATOM 2723 N N . MET A 1 326 ? -3.952 10.291 3.669 1.00 90.31 326 MET A N 1
ATOM 2724 C CA . MET A 1 326 ? -3.331 11.308 2.820 1.00 90.31 326 MET A CA 1
ATOM 2725 C C . MET A 1 326 ? -4.358 12.396 2.498 1.00 90.31 326 MET A C 1
ATOM 2727 O O . MET A 1 326 ? -4.976 12.356 1.433 1.00 90.31 326 MET A O 1
ATOM 2731 N N . PRO A 1 327 ? -4.591 13.348 3.417 1.00 89.12 327 PRO A N 1
ATOM 2732 C CA . PRO A 1 327 ? -5.417 14.505 3.112 1.00 89.12 327 PRO A CA 1
ATOM 2733 C C . PRO A 1 327 ? -4.774 15.329 1.991 1.00 89.12 327 PRO A C 1
ATOM 2735 O O . PRO A 1 327 ? -3.563 15.274 1.762 1.00 89.12 327 PRO A O 1
ATOM 2738 N N . LYS A 1 328 ? -5.601 16.111 1.293 1.00 87.25 328 LYS A N 1
ATOM 2739 C CA . LYS A 1 328 ? -5.183 16.910 0.133 1.00 87.25 328 LYS A CA 1
ATOM 2740 C C . LYS A 1 328 ? -4.045 17.876 0.464 1.00 87.25 328 LYS A C 1
ATOM 2742 O O . LYS A 1 328 ? -3.110 18.024 -0.324 1.00 87.25 328 LYS A O 1
ATOM 2747 N N . THR A 1 329 ? -4.138 18.529 1.616 1.00 87.69 329 THR A N 1
ATOM 2748 C CA . THR A 1 329 ? -3.098 19.396 2.166 1.00 87.69 329 THR A CA 1
ATOM 2749 C C . THR A 1 329 ? -2.925 19.124 3.655 1.00 87.69 329 THR A C 1
ATOM 2751 O O . THR A 1 329 ? -3.750 18.460 4.287 1.00 87.69 329 THR A O 1
ATOM 2754 N N . PHE A 1 330 ? -1.841 19.651 4.223 1.00 87.06 330 PHE A N 1
ATOM 2755 C CA . PHE A 1 330 ? -1.626 19.589 5.661 1.00 87.06 330 PHE A CA 1
ATOM 2756 C C . PHE A 1 330 ? -2.742 20.305 6.442 1.00 87.06 330 PHE A C 1
ATOM 2758 O O . PHE A 1 330 ? -3.296 19.729 7.378 1.00 87.06 330 PHE A O 1
ATOM 2765 N N . ASP A 1 331 ? -3.100 21.526 6.034 1.00 88.44 331 ASP A N 1
ATOM 2766 C CA . ASP A 1 331 ? -4.113 22.334 6.722 1.00 88.44 331 ASP A CA 1
ATOM 2767 C C . ASP A 1 331 ? -5.500 21.681 6.665 1.00 88.44 331 ASP A C 1
ATOM 2769 O O . ASP A 1 331 ? -6.211 21.674 7.673 1.00 88.44 331 ASP A O 1
ATOM 2773 N N . ASP A 1 332 ? -5.863 21.085 5.521 1.00 89.94 332 ASP A N 1
ATOM 2774 C CA . ASP A 1 332 ? -7.100 20.304 5.386 1.00 89.94 332 ASP A CA 1
ATOM 2775 C C . ASP A 1 332 ? -7.087 19.136 6.380 1.00 89.94 332 ASP A C 1
ATOM 2777 O O . ASP A 1 332 ? -7.998 18.991 7.192 1.00 89.94 332 ASP A O 1
ATOM 2781 N N . GLY A 1 333 ? -6.000 18.356 6.398 1.00 90.56 333 GLY A N 1
ATOM 2782 C CA . GLY A 1 333 ? -5.833 17.225 7.310 1.00 90.56 333 GLY A CA 1
ATOM 2783 C C . GLY A 1 333 ? -5.980 17.600 8.782 1.00 90.56 333 GLY A C 1
ATOM 2784 O O . GLY A 1 333 ? -6.677 16.912 9.534 1.00 90.56 333 GLY A O 1
ATOM 2785 N N . PHE A 1 334 ? -5.358 18.707 9.193 1.00 91.81 334 PHE A N 1
ATOM 2786 C CA . PHE A 1 334 ? -5.413 19.192 10.567 1.00 91.81 334 PHE A CA 1
ATOM 2787 C C . PHE A 1 334 ? -6.827 19.639 10.944 1.00 91.81 334 PHE A C 1
ATOM 2789 O O . PHE A 1 334 ? -7.398 19.131 11.913 1.00 91.81 334 PHE A O 1
ATOM 2796 N N . ASN A 1 335 ? -7.412 20.554 10.167 1.00 93.50 335 ASN A N 1
ATOM 2797 C CA . ASN A 1 335 ? -8.724 21.125 10.468 1.00 93.50 335 ASN A CA 1
ATOM 2798 C C . ASN A 1 335 ? -9.831 20.066 10.406 1.00 93.50 335 ASN A C 1
ATOM 2800 O O . ASN A 1 335 ? -10.678 20.005 11.303 1.00 93.50 335 ASN A O 1
ATOM 2804 N N . ASP A 1 336 ? -9.792 19.186 9.404 1.00 94.62 336 ASP A N 1
ATOM 2805 C CA . ASP A 1 336 ? -10.786 18.131 9.235 1.00 94.62 336 ASP A CA 1
ATOM 2806 C C . ASP A 1 336 ? -10.688 17.081 10.340 1.00 94.62 336 ASP A C 1
ATOM 2808 O O . ASP A 1 336 ? -11.721 16.610 10.818 1.00 94.62 336 ASP A O 1
ATOM 2812 N N . SER A 1 337 ? -9.482 16.740 10.804 1.00 94.75 337 SER A N 1
ATOM 2813 C CA . SER A 1 337 ? -9.311 15.817 11.934 1.00 94.75 337 SER A CA 1
ATOM 2814 C C . SER A 1 337 ? -9.879 16.403 13.230 1.00 94.75 337 SER A C 1
ATOM 2816 O O . SER A 1 337 ? -10.589 15.710 13.958 1.00 94.75 337 SER A O 1
ATOM 2818 N N . ILE A 1 338 ? -9.630 17.688 13.518 1.00 94.12 338 ILE A N 1
ATOM 2819 C CA . ILE A 1 338 ? -10.200 18.362 14.698 1.00 94.12 338 ILE A CA 1
ATOM 2820 C C . ILE A 1 338 ? -11.724 18.407 14.618 1.00 94.12 338 ILE A C 1
ATOM 2822 O O . ILE A 1 338 ? -12.401 18.042 15.582 1.00 94.12 338 ILE A O 1
ATOM 2826 N N . LYS A 1 339 ? -12.273 18.795 13.463 1.00 95.88 339 LYS A N 1
ATOM 2827 C CA . LYS A 1 339 ? -13.720 18.845 13.240 1.00 95.88 339 LYS A CA 1
ATOM 2828 C C . LYS A 1 339 ? -14.369 17.471 13.407 1.00 95.88 339 LYS A C 1
ATOM 2830 O O . LYS A 1 339 ? -15.429 17.373 14.027 1.00 95.88 339 LYS A O 1
ATOM 2835 N N . LEU A 1 340 ? -13.725 16.410 12.918 1.00 96.31 340 LEU A N 1
ATOM 2836 C CA . LEU A 1 340 ? -14.186 15.037 13.110 1.00 96.31 340 LEU A CA 1
ATOM 2837 C C . LEU A 1 340 ? -14.235 14.668 14.592 1.00 96.31 340 LEU A C 1
ATOM 2839 O O . LEU A 1 340 ? -15.281 14.239 15.070 1.00 96.31 340 LEU A O 1
ATOM 2843 N N . ILE A 1 341 ? -13.147 14.884 15.337 1.00 94.31 341 ILE A N 1
ATOM 2844 C CA . ILE A 1 341 ? -13.082 14.571 16.774 1.00 94.31 341 ILE A CA 1
ATOM 2845 C C . ILE A 1 341 ? -14.174 15.335 17.540 1.00 94.31 341 ILE A C 1
ATOM 2847 O O . ILE A 1 341 ? -14.888 14.745 18.350 1.00 94.31 341 ILE A O 1
ATOM 2851 N N . GLN A 1 342 ? -14.367 16.627 17.251 1.00 93.81 342 GLN A N 1
ATOM 2852 C CA . GLN A 1 342 ? -15.440 17.439 17.843 1.00 93.81 342 GLN A CA 1
ATOM 2853 C C . GLN A 1 342 ? -16.833 16.894 17.529 1.00 93.81 342 GLN A C 1
ATOM 2855 O O . GLN A 1 342 ? -17.682 16.835 18.415 1.00 93.81 342 GLN A O 1
ATOM 2860 N N . THR A 1 343 ? -17.062 16.482 16.284 1.00 95.50 343 THR A N 1
ATOM 2861 C CA . THR A 1 343 ? -18.345 15.925 15.847 1.00 95.50 343 THR A CA 1
ATOM 2862 C C . THR A 1 343 ? -18.613 14.593 16.547 1.00 95.50 343 THR A C 1
ATOM 2864 O O . THR A 1 343 ? -19.683 14.389 17.111 1.00 95.50 343 THR A O 1
ATOM 2867 N N . LEU A 1 344 ? -17.617 13.709 16.619 1.00 93.69 344 LEU A N 1
ATOM 2868 C CA . LEU A 1 344 ? -17.733 12.432 17.324 1.00 93.69 344 LEU A CA 1
ATOM 2869 C C . LEU A 1 344 ? -17.992 12.625 18.826 1.00 93.69 344 LEU A C 1
ATOM 2871 O O . LEU A 1 344 ? -18.842 11.925 19.369 1.00 93.69 344 LEU A O 1
ATOM 2875 N N . ASN A 1 345 ? -17.342 13.602 19.480 1.00 90.75 345 ASN A N 1
ATOM 2876 C CA . ASN A 1 345 ? -17.618 13.960 20.883 1.00 90.75 345 ASN A CA 1
ATOM 2877 C C . ASN A 1 345 ? -19.104 14.301 21.121 1.00 90.75 345 ASN A C 1
ATOM 2879 O O . ASN A 1 345 ? -19.611 14.090 22.219 1.00 90.75 345 ASN A O 1
ATOM 2883 N N . GLN A 1 346 ? -19.783 14.885 20.127 1.00 90.62 346 GLN A N 1
ATOM 2884 C CA . GLN A 1 346 ? -21.186 15.301 20.234 1.00 90.62 346 GLN A CA 1
ATOM 2885 C C . GLN A 1 346 ? -22.162 14.159 19.935 1.00 90.62 346 GLN A C 1
ATOM 2887 O O . GLN A 1 346 ? -23.257 14.131 20.492 1.00 90.62 346 GLN A O 1
ATOM 2892 N N . LEU A 1 347 ? -21.778 13.239 19.048 1.00 90.44 347 LEU A N 1
ATOM 2893 C CA . LEU A 1 347 ? -22.670 12.209 18.516 1.00 90.44 347 LEU A CA 1
ATOM 2894 C C . LEU A 1 347 ? -22.596 10.883 19.271 1.00 90.44 347 LEU A C 1
ATOM 2896 O O . LEU A 1 347 ? -23.611 10.197 19.406 1.00 90.44 347 LEU A O 1
ATOM 2900 N N . ILE A 1 348 ? -21.409 10.494 19.739 1.00 84.62 348 ILE A N 1
ATOM 2901 C CA . ILE A 1 348 ? -21.191 9.162 20.304 1.00 84.62 348 ILE A CA 1
ATOM 2902 C C . ILE A 1 348 ? -21.452 9.184 21.806 1.00 84.62 348 ILE A C 1
ATOM 2904 O O . ILE A 1 348 ? -20.693 9.753 22.588 1.00 84.62 348 ILE A O 1
ATOM 2908 N N . GLY A 1 349 ? -22.534 8.518 22.208 1.00 77.06 349 GLY A N 1
ATOM 2909 C CA . GLY A 1 349 ? -22.870 8.270 23.607 1.00 77.06 349 GLY A CA 1
ATOM 2910 C C . GLY A 1 349 ? -22.663 6.811 24.018 1.00 77.06 349 GLY A C 1
ATOM 2911 O O . GLY A 1 349 ? -22.370 5.942 23.203 1.00 77.06 349 GLY A O 1
ATOM 2912 N N . ASN A 1 350 ? -22.936 6.513 25.292 1.00 70.88 350 ASN A N 1
ATOM 2913 C CA . ASN A 1 350 ? -22.745 5.189 25.908 1.00 70.88 350 ASN A CA 1
ATOM 2914 C C . ASN A 1 350 ? -23.558 4.031 25.297 1.00 70.88 350 ASN A C 1
ATOM 2916 O O . ASN A 1 350 ? -23.432 2.907 25.777 1.00 70.88 350 ASN A O 1
ATOM 2920 N N . LYS A 1 351 ? -24.421 4.248 24.298 1.00 76.31 351 LYS A N 1
ATOM 2921 C CA . LYS A 1 351 ? -25.236 3.188 23.667 1.00 76.31 351 LYS A CA 1
ATOM 2922 C C . LYS A 1 351 ? -25.021 3.046 22.163 1.00 76.31 351 LYS A C 1
ATOM 2924 O O . LYS A 1 351 ? -25.517 2.082 21.594 1.00 76.31 351 LYS A O 1
ATOM 2929 N N . THR A 1 352 ? -24.297 3.971 21.550 1.00 87.56 352 THR A N 1
ATOM 2930 C CA . THR A 1 352 ? -24.153 4.041 20.100 1.00 87.56 352 THR A CA 1
ATOM 2931 C C . THR A 1 352 ? -22.931 3.259 19.645 1.00 87.56 352 THR A C 1
ATOM 2933 O O . THR A 1 352 ? -21.873 3.388 20.264 1.00 87.56 352 THR A O 1
ATOM 2936 N N . ARG A 1 353 ? -23.049 2.469 18.572 1.00 91.94 353 ARG A N 1
ATOM 2937 C CA . ARG A 1 353 ? -21.883 1.828 17.952 1.00 91.94 353 ARG A CA 1
ATOM 2938 C C . ARG A 1 353 ? -21.219 2.755 16.947 1.00 91.94 353 ARG A C 1
ATOM 2940 O O . ARG A 1 353 ? -21.878 3.549 16.274 1.00 91.94 353 ARG A O 1
ATOM 2947 N N . LEU A 1 354 ? -19.904 2.612 16.839 1.00 95.31 354 LEU A N 1
ATOM 2948 C CA . LEU A 1 354 ? -19.097 3.238 15.807 1.00 95.31 354 LEU A CA 1
ATOM 2949 C C . LEU A 1 354 ? -18.431 2.142 14.975 1.00 95.31 354 LEU A C 1
ATOM 2951 O O . LEU A 1 354 ? -17.554 1.431 15.467 1.00 95.31 354 LEU A O 1
ATOM 2955 N N . TYR A 1 355 ? -18.828 2.027 13.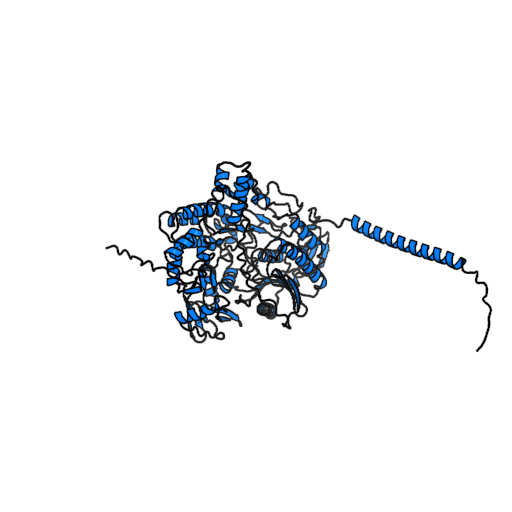713 1.00 96.88 355 TYR A N 1
ATOM 2956 C CA . TYR A 1 355 ? -18.144 1.185 12.739 1.00 96.88 355 TYR A CA 1
ATOM 2957 C C . TYR A 1 355 ? -16.999 1.987 12.117 1.00 96.88 355 TYR A C 1
ATOM 2959 O O . TYR A 1 355 ? -17.225 3.048 11.538 1.00 96.88 355 TYR A O 1
ATOM 2967 N N . LEU A 1 356 ? -15.770 1.500 12.249 1.00 97.12 356 LEU A N 1
ATOM 2968 C CA . LEU A 1 356 ? -14.582 2.055 11.611 1.00 97.12 356 LEU A CA 1
ATOM 2969 C C . LEU A 1 356 ? -14.315 1.267 10.324 1.00 97.12 356 LEU A C 1
ATOM 2971 O O . LEU A 1 356 ? -13.786 0.160 10.385 1.00 97.12 356 LEU A O 1
ATOM 2975 N N . ASP A 1 357 ? -14.699 1.812 9.169 1.00 97.06 357 ASP A N 1
ATOM 2976 C CA . ASP A 1 357 ? -14.522 1.165 7.862 1.00 97.06 357 ASP A CA 1
ATOM 2977 C C . ASP A 1 357 ? -13.178 1.550 7.236 1.00 97.06 357 ASP A C 1
ATOM 2979 O O . ASP A 1 357 ? -13.014 2.665 6.737 1.00 97.06 357 ASP A O 1
ATOM 2983 N N . MET A 1 358 ? -12.218 0.621 7.277 1.00 95.69 358 MET A N 1
ATOM 2984 C CA . MET A 1 358 ? -10.856 0.783 6.742 1.00 95.69 358 MET A CA 1
ATOM 2985 C C . MET A 1 358 ? -10.564 -0.091 5.523 1.00 95.69 358 MET A C 1
ATOM 2987 O O . MET A 1 358 ? -9.420 -0.219 5.078 1.00 95.69 358 MET A O 1
ATOM 2991 N N . VAL A 1 359 ? -11.590 -0.741 4.999 1.00 94.00 359 VAL A N 1
ATOM 2992 C CA . VAL A 1 359 ? -11.476 -1.682 3.896 1.00 94.00 359 VAL A CA 1
ATOM 2993 C C . VAL A 1 359 ? -10.857 -0.997 2.668 1.00 94.00 359 VAL A C 1
ATOM 2995 O O . VAL A 1 359 ? -11.310 0.058 2.209 1.00 94.00 359 VAL A O 1
ATOM 2998 N N . SER A 1 360 ? -9.783 -1.594 2.144 1.00 91.75 360 SER A N 1
ATOM 2999 C CA . SER A 1 360 ? -8.984 -1.068 1.029 1.00 91.75 360 SER A CA 1
ATOM 3000 C C . SER A 1 360 ? -8.349 0.308 1.255 1.00 91.75 360 SER A C 1
ATOM 3002 O O . SER A 1 360 ? -8.038 1.032 0.305 1.00 91.75 360 SER A O 1
ATOM 3004 N N . ASN A 1 361 ? -8.130 0.694 2.511 1.00 93.31 361 ASN A N 1
ATOM 3005 C CA . ASN A 1 361 ? -7.312 1.854 2.836 1.00 93.31 361 ASN A CA 1
ATOM 3006 C C . ASN A 1 361 ? -5.819 1.481 2.745 1.00 93.31 361 ASN A C 1
ATOM 3008 O O . ASN A 1 361 ? -5.267 0.844 3.639 1.00 93.31 361 ASN A O 1
ATOM 3012 N N . GLY A 1 362 ? -5.148 1.920 1.676 1.00 89.88 362 GLY A N 1
ATOM 3013 C CA . GLY A 1 362 ? -3.711 1.680 1.458 1.00 89.88 362 GLY A CA 1
ATOM 3014 C C . GLY A 1 362 ? -2.767 2.416 2.425 1.00 89.88 362 GLY A C 1
ATOM 3015 O O . GLY A 1 362 ? -1.552 2.271 2.324 1.00 89.88 362 GLY A O 1
ATOM 3016 N N . GLY A 1 363 ? -3.305 3.209 3.355 1.00 90.94 363 GLY A N 1
ATOM 3017 C CA . GLY A 1 363 ? -2.569 3.928 4.387 1.00 90.94 363 GLY A CA 1
ATOM 3018 C C . GLY A 1 363 ? -2.327 5.395 4.055 1.00 90.94 363 GLY A C 1
ATOM 3019 O O . GLY A 1 363 ? -3.234 6.092 3.610 1.00 90.94 363 GLY A O 1
ATOM 3020 N N . GLY A 1 364 ? -1.130 5.900 4.360 1.00 88.62 364 GLY A N 1
ATOM 3021 C CA . GLY A 1 364 ? -0.782 7.312 4.207 1.00 88.62 364 GLY A CA 1
ATOM 3022 C C . GLY A 1 364 ? 0.186 7.801 5.279 1.00 88.62 364 GLY A C 1
ATOM 3023 O O . GLY A 1 364 ? 0.973 7.029 5.825 1.00 88.62 364 GLY A O 1
ATOM 3024 N N . GLN A 1 365 ? 0.135 9.092 5.598 1.00 84.88 365 GLN A N 1
ATOM 3025 C CA . GLN A 1 365 ? 1.053 9.690 6.562 1.00 84.88 365 GLN A CA 1
ATOM 3026 C C . GLN A 1 365 ? 0.698 9.262 7.990 1.00 84.88 365 GLN A C 1
ATOM 3028 O O . GLN A 1 365 ? -0.421 9.469 8.468 1.00 84.88 365 GLN A O 1
ATOM 3033 N N . LEU A 1 366 ? 1.690 8.729 8.708 1.00 83.50 366 LEU A N 1
ATOM 3034 C CA . LEU A 1 366 ? 1.526 8.240 10.081 1.00 83.50 366 LEU A CA 1
ATOM 3035 C C . LEU A 1 366 ? 1.039 9.330 11.045 1.00 83.50 366 LEU A C 1
ATOM 3037 O O . LEU A 1 366 ? 0.388 9.017 12.036 1.00 83.50 366 LEU A O 1
ATOM 3041 N N . MET A 1 367 ? 1.290 10.607 10.752 1.00 84.75 367 MET A N 1
ATOM 3042 C CA . MET A 1 367 ? 0.796 11.721 11.561 1.00 84.75 367 MET A CA 1
ATOM 3043 C C . MET A 1 367 ? -0.721 11.720 11.732 1.00 84.75 367 MET A C 1
ATOM 3045 O O . MET A 1 367 ? -1.208 11.830 12.856 1.00 84.75 367 MET A O 1
ATOM 3049 N N . TRP A 1 368 ? -1.464 11.539 10.642 1.00 89.44 368 TRP A N 1
ATOM 3050 C CA . TRP A 1 368 ? -2.926 11.531 10.676 1.00 89.44 368 TRP A CA 1
ATOM 3051 C C . TRP A 1 368 ? -3.465 10.292 11.379 1.00 89.44 368 TRP A C 1
ATOM 3053 O O . TRP A 1 368 ? -4.421 10.382 12.147 1.00 89.44 368 TRP A O 1
ATOM 3063 N N . VAL A 1 369 ? -2.779 9.156 11.217 1.00 90.19 369 VAL A N 1
ATOM 3064 C CA . VAL A 1 369 ? -3.056 7.937 11.984 1.00 90.19 369 VAL A CA 1
ATOM 3065 C C . VAL A 1 369 ? -2.966 8.222 13.481 1.00 90.19 369 VAL A C 1
ATOM 3067 O O . VAL A 1 369 ? -3.885 7.908 14.237 1.00 90.19 369 VAL A O 1
ATOM 3070 N N . GLN A 1 370 ? -1.873 8.853 13.915 1.00 86.94 370 GLN A N 1
ATOM 3071 C CA . GLN A 1 370 ? -1.657 9.154 15.325 1.00 86.94 370 GLN A CA 1
ATOM 3072 C C . GLN A 1 370 ? -2.641 10.190 15.853 1.00 86.94 370 GLN A C 1
ATOM 3074 O O . GLN A 1 370 ? -3.151 10.022 16.959 1.00 86.94 370 GLN A O 1
ATOM 3079 N N . MET A 1 371 ? -2.949 11.220 15.067 1.00 88.50 371 MET A N 1
ATOM 3080 C CA . MET A 1 371 ? -3.920 12.246 15.435 1.00 88.50 371 MET A CA 1
ATOM 3081 C C . MET A 1 371 ? -5.315 11.646 15.657 1.00 88.50 371 MET A C 1
ATOM 3083 O O . MET A 1 371 ? -5.935 11.917 16.686 1.00 88.50 371 MET A O 1
ATOM 3087 N N . LEU A 1 372 ? -5.781 10.776 14.754 1.00 91.38 372 LEU A N 1
ATOM 3088 C CA . LEU A 1 372 ? -7.075 10.107 14.898 1.00 91.38 372 LEU A CA 1
ATOM 3089 C C . LEU A 1 372 ? -7.090 9.099 16.052 1.00 91.38 372 LEU A C 1
ATOM 3091 O O . LEU A 1 372 ? -8.034 9.111 16.839 1.00 91.38 372 LEU A O 1
ATOM 3095 N N . LEU A 1 373 ? -6.043 8.282 16.225 1.00 90.06 373 LEU A N 1
ATOM 3096 C CA . LEU A 1 373 ? -5.941 7.375 17.381 1.00 90.06 373 LEU A CA 1
ATOM 3097 C C . LEU A 1 373 ? -5.971 8.139 18.705 1.00 90.06 373 LEU A C 1
ATOM 3099 O O . LEU A 1 373 ? -6.661 7.732 19.634 1.00 90.06 373 LEU A O 1
ATOM 3103 N N . THR A 1 374 ? -5.248 9.255 18.773 1.00 87.00 374 THR A N 1
ATOM 3104 C CA . THR A 1 374 ? -5.204 10.141 19.942 1.00 87.00 374 THR A CA 1
ATOM 3105 C C . THR A 1 374 ? -6.572 10.758 20.220 1.00 87.00 374 THR A C 1
ATOM 3107 O O . THR A 1 374 ? -6.998 10.831 21.369 1.00 87.00 374 THR A O 1
ATOM 3110 N N . GLY A 1 375 ? -7.276 11.181 19.168 1.00 89.12 375 GLY A N 1
ATOM 3111 C CA . GLY A 1 375 ? -8.619 11.738 19.269 1.00 89.12 375 GLY A CA 1
ATOM 3112 C C . GLY A 1 375 ? -9.659 10.720 19.738 1.00 89.12 375 GLY A C 1
ATOM 3113 O O . GLY A 1 375 ? -10.492 11.046 20.576 1.00 89.12 375 GLY A O 1
ATOM 3114 N N . LEU A 1 376 ? -9.608 9.486 19.236 1.00 88.19 376 LEU A N 1
ATOM 3115 C CA . LEU A 1 376 ? -10.566 8.430 19.583 1.00 88.19 376 LEU A CA 1
ATOM 3116 C C . LEU A 1 376 ? -10.265 7.774 20.938 1.00 88.19 376 LEU A C 1
ATOM 3118 O O . LEU A 1 376 ? -11.187 7.420 21.671 1.00 88.19 376 LEU A O 1
ATOM 3122 N N . PHE A 1 377 ? -8.983 7.623 21.279 1.00 86.94 377 PHE A N 1
ATOM 3123 C CA . PHE A 1 377 ? -8.514 6.902 22.463 1.00 86.94 377 PHE A CA 1
ATOM 3124 C C . PHE A 1 377 ? -7.455 7.709 23.233 1.00 86.94 377 PHE A C 1
ATOM 3126 O O . PHE A 1 377 ? -6.307 7.273 23.341 1.00 86.94 377 PHE A O 1
ATOM 3133 N N . PRO A 1 378 ? -7.820 8.849 23.849 1.00 84.75 378 PRO A N 1
ATOM 3134 C CA . PRO A 1 378 ? -6.869 9.748 24.521 1.00 84.75 378 PRO A CA 1
ATOM 3135 C C . PRO A 1 378 ? -6.151 9.136 25.742 1.00 84.75 378 PRO A C 1
ATOM 3137 O O . PRO A 1 378 ? -5.197 9.709 26.269 1.00 84.75 378 PRO A O 1
ATOM 3140 N N . ASN A 1 379 ? -6.609 7.970 26.209 1.00 83.81 379 ASN A N 1
ATOM 3141 C CA . ASN A 1 379 ? -6.003 7.213 27.307 1.00 83.81 379 ASN A CA 1
ATOM 3142 C C . ASN A 1 379 ? -5.050 6.100 26.821 1.00 83.81 379 ASN A C 1
ATOM 3144 O O . ASN A 1 379 ? -4.378 5.475 27.639 1.00 83.81 379 ASN A O 1
ATOM 3148 N N . ALA A 1 380 ? -4.978 5.831 25.511 1.00 77.25 380 ALA A N 1
ATOM 3149 C CA . ALA A 1 380 ? -4.121 4.798 24.915 1.00 77.25 380 ALA A CA 1
ATOM 3150 C C . ALA A 1 380 ? -2.711 5.337 24.599 1.00 77.25 380 ALA A C 1
ATOM 3152 O O . ALA A 1 380 ? -2.204 5.184 23.487 1.00 77.25 380 ALA A O 1
ATOM 3153 N N . TYR A 1 381 ? -2.104 6.022 25.574 1.00 76.69 381 TYR A N 1
ATOM 3154 C CA . TYR A 1 381 ? -0.757 6.583 25.467 1.00 76.69 381 TYR A CA 1
ATOM 3155 C C . TYR A 1 381 ? 0.313 5.556 25.872 1.00 76.69 381 TYR A C 1
ATOM 3157 O O . TYR A 1 381 ? 0.128 4.856 26.873 1.00 76.69 381 TYR A O 1
ATOM 3165 N N . PRO A 1 382 ? 1.475 5.531 25.195 1.00 74.75 382 PRO A N 1
ATOM 3166 C CA . PRO A 1 382 ? 1.891 6.330 24.053 1.00 74.75 382 PRO A CA 1
ATOM 3167 C C . PRO A 1 382 ? 1.307 5.818 22.754 1.00 74.75 382 PRO A C 1
ATOM 3169 O O . PRO A 1 382 ? 0.935 4.660 22.588 1.00 74.75 382 PRO A O 1
ATOM 3172 N N . TYR A 1 383 ? 1.275 6.731 21.798 1.00 70.25 383 TYR A N 1
ATOM 3173 C CA . TYR A 1 383 ? 0.660 6.465 20.518 1.00 70.25 383 TYR A CA 1
ATOM 3174 C C . TYR A 1 383 ? 1.631 5.802 19.519 1.00 70.25 383 TYR A C 1
ATOM 3176 O O . TYR A 1 383 ? 1.229 5.335 18.457 1.00 70.25 383 TYR A O 1
ATOM 3184 N N . LEU A 1 384 ? 2.909 5.690 19.856 1.00 74.25 384 LEU A N 1
ATOM 3185 C CA . LEU A 1 384 ? 3.946 5.225 18.941 1.00 74.25 384 LEU A CA 1
ATOM 3186 C C . LEU A 1 384 ? 4.466 3.853 19.355 1.00 74.25 384 LEU A C 1
ATOM 3188 O O . LEU A 1 384 ? 4.516 3.531 20.539 1.00 74.25 384 LEU A O 1
ATOM 3192 N N . GLY A 1 385 ? 4.861 3.066 18.357 1.00 77.56 385 GLY A N 1
ATOM 3193 C CA . GLY A 1 385 ? 5.505 1.779 18.583 1.00 77.56 385 GLY A CA 1
ATOM 3194 C C . GLY A 1 385 ? 7.010 1.879 18.823 1.00 77.56 385 GLY A C 1
ATOM 3195 O O . GLY A 1 385 ? 7.618 2.938 18.668 1.00 77.56 385 GLY A O 1
ATOM 3196 N N . ARG A 1 386 ? 7.596 0.737 19.177 1.00 81.69 386 ARG A N 1
ATOM 3197 C CA . ARG A 1 386 ? 9.024 0.439 19.133 1.00 81.69 386 ARG A CA 1
ATOM 3198 C C . ARG A 1 386 ? 9.413 0.114 17.699 1.00 81.69 386 ARG A C 1
ATOM 3200 O O . ARG A 1 386 ? 8.864 -0.806 17.085 1.00 81.69 386 ARG A O 1
ATOM 3207 N N . TRP A 1 387 ? 10.368 0.872 17.197 1.00 83.31 387 TRP A N 1
ATOM 3208 C CA . TRP A 1 387 ? 10.908 0.771 15.858 1.00 83.31 387 TRP A CA 1
ATOM 3209 C C . TRP A 1 387 ? 12.345 0.292 15.921 1.00 83.31 387 TRP A C 1
ATOM 3211 O O . TRP A 1 387 ? 13.080 0.575 16.868 1.00 83.31 387 TRP A O 1
ATOM 3221 N N . LYS A 1 388 ? 12.757 -0.401 14.869 1.00 82.25 388 LYS A N 1
ATOM 3222 C CA . LYS A 1 388 ? 14.156 -0.722 14.644 1.00 82.25 388 LYS A CA 1
ATOM 3223 C C . LYS A 1 388 ? 14.514 -0.409 13.215 1.00 82.25 388 LYS A C 1
ATOM 3225 O O . LYS A 1 388 ? 13.750 -0.654 12.278 1.00 82.25 388 LYS A O 1
ATOM 3230 N N . GLN A 1 389 ? 15.731 0.077 13.077 1.00 83.56 389 GLN A N 1
ATOM 3231 C CA . GLN A 1 389 ? 16.360 0.264 11.798 1.00 83.56 389 GLN A CA 1
ATOM 3232 C C . GLN A 1 389 ? 17.531 -0.700 11.652 1.00 83.56 389 GLN A C 1
ATOM 3234 O O . GLN A 1 389 ? 18.253 -0.977 12.612 1.00 83.56 389 GLN A O 1
ATOM 3239 N N . ARG A 1 390 ? 17.710 -1.226 10.442 1.00 86.25 390 ARG A N 1
ATOM 3240 C CA . ARG A 1 390 ? 18.816 -2.127 10.141 1.00 86.25 390 ARG A CA 1
ATOM 3241 C C . ARG A 1 390 ? 20.145 -1.370 10.143 1.00 86.25 390 ARG A C 1
ATOM 3243 O O . ARG A 1 390 ? 20.272 -0.338 9.484 1.00 86.25 390 ARG A O 1
ATOM 3250 N N . LYS A 1 391 ? 21.149 -1.930 10.824 1.00 88.12 391 LYS A N 1
ATOM 3251 C CA . LYS A 1 391 ? 22.529 -1.442 10.739 1.00 88.12 391 LYS A CA 1
ATOM 3252 C C . LYS A 1 391 ? 23.170 -1.885 9.428 1.00 88.12 391 LYS A C 1
ATOM 3254 O O . LYS A 1 391 ? 23.064 -3.046 9.035 1.00 88.12 391 LYS A O 1
ATOM 3259 N N . SER A 1 392 ? 23.842 -0.972 8.740 1.00 90.75 392 SER A N 1
ATOM 3260 C CA . SER A 1 392 ? 24.595 -1.291 7.526 1.00 90.75 392 SER A CA 1
ATOM 3261 C C . SER A 1 392 ? 25.691 -0.267 7.282 1.00 90.75 392 SER A C 1
ATOM 3263 O O . SER A 1 392 ? 25.560 0.870 7.716 1.00 90.75 392 SER A O 1
ATOM 3265 N N . LYS A 1 393 ? 26.714 -0.635 6.501 1.00 91.81 393 LYS A N 1
ATOM 3266 C CA . LYS A 1 393 ? 27.786 0.298 6.119 1.00 91.81 393 LYS A CA 1
ATOM 3267 C C . LYS A 1 393 ? 27.244 1.564 5.450 1.00 91.81 393 LYS A C 1
ATOM 3269 O O . LYS A 1 393 ? 27.733 2.656 5.709 1.00 91.81 393 LYS A O 1
ATOM 3274 N N . LEU A 1 394 ? 26.213 1.412 4.612 1.00 92.44 394 LEU A N 1
ATOM 3275 C CA . LEU A 1 394 ? 25.572 2.551 3.962 1.00 92.44 394 LEU A CA 1
ATOM 3276 C C . LEU A 1 394 ? 24.856 3.442 4.983 1.00 92.44 394 LEU A C 1
ATOM 3278 O O . LEU A 1 394 ? 24.975 4.659 4.909 1.00 92.44 394 LEU A O 1
ATOM 3282 N N . MET A 1 395 ? 24.150 2.853 5.952 1.00 89.69 395 MET A N 1
ATOM 3283 C CA . MET A 1 395 ? 23.498 3.641 6.998 1.00 89.69 395 MET A CA 1
ATOM 3284 C C . MET A 1 395 ? 24.508 4.326 7.923 1.00 89.69 395 MET A C 1
ATOM 3286 O O . MET A 1 395 ? 24.305 5.483 8.277 1.00 89.69 395 MET A O 1
ATOM 3290 N N . ASP A 1 396 ? 25.618 3.662 8.250 1.00 90.06 396 ASP A N 1
ATOM 3291 C CA . ASP A 1 396 ? 26.716 4.268 9.008 1.00 90.06 396 ASP A CA 1
ATOM 3292 C C . ASP A 1 396 ? 27.227 5.523 8.278 1.00 90.06 396 ASP A C 1
ATOM 3294 O O . ASP A 1 396 ? 27.303 6.594 8.870 1.00 90.06 396 ASP A O 1
ATOM 3298 N N . ALA A 1 397 ? 27.450 5.445 6.960 1.00 91.81 397 ALA A N 1
ATOM 3299 C CA . ALA A 1 397 ? 27.844 6.602 6.151 1.00 91.81 397 ALA A CA 1
ATOM 3300 C C . ALA A 1 397 ? 26.779 7.725 6.120 1.00 91.81 397 ALA A C 1
ATOM 3302 O O . ALA A 1 397 ? 27.117 8.912 6.168 1.00 91.81 397 ALA A O 1
ATOM 3303 N N . ILE A 1 398 ? 25.488 7.377 6.056 1.00 89.31 398 ILE A N 1
ATOM 3304 C CA . ILE A 1 398 ? 24.365 8.335 6.092 1.00 89.31 398 ILE A CA 1
ATOM 3305 C C . ILE A 1 398 ? 24.332 9.101 7.425 1.00 89.31 398 ILE A C 1
ATOM 3307 O O . ILE A 1 398 ? 24.109 10.316 7.422 1.00 89.31 398 ILE A O 1
ATOM 3311 N N . ILE A 1 399 ? 24.563 8.413 8.546 1.00 86.38 399 ILE A N 1
ATOM 3312 C CA . ILE A 1 399 ? 24.550 8.998 9.895 1.00 86.38 399 ILE A CA 1
ATOM 3313 C C . ILE A 1 399 ? 25.817 9.809 10.151 1.00 86.38 399 ILE A C 1
ATOM 3315 O O . ILE A 1 399 ? 25.728 10.967 10.554 1.00 86.38 399 ILE A O 1
ATOM 3319 N N . ASP A 1 400 ? 26.993 9.239 9.879 1.00 88.00 400 ASP A N 1
ATOM 3320 C CA . ASP A 1 400 ? 28.284 9.886 10.142 1.00 88.00 400 ASP A CA 1
ATOM 3321 C C . ASP A 1 400 ? 28.428 11.190 9.348 1.00 88.00 400 ASP A C 1
ATOM 3323 O O . ASP A 1 400 ? 28.954 12.187 9.850 1.00 88.00 400 ASP A O 1
ATOM 3327 N N . SER A 1 401 ? 27.875 11.216 8.130 1.00 86.88 401 SER A N 1
ATOM 3328 C CA . SER A 1 401 ? 27.844 12.422 7.303 1.00 86.88 401 SER A CA 1
ATOM 3329 C C . SER A 1 401 ? 26.920 13.515 7.848 1.00 86.88 401 SER A C 1
ATOM 3331 O O . SER A 1 401 ? 27.053 14.667 7.434 1.00 86.88 401 SER A O 1
ATOM 3333 N N . LYS A 1 402 ? 26.009 13.192 8.779 1.00 82.44 402 LYS A N 1
ATOM 3334 C CA . LYS A 1 402 ? 24.901 14.052 9.238 1.00 82.44 402 LYS A CA 1
ATOM 3335 C C . LYS A 1 402 ? 24.003 14.493 8.087 1.00 82.44 402 LYS A C 1
ATOM 3337 O O . LYS A 1 402 ? 23.659 15.669 7.956 1.00 82.44 402 LYS A O 1
ATOM 3342 N N . SER A 1 403 ? 23.688 13.546 7.210 1.00 75.12 403 SER A N 1
ATOM 3343 C CA . SER A 1 403 ? 22.813 13.791 6.069 1.00 75.12 403 SER A CA 1
ATOM 3344 C C . SER A 1 403 ? 21.442 14.308 6.488 1.00 75.12 403 SER A C 1
ATOM 3346 O O . SER A 1 403 ? 20.961 14.053 7.592 1.00 75.12 403 SER A O 1
ATOM 3348 N N . GLN A 1 404 ? 20.757 14.989 5.569 1.00 74.44 404 GLN A N 1
ATOM 3349 C CA . GLN A 1 404 ? 19.357 15.351 5.793 1.00 74.44 404 GLN A CA 1
ATOM 3350 C C . GLN A 1 404 ? 18.460 14.116 5.975 1.00 74.44 404 GLN A C 1
ATOM 3352 O O . GLN A 1 404 ? 17.423 14.206 6.618 1.00 74.44 404 GLN A O 1
ATOM 3357 N N . ILE A 1 405 ? 18.879 12.946 5.479 1.00 73.25 405 ILE A N 1
ATOM 3358 C CA . ILE A 1 405 ? 18.198 11.674 5.746 1.00 73.25 405 ILE A CA 1
ATOM 3359 C C . ILE A 1 405 ? 18.205 11.381 7.254 1.00 73.25 405 ILE A C 1
ATOM 3361 O O . ILE A 1 405 ? 17.170 11.018 7.799 1.00 73.25 405 ILE A O 1
ATOM 3365 N N . ASP A 1 406 ? 19.332 11.576 7.946 1.00 71.75 406 ASP A N 1
ATOM 3366 C CA . ASP A 1 406 ? 19.411 11.424 9.407 1.00 71.75 406 ASP A CA 1
ATOM 3367 C C . ASP A 1 406 ? 18.519 12.452 10.131 1.00 71.75 406 ASP A C 1
ATOM 3369 O O . ASP A 1 406 ? 17.759 12.106 11.038 1.00 71.75 406 ASP A O 1
ATOM 3373 N N . THR A 1 407 ? 18.515 13.713 9.681 1.00 63.56 407 THR A N 1
ATOM 3374 C CA . THR A 1 407 ? 17.730 14.775 10.336 1.00 63.56 407 THR A CA 1
ATOM 3375 C C . THR A 1 407 ? 16.222 14.687 10.088 1.00 63.56 407 THR A C 1
ATOM 3377 O O . THR A 1 407 ? 15.454 15.064 10.973 1.00 63.56 407 THR A O 1
ATOM 3380 N N . MET A 1 408 ? 15.777 14.135 8.952 1.00 67.12 408 MET A N 1
ATOM 3381 C CA . MET A 1 408 ? 14.365 13.794 8.691 1.00 67.12 408 MET A CA 1
ATOM 3382 C C . MET A 1 408 ? 13.829 12.744 9.671 1.00 67.12 408 MET A C 1
ATOM 3384 O O . MET A 1 408 ? 12.623 12.556 9.814 1.00 67.12 408 MET A O 1
ATOM 3388 N N . TYR A 1 409 ? 14.733 12.053 10.354 1.00 67.88 409 TYR A N 1
ATOM 3389 C CA . TYR A 1 409 ? 14.455 10.892 11.166 1.00 67.88 409 TYR A CA 1
ATOM 3390 C C . TYR A 1 409 ? 15.001 11.045 12.588 1.00 67.88 409 TYR A C 1
ATOM 3392 O O . TYR A 1 409 ? 15.412 10.066 13.212 1.00 67.88 409 TYR A O 1
ATOM 3400 N N . GLN A 1 410 ? 14.923 12.249 13.159 1.00 65.56 410 GLN A N 1
ATOM 3401 C CA . GLN A 1 410 ? 15.217 12.429 14.581 1.00 65.56 410 GLN A CA 1
ATOM 3402 C C . GLN A 1 410 ? 14.384 11.464 15.439 1.00 65.56 410 GLN A C 1
ATOM 3404 O O . GLN A 1 410 ? 13.221 11.174 15.154 1.00 65.56 410 GLN A O 1
ATOM 3409 N N . ARG A 1 411 ? 15.006 10.904 16.476 1.00 75.44 411 ARG A N 1
ATOM 3410 C CA . ARG A 1 411 ? 14.389 9.941 17.396 1.00 75.44 411 ARG A CA 1
ATOM 3411 C C . ARG A 1 411 ? 14.318 10.546 18.773 1.00 75.44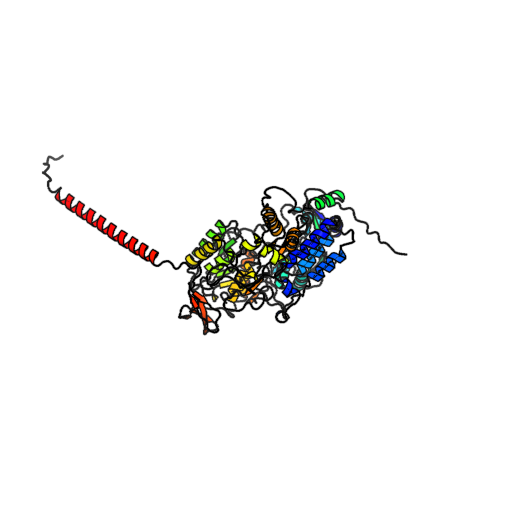 411 ARG A C 1
ATOM 3413 O O . ARG A 1 411 ? 15.207 11.304 19.153 1.00 75.44 411 ARG A O 1
ATOM 3420 N N . PHE A 1 412 ? 13.274 10.207 19.514 1.00 69.62 412 PHE A N 1
ATOM 3421 C CA . PHE A 1 412 ? 12.997 10.852 20.784 1.00 69.62 412 PHE A CA 1
ATOM 3422 C C . PHE A 1 412 ? 12.595 9.824 21.820 1.00 69.62 412 PHE A C 1
ATOM 3424 O O . PHE A 1 412 ? 11.954 8.815 21.525 1.00 69.62 412 PHE A O 1
ATOM 3431 N N . ASP A 1 413 ? 12.967 10.113 23.055 1.00 73.81 413 ASP A N 1
ATOM 3432 C CA . ASP A 1 413 ? 12.470 9.381 24.197 1.00 73.81 413 ASP A CA 1
ATOM 3433 C C . ASP A 1 413 ? 10.990 9.737 24.401 1.00 73.81 413 ASP A C 1
ATOM 3435 O O . ASP A 1 413 ? 10.624 10.904 24.539 1.00 73.81 413 ASP A O 1
ATOM 3439 N N . TRP A 1 414 ? 10.117 8.735 24.396 1.00 70.62 414 TRP A N 1
ATOM 3440 C CA . TRP A 1 414 ? 8.671 8.951 24.460 1.00 70.62 414 TRP A CA 1
ATOM 3441 C C . TRP A 1 414 ? 8.167 9.403 25.834 1.00 70.62 414 TRP A C 1
ATOM 3443 O O . TRP A 1 414 ? 7.017 9.822 25.956 1.00 70.62 414 TRP A O 1
ATOM 3453 N N . ILE A 1 415 ? 8.996 9.310 26.872 1.00 73.25 415 ILE A N 1
ATOM 3454 C CA . ILE A 1 415 ? 8.645 9.718 28.233 1.00 73.25 415 ILE A CA 1
ATOM 3455 C C . ILE A 1 415 ? 8.967 11.200 28.441 1.00 73.25 415 ILE A C 1
ATOM 3457 O O . ILE A 1 415 ? 8.186 11.933 29.048 1.00 73.25 415 ILE A O 1
ATOM 3461 N N . THR A 1 416 ? 10.130 11.632 27.960 1.00 72.25 416 THR A N 1
ATOM 3462 C CA . THR A 1 416 ? 10.698 12.970 28.177 1.00 72.25 416 THR A CA 1
ATOM 3463 C C . THR A 1 416 ? 10.522 13.895 26.974 1.00 72.25 416 THR A C 1
ATOM 3465 O O . THR A 1 416 ? 10.621 15.114 27.109 1.00 72.25 416 THR A O 1
ATOM 3468 N N . GLY A 1 417 ? 10.269 13.340 25.787 1.00 70.19 417 GLY A N 1
ATOM 3469 C CA . GLY A 1 417 ? 10.208 14.071 24.524 1.00 70.19 417 GLY A CA 1
ATOM 3470 C C . GLY A 1 417 ? 11.554 14.640 24.068 1.00 70.19 417 GLY A C 1
ATOM 3471 O O . GLY A 1 417 ? 11.555 15.506 23.196 1.00 70.19 417 GLY A O 1
ATOM 3472 N N . GLN A 1 418 ? 12.677 14.210 24.659 1.00 75.25 418 GLN A N 1
ATOM 3473 C CA . GLN A 1 418 ? 14.021 14.689 24.315 1.00 75.25 418 GLN A CA 1
ATOM 3474 C C . GLN A 1 418 ? 14.624 13.899 23.143 1.00 75.25 418 GLN A C 1
ATOM 3476 O O . GLN A 1 418 ? 14.397 12.687 23.064 1.00 75.25 418 GLN A O 1
ATOM 3481 N N . PRO A 1 419 ? 15.413 14.539 22.254 1.00 74.94 419 PRO A N 1
ATOM 3482 C CA . PRO A 1 419 ? 16.138 13.836 21.200 1.00 74.94 419 PRO A CA 1
ATOM 3483 C C . PRO A 1 419 ? 17.095 12.780 21.772 1.00 74.94 419 PRO A C 1
ATOM 3485 O O . PRO A 1 419 ? 17.830 13.038 22.726 1.00 74.94 419 PRO A O 1
ATOM 3488 N N . LEU A 1 420 ? 17.131 11.600 21.160 1.00 75.00 420 LEU A N 1
ATOM 3489 C CA . LEU A 1 420 ? 18.052 10.519 21.501 1.00 75.00 420 LEU A CA 1
ATOM 3490 C C . LEU A 1 420 ? 19.368 10.701 20.733 1.00 75.00 420 LEU A C 1
ATOM 3492 O O . LEU A 1 420 ? 19.408 10.506 19.525 1.00 75.00 420 LEU A O 1
ATOM 3496 N N . SER A 1 421 ? 20.470 11.024 21.413 1.00 70.25 421 SER A N 1
ATOM 3497 C CA . SER A 1 421 ? 21.766 11.307 20.766 1.00 70.25 421 SER A CA 1
ATOM 3498 C C . SER A 1 421 ? 22.537 10.076 20.257 1.00 70.25 421 SER A C 1
ATOM 3500 O O . SER A 1 421 ? 23.497 10.243 19.517 1.00 70.25 421 SER A O 1
ATOM 3502 N N . ASN A 1 422 ? 22.112 8.852 20.604 1.00 72.06 422 ASN A N 1
ATOM 3503 C CA . ASN A 1 422 ? 22.733 7.577 20.193 1.00 72.06 422 ASN A CA 1
ATOM 3504 C C . ASN A 1 422 ? 21.689 6.533 19.762 1.00 72.06 422 ASN A C 1
ATOM 3506 O O . ASN A 1 422 ? 21.887 5.332 19.948 1.00 72.06 422 ASN A O 1
ATOM 3510 N N . TRP A 1 423 ? 20.549 6.979 19.234 1.00 72.44 423 TRP A N 1
ATOM 3511 C CA . TRP A 1 423 ? 19.420 6.104 18.902 1.00 72.44 423 TRP A CA 1
ATOM 3512 C C . TRP A 1 423 ? 19.816 4.943 17.983 1.00 72.44 423 TRP A C 1
ATOM 3514 O O . TRP A 1 423 ? 19.366 3.821 18.181 1.00 72.44 423 TRP A O 1
ATOM 3524 N N . TYR A 1 424 ? 20.717 5.184 17.029 1.00 77.50 424 TYR A N 1
ATOM 3525 C CA . TYR A 1 424 ? 21.156 4.164 16.081 1.00 77.50 424 TYR A CA 1
ATOM 3526 C C . TYR A 1 424 ? 21.993 3.053 16.729 1.00 77.50 424 TYR A C 1
ATOM 3528 O O . TYR A 1 424 ? 22.079 1.947 16.200 1.00 77.50 424 TYR A O 1
ATOM 3536 N N . GLN A 1 425 ? 22.592 3.307 17.896 1.00 75.44 425 GLN A N 1
ATOM 3537 C CA . GLN A 1 425 ? 23.299 2.265 18.639 1.00 75.44 425 GLN A CA 1
ATOM 3538 C C . GLN A 1 425 ? 22.368 1.384 19.478 1.00 75.44 425 GLN A C 1
ATOM 3540 O O . GLN A 1 425 ? 22.799 0.308 19.888 1.00 75.44 425 GLN A O 1
ATOM 3545 N N . GLN A 1 426 ? 21.115 1.795 19.688 1.00 73.31 426 GLN A N 1
ATOM 3546 C CA . GLN A 1 426 ? 20.124 1.046 20.460 1.00 73.31 426 GLN A CA 1
ATOM 3547 C C . GLN A 1 426 ? 19.530 -0.101 19.630 1.00 73.31 426 GLN A C 1
ATOM 3549 O O . GLN A 1 426 ? 19.450 -0.024 18.402 1.00 73.31 426 GLN A O 1
ATOM 3554 N N . GLU A 1 427 ? 19.141 -1.190 20.295 1.00 67.56 427 GLU A N 1
ATOM 3555 C CA . GLU A 1 427 ? 18.547 -2.352 19.620 1.00 67.56 427 GLU A CA 1
ATOM 3556 C C . GLU A 1 427 ? 17.128 -2.075 19.107 1.00 67.56 427 GLU A C 1
ATOM 3558 O O . GLU A 1 427 ? 16.742 -2.615 18.067 1.00 67.56 427 GLU A O 1
ATOM 3563 N N . ASP A 1 428 ? 16.394 -1.213 19.807 1.00 69.94 428 ASP A N 1
ATOM 3564 C CA . ASP A 1 428 ? 15.099 -0.646 19.458 1.00 69.94 428 ASP A CA 1
ATOM 3565 C C . ASP A 1 428 ? 14.994 0.791 20.001 1.00 69.94 428 ASP A C 1
ATOM 3567 O O . ASP A 1 428 ? 15.755 1.211 20.871 1.00 69.94 428 ASP A O 1
ATOM 3571 N N . TYR A 1 429 ? 14.077 1.583 19.450 1.00 67.50 429 TYR A N 1
ATOM 3572 C CA . TYR A 1 429 ? 13.815 2.947 19.909 1.00 67.50 429 TYR A CA 1
ATOM 3573 C C . TYR A 1 429 ? 12.383 3.368 19.576 1.00 67.50 429 TYR A C 1
ATOM 3575 O O . TYR A 1 429 ? 11.683 2.723 18.798 1.00 67.50 429 TYR A O 1
ATOM 3583 N N . PHE A 1 430 ? 11.940 4.496 20.123 1.00 64.81 430 PHE A N 1
ATOM 3584 C CA . PHE A 1 430 ? 10.669 5.103 19.738 1.00 64.81 430 PHE A CA 1
ATOM 3585 C C . PHE A 1 430 ? 10.919 6.158 18.666 1.00 64.81 430 PHE A C 1
ATOM 3587 O O . PHE A 1 430 ? 11.749 7.057 18.819 1.00 64.81 430 PHE A O 1
ATOM 3594 N N . GLN A 1 431 ? 10.226 6.024 17.541 1.00 62.53 431 GLN A N 1
ATOM 3595 C CA . GLN A 1 431 ? 10.314 6.998 16.468 1.00 62.53 431 GLN A CA 1
ATOM 3596 C C . GLN A 1 431 ? 9.233 8.047 16.643 1.00 62.53 431 GLN A C 1
ATOM 3598 O O . GLN A 1 431 ? 8.047 7.725 16.670 1.00 62.53 431 GLN A O 1
ATOM 3603 N N . PHE A 1 432 ? 9.661 9.302 16.663 1.00 59.16 432 PHE A N 1
ATOM 3604 C CA . PHE A 1 432 ? 8.787 10.444 16.516 1.00 59.16 432 PHE A CA 1
ATOM 3605 C C . PHE A 1 432 ? 9.247 11.239 15.303 1.00 59.16 432 PHE A C 1
ATOM 3607 O O . PHE A 1 432 ? 10.393 11.671 15.258 1.00 59.16 432 PHE A O 1
ATOM 3614 N N . ASP A 1 433 ? 8.361 11.470 14.345 1.00 56.03 433 ASP A N 1
ATOM 3615 C CA . ASP A 1 433 ? 8.583 12.535 13.373 1.00 56.03 433 ASP A CA 1
ATOM 3616 C C . ASP A 1 433 ? 8.204 13.858 14.050 1.00 56.03 433 ASP A C 1
ATOM 3618 O O . ASP A 1 433 ? 7.053 14.284 14.016 1.00 56.03 433 ASP A O 1
ATOM 3622 N N . LEU A 1 434 ? 9.141 14.450 14.794 1.00 53.94 434 LEU A N 1
ATOM 3623 C CA . LEU A 1 434 ? 8.913 15.705 15.513 1.00 53.94 434 LEU A CA 1
ATOM 3624 C C . LEU A 1 434 ? 9.391 16.905 14.720 1.00 53.94 434 LEU A C 1
ATOM 3626 O O . LEU A 1 434 ? 10.177 17.732 15.182 1.00 53.94 434 LEU A O 1
ATOM 3630 N N . SER A 1 435 ? 8.774 17.089 13.561 1.00 62.88 435 SER A N 1
ATOM 3631 C CA . SER A 1 435 ? 8.447 18.460 13.201 1.00 62.88 435 SER A CA 1
ATOM 3632 C C . SER A 1 435 ? 7.583 19.073 14.323 1.00 62.88 435 SER A C 1
ATOM 3634 O O . SER A 1 435 ? 6.689 18.419 14.870 1.00 62.88 435 SER A O 1
ATOM 3636 N N . ASN A 1 436 ? 7.805 20.348 14.672 1.00 67.31 436 ASN A N 1
ATOM 3637 C CA . ASN A 1 436 ? 6.928 21.102 15.597 1.00 67.31 436 ASN A CA 1
ATOM 3638 C C . ASN A 1 436 ? 5.439 20.969 15.216 1.00 67.31 436 ASN A C 1
ATOM 3640 O O . ASN A 1 436 ? 4.540 21.043 16.050 1.00 67.31 436 ASN A O 1
ATOM 3644 N N . MET A 1 437 ? 5.194 20.739 13.930 1.00 72.75 437 MET A N 1
ATOM 3645 C CA . MET A 1 437 ? 3.903 20.476 13.328 1.00 72.75 437 MET A CA 1
ATOM 3646 C C . MET A 1 437 ? 3.222 19.208 13.875 1.00 72.75 437 MET A C 1
ATOM 3648 O O . MET A 1 437 ? 2.066 19.285 14.292 1.00 72.75 437 MET A O 1
ATOM 3652 N N . PHE A 1 438 ? 3.921 18.070 13.959 1.00 74.81 438 PHE A N 1
ATOM 3653 C CA . PHE A 1 438 ? 3.365 16.830 14.522 1.00 74.81 438 PHE A CA 1
ATOM 3654 C C . PHE A 1 438 ? 2.978 17.000 15.996 1.00 74.81 438 PHE A C 1
ATOM 3656 O O . PHE A 1 438 ? 1.870 16.643 16.398 1.00 74.81 438 PHE A O 1
ATOM 3663 N N . ALA A 1 439 ? 3.857 17.620 16.791 1.00 74.69 439 ALA A N 1
ATOM 3664 C CA . ALA A 1 439 ? 3.598 17.930 18.198 1.00 74.69 439 ALA A CA 1
ATOM 3665 C C . ALA A 1 439 ? 2.302 18.739 18.376 1.00 74.69 439 ALA A C 1
ATOM 3667 O O . ALA A 1 439 ? 1.457 18.410 19.211 1.00 74.69 439 ALA A O 1
ATOM 3668 N N . ASN A 1 440 ? 2.118 19.768 17.544 1.00 78.44 440 ASN A N 1
ATOM 3669 C CA . ASN A 1 440 ? 0.917 20.597 17.548 1.00 78.44 440 ASN A CA 1
ATOM 3670 C C . ASN A 1 440 ? -0.343 19.798 17.182 1.00 78.44 440 ASN A C 1
ATOM 3672 O O . ASN A 1 440 ? -1.378 19.994 17.818 1.00 78.44 440 ASN A O 1
ATOM 3676 N N . CYS A 1 441 ? -0.259 18.871 16.222 1.00 81.69 441 CYS A N 1
ATOM 3677 C CA . CYS A 1 441 ? -1.376 17.995 15.848 1.00 81.69 441 CYS A CA 1
ATOM 3678 C C . CYS A 1 441 ? -1.824 17.107 17.012 1.00 81.69 441 CYS A C 1
ATOM 3680 O O . CYS A 1 441 ? -3.013 17.054 17.332 1.00 81.69 441 CYS A O 1
ATOM 3682 N N . ILE A 1 442 ? -0.874 16.450 17.684 1.00 80.12 442 ILE A N 1
ATOM 3683 C CA . ILE A 1 442 ? -1.165 15.588 18.837 1.00 80.12 442 ILE A CA 1
ATOM 3684 C C . ILE A 1 442 ? -1.757 16.403 19.990 1.00 80.12 442 ILE A C 1
ATOM 3686 O O . ILE A 1 442 ? -2.783 16.017 20.549 1.00 80.12 442 ILE A O 1
ATOM 3690 N N . ASN A 1 443 ? -1.174 17.563 20.302 1.00 80.88 443 ASN A N 1
ATOM 3691 C CA . ASN A 1 443 ? -1.690 18.460 21.337 1.00 80.88 443 ASN A CA 1
ATOM 3692 C C . ASN A 1 443 ? -3.117 18.930 21.029 1.00 80.88 443 ASN A C 1
ATOM 3694 O O . ASN A 1 443 ? -3.969 18.958 21.916 1.00 80.88 443 ASN A O 1
ATOM 3698 N N . ALA A 1 444 ? -3.398 19.285 19.774 1.00 84.62 444 ALA A N 1
ATOM 3699 C CA . ALA A 1 444 ? -4.724 19.716 19.356 1.00 84.62 444 ALA A CA 1
ATOM 3700 C C . ALA A 1 444 ? -5.753 18.582 19.476 1.00 84.62 444 ALA A C 1
ATOM 3702 O O . ALA A 1 444 ? -6.841 18.809 20.006 1.00 84.62 444 ALA A O 1
ATOM 3703 N N . ALA A 1 445 ? -5.404 17.357 19.068 1.00 84.94 445 ALA A N 1
ATOM 3704 C CA . ALA A 1 445 ? -6.269 16.190 19.231 1.00 84.94 445 ALA A CA 1
ATOM 3705 C C . ALA A 1 445 ? -6.564 15.890 20.710 1.00 84.94 445 ALA A C 1
ATOM 3707 O O . ALA A 1 445 ? -7.726 15.708 21.071 1.00 84.94 445 ALA A O 1
ATOM 3708 N N . LEU A 1 446 ? -5.543 15.916 21.575 1.00 83.12 446 LEU A N 1
ATOM 3709 C CA . LEU A 1 446 ? -5.695 15.706 23.020 1.00 83.12 446 LEU A CA 1
ATOM 3710 C C . LEU A 1 446 ? -6.584 16.762 23.681 1.00 83.12 446 LEU A C 1
ATOM 3712 O O . LEU A 1 446 ? -7.456 16.419 24.468 1.00 83.12 446 LEU A O 1
ATOM 3716 N N . ASN A 1 447 ? -6.391 18.040 23.347 1.00 84.06 447 ASN A N 1
ATOM 3717 C CA . ASN A 1 447 ? -7.183 19.134 23.916 1.00 84.06 447 ASN A CA 1
ATOM 3718 C C . ASN A 1 447 ? -8.629 19.158 23.405 1.00 84.06 447 ASN A C 1
ATOM 3720 O O . ASN A 1 447 ? -9.498 19.764 24.030 1.00 84.06 447 ASN A O 1
ATOM 3724 N N . THR A 1 448 ? -8.878 18.529 22.257 1.00 84.44 448 THR A N 1
ATOM 3725 C CA . THR A 1 448 ? -10.203 18.460 21.639 1.00 84.44 448 THR A CA 1
ATOM 3726 C C . THR A 1 448 ? -10.977 17.226 22.092 1.00 84.44 448 THR A C 1
ATOM 3728 O O . THR A 1 448 ? -12.206 17.263 22.163 1.00 84.44 448 THR A O 1
ATOM 3731 N N . SER A 1 449 ? -10.291 16.120 22.378 1.00 82.62 449 SER A N 1
ATOM 3732 C CA . SER A 1 449 ? -10.944 14.862 22.720 1.00 82.62 449 SER A CA 1
ATOM 3733 C C . SER A 1 449 ? -11.429 14.836 24.167 1.00 82.62 449 SER A C 1
ATOM 3735 O O . SER A 1 449 ? -10.645 14.950 25.103 1.00 82.62 449 SER A O 1
ATOM 3737 N N . ASN A 1 450 ? -12.729 14.601 24.335 1.00 80.94 450 ASN A N 1
ATOM 3738 C CA . ASN A 1 450 ? -13.344 14.162 25.588 1.00 80.94 450 ASN A CA 1
ATOM 3739 C C . ASN A 1 450 ? -14.093 12.831 25.376 1.00 80.94 450 ASN A C 1
ATOM 3741 O O . ASN A 1 450 ? -14.998 12.487 26.140 1.00 80.94 450 ASN A O 1
ATOM 3745 N N . LEU A 1 451 ? -13.736 12.090 24.319 1.00 81.38 451 LEU A N 1
ATOM 3746 C CA . LEU A 1 451 ? -14.386 10.842 23.939 1.00 81.38 451 LEU A CA 1
ATOM 3747 C C . LEU A 1 451 ? -14.100 9.769 24.991 1.00 81.38 451 LEU A C 1
ATOM 3749 O O . LEU A 1 451 ? -12.961 9.356 25.206 1.00 81.38 451 LEU A O 1
ATOM 3753 N N . SER A 1 452 ? -15.166 9.284 25.624 1.00 77.12 452 SER A N 1
ATOM 3754 C CA . SER A 1 452 ? -15.133 8.126 26.518 1.00 77.12 452 SER A CA 1
ATOM 3755 C C . SER A 1 452 ? -15.901 6.979 25.875 1.00 77.12 452 SER A C 1
ATOM 3757 O O . SER A 1 452 ? -16.975 6.587 26.331 1.00 77.12 452 SER A O 1
ATOM 3759 N N . ILE A 1 453 ? -15.374 6.467 24.761 1.00 81.62 453 ILE A N 1
ATOM 3760 C CA . ILE A 1 453 ? -16.003 5.341 24.072 1.00 81.62 453 ILE A CA 1
ATOM 3761 C C . ILE A 1 453 ? -15.697 4.046 24.836 1.00 81.62 453 ILE A C 1
ATOM 3763 O O . ILE A 1 453 ? -14.598 3.829 25.367 1.00 81.62 453 ILE A O 1
ATOM 3767 N N . ASN A 1 454 ? -16.699 3.176 24.932 1.00 87.31 454 ASN A N 1
ATOM 3768 C CA . ASN A 1 454 ? -16.513 1.813 25.397 1.00 87.31 454 ASN A CA 1
ATOM 3769 C C . ASN A 1 454 ? -15.985 0.956 24.227 1.00 87.31 454 ASN A C 1
ATOM 3771 O O . ASN A 1 454 ? -16.677 0.883 23.213 1.00 87.31 454 ASN A O 1
ATOM 3775 N N . PRO A 1 455 ? -14.812 0.304 24.345 1.00 88.06 455 PRO A N 1
ATOM 3776 C CA . PRO A 1 455 ? -14.207 -0.464 23.256 1.00 88.06 455 PRO A CA 1
ATOM 3777 C C . PRO A 1 455 ? -15.142 -1.459 22.563 1.00 88.06 455 PRO A C 1
ATOM 3779 O O . PRO A 1 455 ? -15.119 -1.584 21.344 1.00 88.06 455 PRO A O 1
ATOM 3782 N N . ILE A 1 456 ? -16.045 -2.094 23.317 1.00 87.62 456 ILE A N 1
ATOM 3783 C CA . ILE A 1 456 ? -17.030 -3.047 22.781 1.00 87.62 456 ILE A CA 1
ATOM 3784 C C . ILE A 1 456 ? -18.061 -2.427 21.818 1.00 87.62 456 ILE A C 1
ATOM 3786 O O . ILE A 1 456 ? -18.827 -3.139 21.173 1.00 87.62 456 ILE A O 1
ATOM 3790 N N . GLN A 1 457 ? -18.131 -1.097 21.758 1.00 89.69 457 GLN A N 1
ATOM 3791 C CA . GLN A 1 457 ? -19.009 -0.346 20.857 1.00 89.69 457 GLN A CA 1
ATOM 3792 C C . GLN A 1 457 ? -18.325 0.013 19.543 1.00 89.69 457 GLN A C 1
ATOM 3794 O O . GLN A 1 457 ? -18.983 0.523 18.641 1.00 89.69 457 GLN A O 1
ATOM 3799 N N . ILE A 1 458 ? -17.020 -0.229 19.441 1.00 93.12 458 ILE A N 1
ATOM 3800 C CA . ILE A 1 458 ? -16.233 0.088 18.260 1.00 93.12 458 ILE A CA 1
ATOM 3801 C C . ILE A 1 458 ? -16.002 -1.204 17.499 1.00 93.12 458 ILE A C 1
ATOM 3803 O O . ILE A 1 458 ? -15.415 -2.149 18.033 1.00 93.12 458 ILE A O 1
ATOM 3807 N N . VAL A 1 459 ? -16.438 -1.223 16.246 1.00 95.19 459 VAL A N 1
ATOM 3808 C CA . VAL A 1 459 ? -16.247 -2.357 15.346 1.00 95.19 459 VAL A CA 1
ATOM 3809 C C . VAL A 1 459 ? -15.345 -1.915 14.207 1.00 95.19 459 VAL A C 1
ATOM 3811 O O . VAL A 1 459 ? -15.692 -1.007 13.459 1.00 95.19 459 VAL A O 1
ATOM 3814 N N . PHE A 1 460 ? -14.180 -2.532 14.087 1.00 96.19 460 PHE A N 1
ATOM 3815 C CA . PHE A 1 460 ? -13.180 -2.210 13.083 1.00 96.19 460 PHE A CA 1
ATOM 3816 C C . PHE A 1 460 ? -13.288 -3.165 11.898 1.00 96.19 460 PHE A C 1
ATOM 3818 O O . PHE A 1 460 ? -13.087 -4.367 12.042 1.00 96.19 460 PHE A O 1
ATOM 3825 N N . PHE A 1 461 ? -13.602 -2.631 10.724 1.00 97.00 461 PHE A N 1
ATOM 3826 C CA . PHE A 1 461 ? -13.670 -3.376 9.474 1.00 97.00 461 PHE A CA 1
ATOM 3827 C C . PHE A 1 461 ? -12.348 -3.256 8.732 1.00 97.00 461 PHE A C 1
ATOM 3829 O O . PHE A 1 461 ? -11.921 -2.155 8.381 1.00 97.00 461 PHE A O 1
ATOM 3836 N N . THR A 1 462 ? -11.730 -4.398 8.455 1.00 96.00 462 THR A N 1
ATOM 3837 C CA . THR A 1 462 ? -10.467 -4.488 7.726 1.00 96.00 462 THR A CA 1
ATOM 3838 C C . THR A 1 462 ? -10.557 -5.522 6.623 1.00 96.00 462 THR A C 1
ATOM 3840 O O . THR A 1 462 ? -11.385 -6.428 6.644 1.00 96.00 462 THR A O 1
ATOM 3843 N N . ASP A 1 463 ? -9.677 -5.405 5.647 1.00 93.81 463 ASP A N 1
ATOM 3844 C CA . ASP A 1 463 ? -9.475 -6.415 4.624 1.00 93.81 463 ASP A CA 1
ATOM 3845 C C . ASP A 1 463 ? -7.974 -6.609 4.396 1.00 93.81 463 ASP A C 1
ATOM 3847 O O . ASP A 1 463 ? -7.137 -5.921 4.989 1.00 93.81 463 ASP A O 1
ATOM 3851 N N . GLY A 1 464 ? -7.628 -7.543 3.516 1.00 90.06 464 GLY A N 1
ATOM 3852 C CA . GLY A 1 464 ? -6.245 -7.767 3.121 1.00 90.06 464 GLY A CA 1
ATOM 3853 C C . GLY A 1 464 ? -5.572 -6.566 2.436 1.00 90.06 464 GLY A C 1
ATOM 3854 O O . GLY A 1 464 ? -4.359 -6.585 2.277 1.00 90.06 464 GLY A O 1
ATOM 3855 N N . LEU A 1 465 ? -6.327 -5.528 2.050 1.00 91.94 465 LEU A N 1
ATOM 3856 C CA . LEU A 1 465 ? -5.842 -4.328 1.363 1.00 91.94 465 LEU A CA 1
ATOM 3857 C C . LEU A 1 465 ? -5.568 -3.155 2.307 1.00 91.94 465 LEU A C 1
ATOM 3859 O O . LEU A 1 465 ? -4.914 -2.200 1.896 1.00 91.94 465 LEU A O 1
ATOM 3863 N N . CYS A 1 466 ? -6.004 -3.227 3.563 1.00 92.94 466 CYS A N 1
ATOM 3864 C CA . CYS A 1 466 ? -5.566 -2.303 4.601 1.00 92.94 466 CYS A CA 1
ATOM 3865 C C . CYS A 1 466 ? -4.035 -2.366 4.727 1.00 92.94 466 CYS A C 1
ATOM 3867 O O . CYS A 1 466 ? -3.495 -3.407 5.090 1.00 92.94 466 CYS A O 1
ATOM 3869 N N . ALA A 1 467 ? -3.311 -1.291 4.418 1.00 91.00 467 ALA A N 1
ATOM 3870 C CA . ALA A 1 467 ? -1.846 -1.293 4.471 1.00 91.00 467 ALA A CA 1
ATOM 3871 C C . ALA A 1 467 ? -1.253 -0.037 5.105 1.00 91.00 467 ALA A C 1
ATOM 3873 O O . ALA A 1 467 ? -1.949 0.959 5.320 1.00 91.00 467 ALA A O 1
ATOM 3874 N N . SER A 1 468 ? 0.040 -0.080 5.435 1.00 90.62 468 SER A N 1
ATOM 3875 C CA . SER A 1 468 ? 0.783 1.085 5.920 1.00 90.62 468 SER A CA 1
ATOM 3876 C C . SER A 1 468 ? 0.107 1.712 7.149 1.00 90.62 468 SER A C 1
ATOM 3878 O O . SER A 1 468 ? -0.208 1.016 8.118 1.00 90.62 468 SER A O 1
ATOM 3880 N N . GLY A 1 469 ? -0.190 3.015 7.113 1.00 90.38 469 GLY A N 1
ATOM 3881 C CA . GLY A 1 469 ? -0.931 3.714 8.163 1.00 90.38 469 GLY A CA 1
ATOM 3882 C C . GLY A 1 469 ? -2.252 3.046 8.583 1.00 90.38 469 GLY A C 1
ATOM 3883 O O . GLY A 1 469 ? -2.591 3.095 9.764 1.00 90.38 469 GLY A O 1
ATOM 3884 N N . CYS A 1 470 ? -2.962 2.366 7.672 1.00 93.44 470 CYS A N 1
ATOM 3885 C CA . CYS A 1 470 ? -4.167 1.596 8.001 1.00 93.44 470 CYS A CA 1
ATOM 3886 C C . CYS A 1 470 ? -3.860 0.394 8.889 1.00 93.44 470 CYS A C 1
ATOM 3888 O O . CYS A 1 470 ? -4.482 0.226 9.940 1.00 93.44 470 CYS A O 1
ATOM 3890 N N . SER A 1 471 ? -2.871 -0.412 8.498 1.00 92.31 471 SER A N 1
ATOM 3891 C CA . SER A 1 471 ? -2.477 -1.582 9.279 1.00 92.31 471 SER A CA 1
ATOM 3892 C C . SER A 1 471 ? -1.897 -1.154 10.632 1.00 92.31 471 SER A C 1
ATOM 3894 O O . SER A 1 471 ? -2.261 -1.728 11.656 1.00 92.31 471 SER A O 1
ATOM 3896 N N . MET A 1 472 ? -1.119 -0.061 10.680 1.00 91.38 472 MET A N 1
ATOM 3897 C CA . MET A 1 472 ? -0.670 0.537 11.945 1.00 91.38 472 MET A CA 1
ATOM 3898 C C . MET A 1 472 ? -1.850 0.926 12.847 1.00 91.38 472 MET A C 1
ATOM 3900 O O . MET A 1 472 ? -1.831 0.640 14.045 1.00 91.38 472 MET A O 1
ATOM 3904 N N . PHE A 1 473 ? -2.872 1.584 12.287 1.00 92.44 473 PHE A N 1
ATOM 3905 C CA . PHE A 1 473 ? -4.066 1.990 13.026 1.00 92.44 473 PHE A CA 1
ATOM 3906 C C . PHE A 1 473 ? -4.775 0.775 13.633 1.00 92.44 473 PHE A C 1
ATOM 3908 O O . PHE A 1 473 ? -4.956 0.716 14.849 1.00 92.44 473 PHE A O 1
ATOM 3915 N N . GLY A 1 474 ? -5.121 -0.210 12.799 1.00 92.94 474 GLY A N 1
ATOM 3916 C CA . GLY A 1 474 ? -5.865 -1.397 13.214 1.00 92.94 474 GLY A CA 1
ATOM 3917 C C . GLY A 1 474 ? -5.104 -2.267 14.213 1.00 92.94 474 GLY A C 1
ATOM 3918 O O . GLY A 1 474 ? -5.639 -2.595 15.273 1.00 92.94 474 GLY A O 1
ATOM 3919 N N . LYS A 1 475 ? -3.827 -2.575 13.942 1.00 91.75 475 LYS A N 1
ATOM 3920 C CA . LYS A 1 475 ? -3.000 -3.375 14.860 1.00 91.75 475 LYS A CA 1
ATOM 3921 C C . LYS A 1 475 ? -2.832 -2.698 16.209 1.00 91.75 475 LYS A C 1
ATOM 3923 O O . LYS A 1 475 ? -2.892 -3.367 17.233 1.00 91.75 475 LYS A O 1
ATOM 3928 N N . LYS A 1 476 ? -2.708 -1.369 16.240 1.00 89.75 476 LYS A N 1
ATOM 3929 C CA . LYS A 1 476 ? -2.636 -0.630 17.500 1.00 89.75 476 LYS A CA 1
ATOM 3930 C C . LYS A 1 476 ? -3.953 -0.671 18.279 1.00 89.75 476 LYS A C 1
ATOM 3932 O O . LYS A 1 476 ? -3.915 -0.822 19.497 1.00 89.75 476 LYS A O 1
ATOM 3937 N N . LEU A 1 477 ? -5.109 -0.587 17.614 1.00 90.25 477 LEU A N 1
ATOM 3938 C CA . LEU A 1 477 ? -6.396 -0.796 18.291 1.00 90.25 477 LEU A CA 1
ATOM 3939 C C . LEU A 1 477 ? -6.497 -2.193 18.903 1.00 90.25 477 LEU A C 1
ATOM 3941 O O . LEU A 1 477 ? -6.941 -2.323 20.045 1.00 90.25 477 LEU A O 1
ATOM 3945 N N . MET A 1 478 ? -6.035 -3.208 18.175 1.00 89.62 478 MET A N 1
ATOM 3946 C CA . MET A 1 478 ? -6.027 -4.585 18.654 1.00 89.62 478 MET A CA 1
ATOM 3947 C C . MET A 1 478 ? -5.032 -4.795 19.804 1.00 89.62 478 MET A C 1
ATOM 3949 O O . MET A 1 478 ? -5.391 -5.410 20.797 1.00 89.62 478 MET A O 1
ATOM 3953 N N . THR A 1 479 ? -3.819 -4.227 19.751 1.00 87.44 479 THR A N 1
ATOM 3954 C CA . THR A 1 479 ? -2.835 -4.307 20.852 1.00 87.44 479 THR A CA 1
ATOM 3955 C C . THR A 1 479 ? -3.412 -3.828 22.187 1.00 87.44 479 THR A C 1
ATOM 3957 O O . THR A 1 479 ? -3.060 -4.355 23.241 1.00 87.44 479 THR A O 1
ATOM 3960 N N . PHE A 1 480 ? -4.300 -2.833 22.151 1.00 85.81 480 PHE A N 1
ATOM 3961 C CA . PHE A 1 480 ? -4.961 -2.298 23.339 1.00 85.81 480 PHE A CA 1
ATOM 3962 C C . PHE A 1 480 ? -6.355 -2.897 23.594 1.00 85.81 480 PHE A C 1
ATOM 3964 O O . PHE A 1 480 ? -7.042 -2.427 24.495 1.00 85.81 480 PHE A O 1
ATOM 3971 N N . ASN A 1 481 ? -6.789 -3.912 22.831 1.00 88.62 481 ASN A N 1
ATOM 3972 C CA . ASN A 1 481 ? -8.129 -4.516 22.903 1.00 88.62 481 ASN A CA 1
ATOM 3973 C C . ASN A 1 481 ? -9.253 -3.455 22.905 1.00 88.62 481 ASN A C 1
ATOM 3975 O O . ASN A 1 481 ? -10.234 -3.545 23.652 1.00 88.62 481 ASN A O 1
ATOM 3979 N N . ASN A 1 482 ? -9.065 -2.413 22.087 1.00 88.25 482 ASN A N 1
ATOM 3980 C CA . ASN A 1 482 ? -9.889 -1.205 22.053 1.00 88.25 482 ASN A CA 1
ATOM 3981 C C . ASN A 1 482 ? -11.068 -1.288 21.060 1.00 88.25 482 ASN A C 1
ATOM 3983 O O . ASN A 1 482 ? -11.818 -0.322 20.919 1.00 88.25 482 ASN A O 1
ATOM 3987 N N . THR A 1 483 ? -11.241 -2.416 20.374 1.00 91.50 483 THR A N 1
ATOM 3988 C CA . THR A 1 483 ? -12.273 -2.613 19.349 1.00 91.50 483 THR A CA 1
ATOM 3989 C C . THR A 1 483 ? -12.488 -4.103 19.091 1.00 91.50 483 THR A C 1
ATOM 3991 O O . THR A 1 483 ? -11.577 -4.887 19.335 1.00 91.50 483 THR A O 1
ATOM 3994 N N . VAL A 1 484 ? -13.666 -4.470 18.577 1.00 92.50 484 VAL A N 1
ATOM 3995 C CA . VAL A 1 484 ? -13.902 -5.767 17.921 1.00 92.50 484 VAL A CA 1
ATOM 3996 C C . VAL A 1 484 ? -13.479 -5.652 16.462 1.00 92.50 484 VAL A C 1
ATOM 3998 O O . VAL A 1 484 ? -13.958 -4.760 15.762 1.00 92.50 484 VAL A O 1
ATOM 4001 N N . VAL A 1 485 ? -12.623 -6.546 15.983 1.00 94.12 485 VAL A N 1
ATOM 4002 C CA . VAL A 1 485 ? -12.087 -6.503 14.623 1.00 94.12 485 VAL A CA 1
ATOM 4003 C C . VAL A 1 485 ? -12.720 -7.564 13.727 1.00 94.12 485 VAL A C 1
ATOM 4005 O O . VAL A 1 485 ? -12.665 -8.757 14.016 1.00 94.12 485 VAL A O 1
ATOM 4008 N N . VAL A 1 486 ? -13.258 -7.125 12.588 1.00 94.75 486 VAL A N 1
ATOM 4009 C CA . VAL A 1 486 ? -13.820 -7.987 11.547 1.00 94.75 486 VAL A CA 1
ATOM 4010 C C . VAL A 1 486 ? -12.982 -7.891 10.273 1.00 94.75 486 VAL A C 1
ATOM 4012 O O . VAL A 1 486 ? -12.843 -6.812 9.690 1.00 94.75 486 VAL A O 1
ATOM 4015 N N . GLY A 1 487 ? -12.446 -9.028 9.832 1.00 94.69 487 GLY A N 1
ATOM 4016 C CA . GLY A 1 487 ? -11.733 -9.183 8.566 1.00 94.69 487 GLY A CA 1
ATOM 4017 C C . GLY A 1 487 ? -12.646 -9.658 7.435 1.00 94.69 487 GLY A C 1
ATOM 4018 O O . GLY A 1 487 ? -13.411 -10.605 7.617 1.00 94.69 487 GLY A O 1
ATOM 4019 N N . PHE A 1 488 ? -12.545 -9.033 6.259 1.00 94.50 488 PHE A N 1
ATOM 4020 C CA . PHE A 1 488 ? -13.255 -9.441 5.042 1.00 94.50 488 PHE A CA 1
ATOM 4021 C C . PHE A 1 488 ? -12.301 -10.039 4.005 1.00 94.50 488 PHE A C 1
ATOM 4023 O O . PHE A 1 488 ? -11.381 -9.368 3.517 1.00 94.50 488 PHE A O 1
ATOM 4030 N N . GLY A 1 489 ? -12.532 -11.301 3.657 1.00 91.19 489 GLY A N 1
ATOM 4031 C CA . GLY A 1 489 ? -11.791 -11.999 2.614 1.00 91.19 489 GLY A CA 1
ATOM 4032 C C . GLY A 1 489 ? -11.681 -13.488 2.895 1.00 91.19 489 GLY A C 1
ATOM 4033 O O . GLY A 1 489 ? -12.576 -14.102 3.472 1.00 91.19 489 GLY A O 1
ATOM 4034 N N . ASP A 1 490 ? -10.565 -14.055 2.464 1.00 82.38 490 ASP A N 1
ATOM 4035 C CA . ASP A 1 490 ? -10.275 -15.476 2.596 1.00 82.38 490 ASP A CA 1
ATOM 4036 C C . ASP A 1 490 ? -9.797 -15.859 4.007 1.00 82.38 490 ASP A C 1
ATOM 4038 O O . ASP A 1 490 ? -9.058 -15.100 4.631 1.00 82.38 490 ASP A O 1
ATOM 4042 N N . SER A 1 491 ? -10.180 -17.046 4.492 1.00 66.69 491 SER A N 1
ATOM 4043 C CA . SER A 1 491 ? -9.884 -17.524 5.857 1.00 66.69 491 SER A CA 1
ATOM 4044 C C . SER A 1 491 ? -9.290 -18.939 5.948 1.00 66.69 491 SER A C 1
ATOM 4046 O O . SER A 1 491 ? -9.125 -19.473 7.046 1.00 66.69 491 SER A O 1
ATOM 4048 N N . VAL A 1 492 ? -9.000 -19.607 4.824 1.00 56.31 492 VAL A N 1
ATOM 4049 C CA . VAL A 1 492 ? -8.769 -21.064 4.860 1.00 56.31 492 VAL A CA 1
ATOM 4050 C C . VAL A 1 492 ? -7.337 -21.460 5.259 1.00 56.31 492 VAL A C 1
ATOM 4052 O O . VAL A 1 492 ? -6.387 -21.153 4.553 1.00 56.31 492 VAL A O 1
ATOM 4055 N N . ASN A 1 493 ? -7.265 -22.298 6.304 1.00 47.25 493 ASN A N 1
ATOM 4056 C CA . ASN A 1 493 ? -6.181 -23.180 6.777 1.00 47.25 493 ASN A CA 1
ATOM 4057 C C . ASN A 1 493 ? -4.764 -22.594 6.946 1.00 47.25 493 ASN A C 1
ATOM 4059 O O . ASN A 1 493 ? -4.023 -22.403 5.991 1.00 47.25 493 ASN A O 1
ATOM 4063 N N . TYR A 1 494 ? -4.349 -22.540 8.218 1.00 51.06 494 TYR A N 1
ATOM 4064 C CA . TYR A 1 494 ? -3.010 -22.235 8.750 1.00 51.06 494 TYR A CA 1
ATOM 4065 C C . TYR A 1 494 ? -2.541 -20.776 8.673 1.00 51.06 494 TYR A C 1
ATOM 4067 O O . TYR A 1 494 ? -1.721 -20.400 9.508 1.00 51.06 494 TYR A O 1
ATOM 4075 N N . ASP A 1 495 ? -3.122 -19.938 7.813 1.00 55.22 495 ASP A N 1
ATOM 4076 C CA . ASP A 1 495 ? -2.877 -18.493 7.827 1.00 55.22 495 ASP A CA 1
ATOM 4077 C C . ASP A 1 495 ? -3.990 -17.763 8.595 1.00 55.22 495 ASP A C 1
ATOM 4079 O O . ASP A 1 495 ? -5.169 -17.776 8.242 1.00 55.22 495 ASP A O 1
ATOM 4083 N N . LEU A 1 496 ? -3.601 -17.151 9.710 1.00 75.94 496 LEU A N 1
ATOM 4084 C CA . LEU A 1 496 ? -4.463 -16.310 10.529 1.00 75.94 496 LEU A CA 1
ATOM 4085 C C . LEU A 1 496 ? -4.742 -15.003 9.765 1.00 75.94 496 LEU A C 1
ATOM 4087 O O . LEU A 1 496 ? -3.802 -14.369 9.282 1.00 75.94 496 LEU A O 1
ATOM 4091 N N . PHE A 1 497 ? -6.007 -14.583 9.660 1.00 85.31 497 PHE A N 1
ATOM 4092 C CA . PHE A 1 497 ? -6.362 -13.335 8.976 1.00 85.31 497 PHE A CA 1
ATOM 4093 C C . PHE A 1 497 ? -5.763 -12.141 9.738 1.00 85.31 497 PHE A C 1
ATOM 4095 O O . PHE A 1 497 ? -6.237 -11.790 10.817 1.00 85.31 497 PHE A O 1
ATOM 4102 N N . ASP A 1 498 ? -4.712 -11.540 9.175 1.00 88.50 498 ASP A N 1
ATOM 4103 C CA . ASP A 1 498 ? -4.010 -10.372 9.723 1.00 88.50 498 ASP A CA 1
ATOM 4104 C C . ASP A 1 498 ? -4.812 -9.074 9.527 1.00 88.50 498 ASP A C 1
ATOM 4106 O O . ASP A 1 498 ? -5.474 -8.874 8.502 1.00 88.50 498 ASP A O 1
ATOM 4110 N N . ILE A 1 499 ? -4.690 -8.155 10.486 1.00 86.50 499 ILE A N 1
ATOM 4111 C CA . ILE A 1 499 ? -5.183 -6.781 10.384 1.00 86.50 499 ILE A CA 1
ATOM 4112 C C . ILE A 1 499 ? -4.283 -5.987 9.432 1.00 86.50 499 ILE A C 1
ATOM 4114 O O . ILE A 1 499 ? -3.355 -5.266 9.821 1.00 86.50 499 ILE A O 1
ATOM 4118 N N . GLY A 1 500 ? -4.587 -6.128 8.146 1.00 83.56 500 GLY A N 1
ATOM 4119 C CA . GLY A 1 500 ? -3.882 -5.452 7.071 1.00 83.56 500 GLY A CA 1
ATOM 4120 C C . GLY A 1 500 ? -2.459 -5.969 6.852 1.00 83.56 500 GLY A C 1
ATOM 4121 O O . GLY A 1 500 ? -2.094 -7.044 7.311 1.00 83.56 500 GLY A O 1
ATOM 4122 N N . THR A 1 501 ? -1.645 -5.211 6.120 1.00 82.06 501 THR A N 1
ATOM 4123 C CA . THR A 1 501 ? -0.258 -5.565 5.781 1.00 82.06 501 THR A CA 1
ATOM 4124 C C . THR A 1 501 ? 0.688 -4.377 5.927 1.00 82.06 501 THR A C 1
ATOM 4126 O O . THR A 1 501 ? 0.254 -3.228 5.894 1.00 82.06 501 THR A O 1
ATOM 4129 N N . ALA A 1 502 ? 1.994 -4.634 6.085 1.00 83.00 502 ALA A N 1
ATOM 4130 C CA . ALA A 1 502 ? 3.013 -3.574 6.165 1.00 83.00 502 ALA A CA 1
ATOM 4131 C C . ALA A 1 502 ? 2.662 -2.507 7.225 1.00 83.00 502 ALA A C 1
ATOM 4133 O O . ALA A 1 502 ? 2.579 -1.310 6.966 1.00 83.00 502 ALA A O 1
ATOM 4134 N N . SER A 1 503 ? 2.403 -2.983 8.441 1.00 75.25 503 SER A N 1
ATOM 4135 C CA . SER A 1 503 ? 2.024 -2.195 9.618 1.00 75.25 503 SER A CA 1
ATOM 4136 C C . SER A 1 503 ? 3.092 -1.204 10.082 1.00 75.25 503 SER A C 1
ATOM 4138 O O . SER A 1 503 ? 2.819 -0.274 10.847 1.00 75.25 503 SER A O 1
ATOM 4140 N N . GLY A 1 504 ? 4.312 -1.389 9.593 1.00 64.75 504 GLY A N 1
ATOM 4141 C CA . GLY A 1 504 ? 5.426 -0.489 9.771 1.00 64.75 504 GLY A CA 1
ATOM 4142 C C . GLY A 1 504 ? 6.050 -0.050 8.454 1.00 64.75 504 GLY A C 1
ATOM 4143 O O . GLY A 1 504 ? 5.909 -0.668 7.401 1.00 64.75 504 GLY A O 1
ATOM 4144 N N . GLY A 1 505 ? 6.795 1.039 8.553 1.00 65.94 505 GLY A N 1
ATOM 4145 C CA . GLY A 1 505 ? 7.841 1.383 7.609 1.00 65.94 505 GLY A CA 1
ATOM 4146 C C . GLY A 1 505 ? 7.741 2.813 7.149 1.00 65.94 505 GLY A C 1
ATOM 4147 O O . GLY A 1 505 ? 6.729 3.232 6.595 1.00 65.94 505 GLY A O 1
ATOM 4148 N N . THR A 1 506 ? 8.824 3.562 7.326 1.00 73.81 506 THR A N 1
ATOM 4149 C CA . THR A 1 506 ? 9.030 4.677 6.417 1.00 73.81 506 THR A CA 1
ATOM 4150 C C . THR A 1 506 ? 9.516 4.111 5.095 1.00 73.81 506 THR A C 1
ATOM 4152 O O . THR A 1 506 ? 10.521 3.395 5.047 1.00 73.81 506 THR A O 1
ATOM 4155 N N . VAL A 1 507 ? 8.771 4.418 4.039 1.00 81.44 507 VAL A N 1
ATOM 4156 C CA . VAL A 1 507 ? 9.178 4.137 2.669 1.00 81.44 507 VAL A CA 1
ATOM 4157 C C . VAL A 1 507 ? 10.250 5.143 2.291 1.00 81.44 507 VAL A C 1
ATOM 4159 O O . VAL A 1 507 ? 10.055 6.352 2.405 1.00 81.44 507 VAL A O 1
ATOM 4162 N N . PHE A 1 508 ? 11.385 4.635 1.843 1.00 84.50 508 PHE A N 1
ATOM 4163 C CA . PHE A 1 508 ? 12.489 5.441 1.367 1.00 84.50 508 PHE A CA 1
ATOM 4164 C C . PHE A 1 508 ? 12.744 5.127 -0.105 1.00 84.50 508 PHE A C 1
ATOM 4166 O O . PHE A 1 508 ? 12.969 3.972 -0.465 1.00 84.50 508 PHE A O 1
ATOM 4173 N N . MET A 1 509 ? 12.666 6.146 -0.961 1.00 90.19 509 MET A N 1
ATOM 4174 C CA . MET A 1 509 ? 12.819 5.999 -2.411 1.00 90.19 509 MET A CA 1
ATOM 4175 C C . MET A 1 509 ? 14.234 6.373 -2.855 1.00 90.19 509 MET A C 1
ATOM 4177 O O . MET A 1 509 ? 14.794 7.362 -2.379 1.00 90.19 509 MET A O 1
ATOM 4181 N N . SER A 1 510 ? 14.782 5.647 -3.832 1.00 94.25 510 SER A N 1
ATOM 4182 C CA . SER A 1 510 ? 16.112 5.916 -4.400 1.00 94.25 510 SER A CA 1
ATOM 4183 C C . SER A 1 510 ? 16.259 7.348 -4.925 1.00 94.25 510 SER A C 1
ATOM 4185 O O . SER A 1 510 ? 17.305 7.960 -4.767 1.00 94.25 510 SER A O 1
ATOM 4187 N N . GLN A 1 511 ? 15.193 7.929 -5.471 1.00 91.00 511 GLN A N 1
ATOM 4188 C CA . GLN A 1 511 ? 15.195 9.309 -5.964 1.00 91.00 511 GLN A CA 1
ATOM 4189 C C . GLN A 1 511 ? 15.338 10.339 -4.829 1.00 91.00 511 GLN A C 1
ATOM 4191 O O . GLN A 1 511 ? 16.051 11.328 -4.983 1.00 91.00 511 GLN A O 1
ATOM 4196 N N . ILE A 1 512 ? 14.703 10.096 -3.673 1.00 87.75 512 ILE A N 1
ATOM 4197 C CA . ILE A 1 512 ? 14.853 10.943 -2.478 1.00 87.75 512 ILE A CA 1
ATOM 4198 C C . ILE A 1 512 ? 16.282 10.810 -1.942 1.00 87.75 512 ILE A C 1
ATOM 4200 O O . ILE A 1 512 ? 16.917 11.814 -1.630 1.00 87.75 512 ILE A O 1
ATOM 4204 N N . TYR A 1 513 ? 16.820 9.587 -1.898 1.00 91.62 513 TYR A N 1
ATOM 4205 C CA . TYR A 1 513 ? 18.221 9.351 -1.549 1.00 91.62 513 TYR A CA 1
ATOM 4206 C C . TYR A 1 513 ? 19.173 10.166 -2.433 1.00 91.62 513 TYR A C 1
ATOM 4208 O O . TYR A 1 513 ? 19.985 10.931 -1.918 1.00 91.62 513 TYR A O 1
ATOM 4216 N N . GLU A 1 514 ? 19.035 10.047 -3.755 1.00 92.38 514 GLU A N 1
ATOM 4217 C CA . GLU A 1 514 ? 19.878 10.739 -4.734 1.00 92.38 514 GLU A CA 1
ATOM 4218 C C . GLU A 1 514 ? 19.870 12.256 -4.518 1.00 92.38 514 GLU A C 1
ATOM 4220 O O . GLU A 1 514 ? 20.922 12.893 -4.515 1.00 92.38 514 GLU A O 1
ATOM 4225 N N . GLN A 1 515 ? 18.695 12.840 -4.276 1.00 88.69 515 GLN A N 1
ATOM 4226 C CA . GLN A 1 515 ? 18.558 14.274 -4.023 1.00 88.69 515 GLN A CA 1
ATOM 4227 C C . GLN A 1 515 ? 19.256 14.705 -2.734 1.00 88.69 515 GLN A C 1
ATOM 4229 O O . GLN A 1 515 ? 20.044 15.653 -2.752 1.00 88.69 515 GLN A O 1
ATOM 4234 N N . LEU A 1 516 ? 19.000 14.008 -1.624 1.00 88.38 516 LEU A N 1
ATOM 4235 C CA . LEU A 1 516 ? 19.552 14.377 -0.320 1.00 88.38 516 LEU A CA 1
ATOM 4236 C C . LEU A 1 516 ? 21.079 14.217 -0.296 1.00 88.38 516 LEU A C 1
ATOM 4238 O O . LEU A 1 516 ? 21.780 15.086 0.226 1.00 88.38 516 LEU A O 1
ATOM 4242 N N . ILE A 1 517 ? 21.614 13.175 -0.939 1.00 91.50 517 ILE A N 1
ATOM 4243 C CA . ILE A 1 517 ? 23.062 12.991 -1.092 1.00 91.50 517 ILE A CA 1
ATOM 4244 C C . ILE A 1 517 ? 23.665 14.019 -2.055 1.00 91.50 517 ILE A C 1
ATOM 4246 O O . ILE A 1 517 ? 24.759 14.520 -1.795 1.00 91.50 517 ILE A O 1
ATOM 4250 N N . ALA A 1 518 ? 22.971 14.407 -3.129 1.00 89.31 518 ALA A N 1
ATOM 4251 C CA . ALA A 1 518 ? 23.446 15.457 -4.030 1.00 89.31 518 ALA A CA 1
ATOM 4252 C C . ALA A 1 518 ? 23.497 16.830 -3.344 1.00 89.31 518 ALA A C 1
ATOM 4254 O O . ALA A 1 518 ? 24.467 17.570 -3.527 1.00 89.31 518 ALA A O 1
ATOM 4255 N N . MET A 1 519 ? 22.490 17.167 -2.532 1.00 86.19 519 MET A N 1
ATOM 4256 C CA . MET A 1 519 ? 22.492 18.379 -1.705 1.00 86.19 519 MET A CA 1
ATOM 4257 C C . MET A 1 519 ? 23.689 18.376 -0.756 1.00 86.19 519 MET A C 1
ATOM 4259 O O . MET A 1 519 ? 24.475 19.323 -0.737 1.00 86.19 519 MET A O 1
ATOM 4263 N N . GLN A 1 520 ? 23.900 17.268 -0.054 1.00 87.38 520 GLN A N 1
ATOM 4264 C CA . GLN A 1 520 ? 25.006 17.154 0.882 1.00 87.38 520 GLN A CA 1
ATOM 4265 C C . GLN A 1 520 ? 26.379 17.148 0.207 1.00 87.38 520 GLN A C 1
ATOM 4267 O O . GLN A 1 520 ? 27.325 17.748 0.712 1.00 87.38 520 GLN A O 1
ATOM 4272 N N . SER A 1 521 ? 26.504 16.541 -0.973 1.00 88.06 521 SER A N 1
ATOM 4273 C CA . SER A 1 521 ? 27.742 16.588 -1.751 1.00 88.06 521 SER A CA 1
ATOM 4274 C C . SER A 1 521 ? 28.110 18.016 -2.165 1.00 88.06 521 SER A C 1
ATOM 4276 O O . SER A 1 521 ? 29.297 18.302 -2.330 1.00 88.06 521 SER A O 1
ATOM 4278 N N . LYS A 1 522 ? 27.124 18.908 -2.343 1.00 86.19 522 LYS A N 1
ATOM 4279 C CA . LYS A 1 522 ? 27.343 20.334 -2.639 1.00 86.19 522 LYS A CA 1
ATOM 4280 C C . LYS A 1 522 ? 27.749 21.121 -1.391 1.00 86.19 522 LYS A C 1
ATOM 4282 O O . LYS A 1 522 ? 28.599 22.001 -1.491 1.00 86.19 522 LYS A O 1
ATOM 4287 N N . GLU A 1 523 ? 27.164 20.799 -0.241 1.00 86.31 523 GLU A N 1
ATOM 4288 C CA . GLU A 1 523 ? 27.499 21.410 1.056 1.00 86.31 523 GLU A CA 1
ATOM 4289 C C . GLU A 1 523 ? 28.847 20.919 1.614 1.00 86.31 523 GLU A C 1
ATOM 4291 O O . GLU A 1 523 ? 29.499 21.622 2.385 1.00 86.31 523 GLU A O 1
ATOM 4296 N N . GLY A 1 524 ? 29.293 19.743 1.169 1.00 86.44 524 GLY A N 1
ATOM 4297 C CA . GLY A 1 524 ? 30.491 19.064 1.637 1.00 86.44 524 GLY A CA 1
ATOM 4298 C C . GLY A 1 524 ? 30.158 18.002 2.682 1.00 86.44 524 GLY A C 1
ATOM 4299 O O . GLY A 1 524 ? 29.434 18.242 3.648 1.00 86.44 524 GLY A O 1
ATOM 4300 N N . PHE A 1 525 ? 30.724 16.807 2.505 1.00 88.00 525 PHE A N 1
ATOM 4301 C CA . PHE A 1 525 ? 30.631 15.761 3.516 1.00 88.00 525 PHE A CA 1
ATOM 4302 C C . PHE A 1 525 ? 31.601 16.054 4.659 1.00 88.00 525 PHE A C 1
ATOM 4304 O O . PHE A 1 525 ? 32.800 16.217 4.433 1.00 88.00 525 PHE A O 1
ATOM 4311 N N . ASN A 1 526 ? 31.086 16.082 5.885 1.00 83.19 526 ASN A N 1
ATOM 4312 C CA . ASN A 1 526 ? 31.885 16.248 7.093 1.00 83.19 526 ASN A CA 1
ATOM 4313 C C . ASN A 1 526 ? 31.953 14.916 7.846 1.00 83.19 526 ASN A C 1
ATOM 4315 O O . ASN A 1 526 ? 30.960 14.201 7.900 1.00 83.19 526 ASN A O 1
ATOM 4319 N N . ASN A 1 527 ? 33.095 14.621 8.472 1.00 86.00 527 ASN A N 1
ATOM 4320 C CA . ASN A 1 527 ? 33.282 13.473 9.375 1.00 86.00 527 ASN A CA 1
ATOM 4321 C C . ASN A 1 527 ? 33.064 12.074 8.763 1.00 86.00 527 ASN A C 1
ATOM 4323 O O . ASN A 1 527 ? 32.746 11.147 9.501 1.00 86.00 527 ASN A O 1
ATOM 4327 N N . ILE A 1 528 ? 33.280 11.899 7.456 1.00 93.12 528 ILE A N 1
ATOM 4328 C CA . ILE A 1 528 ? 33.270 10.574 6.811 1.00 93.12 528 ILE A CA 1
ATOM 4329 C C . ILE A 1 528 ? 34.584 10.283 6.088 1.00 93.12 528 ILE A C 1
ATOM 4331 O O . ILE A 1 528 ? 35.300 11.202 5.688 1.00 93.12 528 ILE A O 1
ATOM 4335 N N . THR A 1 529 ? 34.891 9.000 5.906 1.00 95.38 529 THR A N 1
ATOM 4336 C CA . THR A 1 529 ? 36.037 8.537 5.113 1.00 95.38 529 THR A CA 1
ATOM 4337 C C . THR A 1 529 ? 35.780 8.682 3.611 1.00 95.38 529 THR A C 1
ATOM 4339 O O . THR A 1 529 ? 34.634 8.786 3.165 1.00 95.38 529 THR A O 1
ATOM 4342 N N . ASP A 1 530 ? 36.844 8.638 2.804 1.00 93.62 530 ASP A N 1
ATOM 4343 C CA . ASP A 1 530 ? 36.708 8.608 1.343 1.00 93.62 530 ASP A CA 1
ATOM 4344 C C . ASP A 1 530 ? 35.909 7.384 0.869 1.00 93.62 530 ASP A C 1
ATOM 4346 O O . ASP A 1 530 ? 35.088 7.510 -0.035 1.00 93.62 530 ASP A O 1
ATOM 4350 N N . ASP A 1 531 ? 36.065 6.230 1.524 1.00 94.06 531 ASP A N 1
ATOM 4351 C CA . ASP A 1 531 ? 35.295 5.019 1.217 1.00 94.06 531 ASP A CA 1
ATOM 4352 C C . ASP A 1 531 ? 33.797 5.212 1.487 1.00 94.06 531 ASP A C 1
ATOM 4354 O O . ASP A 1 531 ? 32.966 4.867 0.646 1.00 94.06 531 ASP A O 1
ATOM 4358 N N . GLN A 1 532 ? 33.436 5.807 2.630 1.00 94.62 532 GLN A N 1
ATOM 4359 C CA . GLN A 1 532 ? 32.044 6.144 2.953 1.00 94.62 532 GLN A CA 1
ATOM 4360 C C . GLN A 1 532 ? 31.480 7.147 1.944 1.00 94.62 532 GLN A C 1
ATOM 4362 O O . GLN A 1 532 ? 30.366 6.978 1.450 1.00 94.62 532 GLN A O 1
ATOM 4367 N N . LYS A 1 533 ? 32.264 8.166 1.578 1.00 94.75 533 LYS A N 1
ATOM 4368 C CA . LYS A 1 533 ? 31.882 9.139 0.552 1.00 94.75 533 LYS A CA 1
ATOM 4369 C C . LYS A 1 533 ? 31.629 8.467 -0.797 1.00 94.75 533 LYS A C 1
ATOM 4371 O O . LYS A 1 533 ? 30.612 8.744 -1.427 1.00 94.75 533 LYS A O 1
ATOM 4376 N N . GLN A 1 534 ? 32.515 7.575 -1.239 1.00 93.12 534 GLN A N 1
ATOM 4377 C CA . GLN A 1 534 ? 32.314 6.816 -2.476 1.00 93.12 534 GLN A CA 1
ATOM 4378 C C . GLN A 1 534 ? 31.073 5.929 -2.389 1.00 93.12 534 GLN A C 1
ATOM 4380 O O . GLN A 1 534 ? 30.275 5.907 -3.323 1.00 93.12 534 GLN A O 1
ATOM 4385 N N . GLN A 1 535 ? 30.852 5.270 -1.249 1.00 93.06 535 GLN A N 1
ATOM 4386 C CA . GLN A 1 535 ? 29.662 4.455 -1.021 1.00 93.06 535 GLN A CA 1
ATOM 4387 C C . GLN A 1 535 ? 28.362 5.265 -1.152 1.00 93.06 535 GLN A C 1
ATOM 4389 O O . GLN A 1 535 ? 27.389 4.774 -1.736 1.00 93.06 535 GLN A O 1
ATOM 4394 N N . LEU A 1 536 ? 28.351 6.510 -0.663 1.00 94.31 536 LEU A N 1
ATOM 4395 C CA . LEU A 1 536 ? 27.202 7.401 -0.807 1.00 94.31 536 LEU A CA 1
ATOM 4396 C C . LEU A 1 536 ? 26.970 7.794 -2.276 1.00 94.31 536 LEU A C 1
ATOM 4398 O O . LEU A 1 536 ? 25.853 7.667 -2.779 1.00 94.31 536 LEU A O 1
ATOM 4402 N N . LEU A 1 537 ? 28.034 8.213 -2.968 1.00 94.88 537 LEU A N 1
ATOM 4403 C CA . LEU A 1 537 ? 27.993 8.765 -4.329 1.00 94.88 537 LEU A CA 1
ATOM 4404 C C . LEU A 1 537 ? 27.842 7.716 -5.446 1.00 94.88 537 LEU A C 1
ATOM 4406 O O . LEU A 1 537 ? 27.522 8.064 -6.579 1.00 94.88 537 LEU A O 1
ATOM 4410 N N . GLN A 1 538 ? 28.064 6.430 -5.174 1.00 95.50 538 GLN A N 1
ATOM 4411 C CA . GLN A 1 538 ? 27.874 5.372 -6.178 1.00 95.50 538 GLN A CA 1
ATOM 4412 C C . GLN A 1 538 ? 26.430 4.849 -6.255 1.00 95.50 538 GLN A C 1
ATOM 4414 O O . GLN A 1 538 ? 26.106 4.082 -7.158 1.00 95.50 538 GLN A O 1
ATOM 4419 N N . SER A 1 539 ? 25.560 5.235 -5.318 1.00 95.31 539 SER A N 1
ATOM 4420 C CA . SER A 1 539 ? 24.181 4.739 -5.234 1.00 95.31 539 SER A CA 1
ATOM 4421 C C . SER A 1 539 ? 23.232 5.703 -5.955 1.00 95.31 539 SER A C 1
ATOM 4423 O O . SER A 1 539 ? 22.868 6.738 -5.402 1.00 95.31 539 SER A O 1
ATOM 4425 N N . TRP A 1 540 ? 22.881 5.408 -7.209 1.00 96.00 540 TRP A N 1
ATOM 4426 C CA . TRP A 1 540 ? 21.945 6.202 -8.021 1.00 96.00 540 TRP A CA 1
ATOM 4427 C C . TRP A 1 540 ? 21.429 5.404 -9.226 1.00 96.00 540 TRP A C 1
ATOM 4429 O O . TRP A 1 540 ? 22.181 4.653 -9.855 1.00 96.00 540 TRP A O 1
ATOM 4439 N N . MET A 1 541 ? 20.155 5.581 -9.576 1.00 96.38 541 MET A N 1
ATOM 4440 C CA . MET A 1 541 ? 19.541 4.903 -10.717 1.00 96.38 541 MET A CA 1
ATOM 4441 C C . MET A 1 541 ? 19.940 5.577 -12.039 1.00 96.38 541 MET A C 1
ATOM 4443 O O . MET A 1 541 ? 19.684 6.770 -12.216 1.00 96.38 541 MET A O 1
ATOM 4447 N N . PRO A 1 542 ? 20.476 4.832 -13.025 1.00 96.19 542 PRO A N 1
ATOM 4448 C CA . PRO A 1 542 ? 20.858 5.382 -14.325 1.00 96.19 542 PRO A CA 1
ATOM 4449 C C . PRO A 1 542 ? 19.659 5.601 -15.256 1.00 96.19 542 PRO A C 1
ATOM 4451 O O . PRO A 1 542 ? 19.843 5.783 -16.454 1.00 96.19 542 PRO A O 1
ATOM 4454 N N . HIS A 1 543 ? 18.437 5.564 -14.718 1.00 95.25 543 HIS A N 1
ATOM 4455 C CA . HIS A 1 543 ? 17.187 5.743 -15.443 1.00 95.25 543 HIS A CA 1
ATOM 4456 C C . HIS A 1 543 ? 16.108 6.411 -14.564 1.00 95.25 543 HIS A C 1
ATOM 4458 O O . HIS A 1 543 ? 16.301 6.663 -13.372 1.00 95.25 543 HIS A O 1
ATOM 4464 N N . ASN A 1 544 ? 14.942 6.723 -15.130 1.00 93.06 544 ASN A N 1
ATOM 4465 C CA . ASN A 1 544 ? 13.784 7.303 -14.418 1.00 93.06 544 ASN A CA 1
ATOM 4466 C C . ASN A 1 544 ? 12.949 6.331 -13.569 1.00 93.06 544 ASN A C 1
ATOM 4468 O O . ASN A 1 544 ? 12.055 6.770 -12.848 1.00 93.06 544 ASN A O 1
ATOM 4472 N N . GLY A 1 545 ? 13.301 5.050 -13.579 1.00 94.94 545 GLY A N 1
ATOM 4473 C CA . GLY A 1 545 ? 12.791 4.071 -12.615 1.00 94.94 545 GLY A CA 1
ATOM 4474 C C . GLY A 1 545 ? 13.231 4.375 -11.176 1.00 94.94 545 GLY A C 1
ATOM 4475 O O . GLY A 1 545 ? 13.970 5.330 -10.910 1.00 94.94 545 GLY A O 1
ATOM 4476 N N . ALA A 1 546 ? 12.761 3.565 -10.231 1.00 95.94 546 ALA A N 1
ATOM 4477 C CA . ALA A 1 546 ? 13.010 3.782 -8.809 1.00 95.94 546 ALA A CA 1
ATOM 4478 C C . ALA A 1 546 ? 13.014 2.476 -8.013 1.00 95.94 546 ALA A C 1
ATOM 4480 O O . ALA A 1 546 ? 12.359 1.502 -8.377 1.00 95.94 546 ALA A O 1
ATOM 4481 N N . LEU A 1 547 ? 13.722 2.488 -6.885 1.00 96.38 547 LEU A N 1
ATOM 4482 C CA . LEU A 1 547 ? 13.585 1.483 -5.837 1.00 96.38 547 LEU A CA 1
ATOM 4483 C C . LEU A 1 547 ? 13.002 2.159 -4.595 1.00 96.38 547 LEU A C 1
ATOM 4485 O O . LEU A 1 547 ? 13.617 3.068 -4.039 1.00 96.38 547 LEU A O 1
ATOM 4489 N N . SER A 1 548 ? 11.836 1.698 -4.167 1.00 94.19 548 SER A N 1
ATOM 4490 C CA . SER A 1 548 ? 11.237 2.012 -2.872 1.00 94.19 548 SER A CA 1
ATOM 4491 C C . SER A 1 548 ? 11.631 0.922 -1.882 1.00 94.19 548 SER A C 1
ATOM 4493 O O . SER A 1 548 ? 11.628 -0.254 -2.243 1.00 94.19 548 SER A O 1
ATOM 4495 N N . ILE A 1 549 ? 11.994 1.293 -0.654 1.00 92.00 549 ILE A N 1
ATOM 4496 C CA . ILE A 1 549 ? 12.446 0.355 0.380 1.00 92.00 549 ILE A CA 1
ATOM 4497 C C . ILE A 1 549 ? 11.770 0.670 1.708 1.00 92.00 549 ILE A C 1
ATOM 4499 O O . ILE A 1 549 ? 11.760 1.817 2.160 1.00 92.00 549 ILE A O 1
ATOM 4503 N N . THR A 1 550 ? 11.305 -0.373 2.387 1.00 90.00 550 THR A N 1
ATOM 4504 C CA . THR A 1 550 ? 10.922 -0.332 3.798 1.00 90.00 550 THR A CA 1
ATOM 4505 C C . THR A 1 550 ? 12.179 -0.157 4.642 1.00 90.00 550 THR A C 1
ATOM 4507 O O . THR A 1 550 ? 12.956 -1.093 4.847 1.00 90.00 550 THR A O 1
ATOM 4510 N N . PHE A 1 551 ? 12.412 1.062 5.114 1.00 83.81 551 PHE A N 1
ATOM 4511 C CA . PHE A 1 551 ? 13.645 1.426 5.812 1.00 83.81 551 PHE A CA 1
ATOM 4512 C C . PHE A 1 551 ? 13.642 1.048 7.300 1.00 83.81 551 PHE A C 1
ATOM 4514 O O . PHE A 1 551 ? 14.692 0.885 7.921 1.00 83.81 551 PHE A O 1
ATOM 4521 N N . MET A 1 552 ? 12.455 0.902 7.892 1.00 84.75 552 MET A N 1
ATOM 4522 C CA . MET A 1 552 ? 12.268 0.639 9.319 1.00 84.75 552 MET A CA 1
ATOM 4523 C C . MET A 1 552 ? 11.168 -0.373 9.559 1.00 84.75 552 MET A C 1
ATOM 4525 O O . MET A 1 552 ? 10.216 -0.455 8.795 1.00 84.75 552 MET A O 1
ATOM 4529 N N . ASN A 1 553 ? 11.283 -1.087 10.668 1.00 84.12 553 ASN A N 1
ATOM 4530 C CA . ASN A 1 553 ? 10.339 -2.116 11.071 1.00 84.12 553 ASN A CA 1
ATOM 4531 C C . ASN A 1 553 ? 9.728 -1.777 12.428 1.00 84.12 553 ASN A C 1
ATOM 4533 O O . ASN A 1 553 ? 10.424 -1.256 13.305 1.00 84.12 553 ASN A O 1
ATOM 4537 N N . VAL A 1 554 ? 8.462 -2.147 12.619 1.00 86.44 554 VAL A N 1
ATOM 4538 C CA . VAL A 1 554 ? 7.786 -2.066 13.919 1.00 86.44 554 VAL A CA 1
ATOM 4539 C C . VAL A 1 554 ? 7.843 -3.415 14.615 1.00 86.44 554 VAL A C 1
ATOM 4541 O O . VAL A 1 554 ? 7.571 -4.450 14.011 1.00 86.44 554 VAL A O 1
ATOM 4544 N N . PHE A 1 555 ? 8.161 -3.387 15.903 1.00 85.75 555 PHE A N 1
ATOM 4545 C CA . PHE A 1 555 ? 8.240 -4.583 16.732 1.00 85.75 555 PHE A CA 1
ATOM 4546 C C . PHE A 1 555 ? 7.147 -4.637 17.793 1.00 85.75 555 PHE A C 1
ATOM 4548 O O . PHE A 1 555 ? 6.606 -5.700 18.036 1.00 85.75 555 PHE A O 1
ATOM 4555 N N . ASN A 1 556 ? 6.767 -3.509 18.397 1.00 86.44 556 ASN A N 1
ATOM 4556 C CA . ASN A 1 556 ? 5.661 -3.500 19.357 1.00 86.44 556 ASN A CA 1
ATOM 4557 C C . ASN A 1 556 ? 4.950 -2.145 19.371 1.00 86.44 556 ASN A C 1
ATOM 4559 O O . ASN A 1 556 ? 5.616 -1.120 19.299 1.00 86.44 556 ASN A O 1
ATOM 4563 N N . TYR A 1 557 ? 3.623 -2.106 19.501 1.00 83.81 557 TYR A N 1
ATOM 4564 C CA . TYR A 1 557 ? 2.869 -0.858 19.703 1.00 83.81 557 TYR A CA 1
ATOM 4565 C C . TYR A 1 557 ? 2.632 -0.525 21.179 1.00 83.81 557 TYR A C 1
ATOM 4567 O O . TYR A 1 557 ? 2.281 0.609 21.497 1.00 83.81 557 TYR A O 1
ATOM 4575 N N . ASN A 1 558 ? 2.834 -1.487 22.080 1.00 82.00 558 ASN A N 1
ATOM 4576 C CA . ASN A 1 558 ? 2.759 -1.281 23.514 1.00 82.00 558 ASN A CA 1
ATOM 4577 C C . ASN A 1 558 ? 4.171 -1.029 24.068 1.00 82.00 558 ASN A C 1
ATOM 4579 O O . ASN A 1 558 ? 4.986 -1.953 24.112 1.00 82.00 558 ASN A O 1
ATOM 4583 N N . PRO A 1 559 ? 4.497 0.187 24.538 1.00 72.75 559 PRO A N 1
ATOM 4584 C CA . PRO A 1 559 ? 5.839 0.467 25.053 1.00 72.75 559 PRO A CA 1
ATOM 4585 C C . PRO A 1 559 ? 6.156 -0.285 26.351 1.00 72.75 559 PRO A C 1
ATOM 4587 O O . PRO A 1 559 ? 7.330 -0.430 26.692 1.00 72.75 559 PRO A O 1
ATOM 4590 N N . SER A 1 560 ? 5.120 -0.714 27.090 1.00 74.50 560 SER A N 1
ATOM 4591 C CA . SER A 1 560 ? 5.244 -1.372 28.392 1.00 74.50 560 SER A CA 1
ATOM 4592 C C . SER A 1 560 ? 5.675 -2.829 28.247 1.00 74.50 560 SER A C 1
ATOM 4594 O O . SER A 1 560 ? 5.975 -3.493 29.235 1.00 74.50 560 SER A O 1
ATOM 4596 N N . GLN A 1 561 ? 5.731 -3.306 27.007 1.00 80.00 561 GLN A N 1
ATOM 4597 C CA . GLN A 1 561 ? 6.194 -4.620 26.622 1.00 80.00 561 GLN A CA 1
ATOM 4598 C C . GLN A 1 561 ? 7.515 -4.493 25.863 1.00 80.00 561 GLN A C 1
ATOM 4600 O O . GLN A 1 561 ? 7.818 -3.457 25.265 1.00 80.00 561 GLN A O 1
ATOM 4605 N N . GLU A 1 562 ? 8.311 -5.556 25.897 1.00 80.38 562 GLU A N 1
ATOM 4606 C CA . GLU A 1 562 ? 9.516 -5.672 25.080 1.00 80.38 562 GLU A CA 1
ATOM 4607 C C . GLU A 1 562 ? 9.160 -5.708 23.586 1.00 80.38 562 GLU A C 1
ATOM 4609 O O . GLU A 1 562 ? 8.034 -6.040 23.212 1.00 80.38 562 GLU A O 1
ATOM 4614 N N . ALA A 1 563 ? 10.122 -5.369 22.723 1.00 78.56 563 ALA A N 1
ATOM 4615 C CA . ALA A 1 563 ? 9.937 -5.340 21.273 1.00 78.56 563 ALA A CA 1
ATOM 4616 C C . ALA A 1 563 ? 9.340 -6.643 20.712 1.00 78.56 563 ALA A C 1
ATOM 4618 O O . ALA A 1 563 ? 8.494 -6.580 19.837 1.00 78.56 563 ALA A O 1
ATOM 4619 N N . GLY A 1 564 ? 9.710 -7.821 21.220 1.00 82.94 564 GLY A N 1
ATOM 4620 C CA . GLY A 1 564 ? 9.149 -9.079 20.724 1.00 82.94 564 GLY A CA 1
ATOM 4621 C C . GLY A 1 564 ? 9.474 -9.336 19.244 1.00 82.94 564 GLY A C 1
ATOM 4622 O O . GLY A 1 564 ? 10.622 -9.195 18.818 1.00 82.94 564 GLY A O 1
ATOM 4623 N N . LEU A 1 565 ? 8.476 -9.772 18.471 1.00 84.31 565 LEU A N 1
ATOM 4624 C CA . LEU A 1 565 ? 8.610 -10.113 17.049 1.00 84.31 565 LEU A CA 1
ATOM 4625 C C . LEU A 1 565 ? 8.248 -8.931 16.154 1.00 84.31 565 LEU A C 1
ATOM 4627 O O . LEU A 1 565 ? 7.428 -8.100 16.513 1.00 84.31 565 LEU A O 1
ATOM 4631 N N . ASN A 1 566 ? 8.811 -8.887 14.949 1.00 85.62 566 ASN A N 1
ATOM 4632 C CA . ASN A 1 566 ? 8.444 -7.867 13.975 1.00 85.62 566 ASN A CA 1
ATOM 4633 C C . ASN A 1 566 ? 6.978 -8.062 13.548 1.00 85.62 566 ASN A C 1
ATOM 4635 O O . ASN A 1 566 ? 6.610 -9.114 13.017 1.00 85.62 566 ASN A O 1
ATOM 4639 N N . HIS A 1 567 ? 6.163 -7.027 13.751 1.00 86.19 567 HIS A N 1
ATOM 4640 C CA . HIS A 1 567 ? 4.721 -7.037 13.512 1.00 86.19 567 HIS A CA 1
ATOM 4641 C C . HIS A 1 567 ? 4.329 -7.222 12.045 1.00 86.19 567 HIS A C 1
ATOM 4643 O O . HIS A 1 567 ? 3.195 -7.603 11.764 1.00 86.19 567 HIS A O 1
ATOM 4649 N N . ASP A 1 568 ? 5.239 -7.000 11.097 1.00 84.25 568 ASP A N 1
ATOM 4650 C CA . ASP A 1 568 ? 4.955 -7.288 9.694 1.00 84.25 568 ASP A CA 1
ATOM 4651 C C . ASP A 1 568 ? 5.005 -8.789 9.391 1.00 84.25 568 ASP A C 1
ATOM 4653 O O . ASP A 1 568 ? 4.500 -9.211 8.361 1.00 84.25 568 ASP A O 1
ATOM 4657 N N . PHE A 1 569 ? 5.633 -9.599 10.243 1.00 84.31 569 PHE A N 1
ATOM 4658 C CA . PHE A 1 569 ? 5.787 -11.044 10.049 1.00 84.31 569 PHE A CA 1
ATOM 4659 C C . PHE A 1 569 ? 4.925 -11.881 11.001 1.00 84.31 569 PHE A C 1
ATOM 4661 O O . PHE A 1 569 ? 4.972 -13.107 10.939 1.00 84.31 569 PHE A O 1
ATOM 4668 N N . VAL A 1 570 ? 4.155 -11.236 11.880 1.00 84.50 570 VAL A N 1
ATOM 4669 C CA . VAL A 1 570 ? 3.249 -11.899 12.821 1.00 84.50 570 VAL A CA 1
ATOM 4670 C C . VAL A 1 570 ? 1.830 -11.397 12.571 1.00 84.50 570 VAL A C 1
ATOM 4672 O O . VAL A 1 570 ? 1.615 -10.183 12.605 1.00 84.50 570 VAL A O 1
ATOM 4675 N N . PRO A 1 571 ? 0.864 -12.296 12.323 1.00 86.06 571 PRO A N 1
ATOM 4676 C CA . PRO A 1 571 ? -0.507 -11.903 12.084 1.00 86.06 571 PRO A CA 1
ATOM 4677 C C . PRO A 1 571 ? -1.160 -11.445 13.390 1.00 86.06 571 PRO A C 1
ATOM 4679 O O . PRO A 1 571 ? -1.125 -12.128 14.415 1.00 86.06 571 PRO A O 1
ATOM 4682 N N . PHE A 1 572 ? -1.797 -10.288 13.324 1.00 87.88 572 PHE A N 1
ATOM 4683 C CA . PHE A 1 572 ? -2.766 -9.790 14.281 1.00 87.88 572 PHE A CA 1
ATOM 4684 C C . PHE A 1 572 ? -4.115 -10.369 13.891 1.00 87.88 572 PHE A C 1
ATOM 4686 O O . PHE A 1 572 ? -4.795 -9.843 13.017 1.00 87.88 572 PHE A O 1
ATOM 4693 N N . VAL A 1 573 ? -4.446 -11.511 14.485 1.00 89.69 573 VAL A N 1
ATOM 4694 C CA . VAL A 1 573 ? -5.625 -12.293 14.106 1.00 89.69 573 VAL A CA 1
ATOM 4695 C C . VAL A 1 573 ? -6.895 -11.514 14.409 1.00 89.69 573 VAL A C 1
ATOM 4697 O O . VAL A 1 573 ? -7.162 -11.216 15.567 1.00 89.69 573 VAL A O 1
ATOM 4700 N N . VAL A 1 574 ? -7.697 -11.215 13.395 1.00 91.12 574 VAL A N 1
ATOM 4701 C CA . VAL A 1 574 ? -9.011 -10.584 13.602 1.00 91.12 574 VAL A CA 1
ATOM 4702 C C . VAL A 1 574 ? -9.905 -11.430 14.519 1.00 91.12 574 VAL A C 1
ATOM 4704 O O . VAL A 1 574 ? -9.817 -12.660 14.523 1.00 91.12 574 VAL A O 1
ATOM 4707 N N . ASP A 1 575 ? -10.813 -10.788 15.256 1.00 90.75 575 ASP A N 1
ATOM 4708 C CA . ASP A 1 575 ? -11.750 -11.487 16.150 1.00 90.75 575 ASP A CA 1
ATOM 4709 C C . ASP A 1 575 ? -12.774 -12.324 15.371 1.00 90.75 575 ASP A C 1
ATOM 4711 O O . ASP A 1 575 ? -13.253 -13.355 15.850 1.00 90.75 575 ASP A O 1
ATOM 4715 N N . GLN A 1 576 ? -13.113 -11.880 14.159 1.00 91.25 576 GLN A N 1
ATOM 4716 C CA . GLN A 1 576 ? -14.054 -12.548 13.271 1.00 91.25 576 GLN A CA 1
ATOM 4717 C C . GLN A 1 576 ? -13.635 -12.372 11.813 1.00 91.25 576 GLN A C 1
ATOM 4719 O O . GLN A 1 576 ? -13.331 -11.266 11.374 1.00 91.25 576 GLN A O 1
ATOM 4724 N N . THR A 1 577 ? -13.655 -13.458 11.043 1.00 91.88 577 THR A N 1
ATOM 4725 C CA . THR A 1 577 ? -13.469 -13.402 9.588 1.00 91.88 577 THR A CA 1
ATOM 4726 C C . THR A 1 577 ? -14.789 -13.696 8.890 1.00 91.88 577 THR A C 1
ATOM 4728 O O . THR A 1 577 ? -15.502 -14.621 9.276 1.00 91.88 577 THR A O 1
ATOM 4731 N N . ILE A 1 578 ? -15.116 -12.907 7.870 1.00 93.00 578 ILE A N 1
ATOM 4732 C CA . ILE A 1 578 ? -16.299 -13.083 7.030 1.00 93.00 578 ILE A CA 1
ATOM 4733 C C . ILE A 1 578 ? -15.836 -13.275 5.587 1.00 93.00 578 ILE A C 1
ATOM 4735 O O . ILE A 1 578 ? -15.102 -12.443 5.048 1.00 93.00 578 ILE A O 1
ATOM 4739 N N . GLU A 1 579 ? -16.308 -14.349 4.953 1.00 92.06 579 GLU A N 1
ATOM 4740 C CA . GLU A 1 579 ? -16.080 -14.605 3.530 1.00 92.06 579 GLU A CA 1
ATOM 4741 C C . GLU A 1 579 ? -16.852 -13.589 2.684 1.00 92.06 579 GLU A C 1
ATOM 4743 O O . GLU A 1 579 ? -18.021 -13.762 2.343 1.00 92.06 579 GLU A O 1
ATOM 4748 N N . LEU A 1 580 ? -16.185 -12.485 2.376 1.00 93.75 580 LEU A N 1
ATOM 4749 C CA . LEU A 1 580 ? -16.656 -11.432 1.494 1.00 93.75 580 LEU A CA 1
ATOM 4750 C C . LEU A 1 580 ? -15.428 -10.778 0.869 1.00 93.75 580 LEU A C 1
ATOM 4752 O O . LEU A 1 580 ? -14.484 -10.429 1.573 1.00 93.75 580 LEU A O 1
ATOM 4756 N N . TYR A 1 581 ? -15.436 -10.620 -0.449 1.00 94.12 581 TYR A N 1
ATOM 4757 C CA . TYR A 1 581 ? -14.234 -10.291 -1.206 1.00 94.12 581 TYR A CA 1
ATOM 4758 C C . TYR A 1 581 ? -14.354 -8.947 -1.933 1.00 94.12 581 TYR A C 1
ATOM 4760 O O . TYR A 1 581 ? -15.472 -8.552 -2.279 1.00 94.12 581 TYR A O 1
ATOM 4768 N N . PRO A 1 582 ? -13.223 -8.274 -2.232 1.00 92.38 582 PRO A N 1
ATOM 4769 C CA . PRO A 1 582 ? -13.229 -7.073 -3.052 1.00 92.38 582 PRO A CA 1
ATOM 4770 C C . PRO A 1 582 ? -13.883 -7.296 -4.415 1.00 92.38 582 PRO A C 1
ATOM 4772 O O . PRO A 1 582 ? -13.545 -8.229 -5.142 1.00 92.38 582 PRO A O 1
ATOM 4775 N N . SER A 1 583 ? -14.799 -6.399 -4.764 1.00 89.94 583 SER A N 1
ATOM 4776 C CA . SER A 1 583 ? -15.436 -6.310 -6.073 1.00 89.94 583 SER A CA 1
ATOM 4777 C C . SER A 1 583 ? -15.025 -5.015 -6.771 1.00 89.94 583 SER A C 1
ATOM 4779 O O . SER A 1 583 ? -15.040 -3.927 -6.178 1.00 89.94 583 SER A O 1
ATOM 4781 N N . PHE A 1 584 ? -14.668 -5.119 -8.052 1.00 87.88 584 PHE A N 1
ATOM 4782 C CA . PHE A 1 584 ? -14.215 -3.971 -8.832 1.00 87.88 584 PHE A CA 1
ATOM 4783 C C . PHE A 1 584 ? -15.251 -2.836 -8.812 1.00 87.88 584 PHE A C 1
ATOM 4785 O O . PHE A 1 584 ? -16.452 -3.063 -8.969 1.00 87.88 584 PHE A O 1
ATOM 4792 N N . GLY A 1 585 ? -14.787 -1.607 -8.576 1.00 83.50 585 GLY A N 1
ATOM 4793 C CA . GLY A 1 585 ? -15.604 -0.389 -8.598 1.00 83.50 585 GLY A CA 1
ATOM 4794 C C . GLY A 1 585 ? -16.648 -0.248 -7.483 1.00 83.50 585 GLY A C 1
ATOM 4795 O O . GLY A 1 585 ? -17.125 0.857 -7.266 1.00 83.50 585 GLY A O 1
ATOM 4796 N N . THR A 1 586 ? -16.987 -1.311 -6.748 1.00 86.25 586 THR A N 1
ATOM 4797 C CA . THR A 1 586 ? -18.090 -1.312 -5.768 1.00 86.25 586 THR A CA 1
ATOM 4798 C C . THR A 1 586 ? -17.628 -1.521 -4.328 1.00 86.25 586 THR A C 1
ATOM 4800 O O . THR A 1 586 ? -18.326 -1.103 -3.403 1.00 86.25 586 THR A O 1
ATOM 4803 N N . TRP A 1 587 ? -16.436 -2.079 -4.106 1.00 90.19 587 TRP A N 1
ATOM 4804 C CA . TRP A 1 587 ? -15.954 -2.437 -2.769 1.00 90.19 587 TRP A CA 1
ATOM 4805 C C . TRP A 1 587 ? -15.873 -1.256 -1.788 1.00 90.19 587 TRP A C 1
ATOM 4807 O O . TRP A 1 587 ? -16.356 -1.344 -0.659 1.00 90.19 587 TRP A O 1
ATOM 4817 N N . GLN A 1 588 ? -15.357 -0.109 -2.236 1.00 87.94 588 GLN A N 1
ATOM 4818 C CA . GLN A 1 588 ? -15.307 1.134 -1.453 1.00 87.94 588 GLN A CA 1
ATOM 4819 C C . GLN A 1 588 ? -16.526 2.047 -1.681 1.00 87.94 588 GLN A C 1
ATOM 4821 O O . GLN A 1 588 ? -16.472 3.232 -1.360 1.00 87.94 588 GLN A O 1
ATOM 4826 N N . THR A 1 589 ? -17.626 1.542 -2.236 1.00 87.25 589 THR A N 1
ATOM 4827 C CA . THR A 1 589 ? -18.866 2.323 -2.405 1.00 87.25 589 THR A CA 1
ATOM 4828 C C . THR A 1 589 ? -19.860 2.031 -1.283 1.00 87.25 589 THR A C 1
ATOM 4830 O O . THR A 1 589 ? -19.645 1.141 -0.457 1.00 87.25 589 THR A O 1
ATOM 4833 N N . GLN A 1 590 ? -20.987 2.746 -1.283 1.00 87.19 590 GLN A N 1
ATOM 4834 C CA . GLN A 1 590 ? -22.143 2.444 -0.435 1.00 87.19 590 GLN A CA 1
ATOM 4835 C C . GLN A 1 590 ? -22.614 0.999 -0.570 1.00 87.19 590 GLN A C 1
ATOM 4837 O O . GLN A 1 590 ? -22.906 0.362 0.435 1.00 87.19 590 GLN A O 1
ATOM 4842 N N . ILE A 1 591 ? -22.665 0.469 -1.797 1.00 89.31 591 ILE A N 1
ATOM 4843 C CA . ILE A 1 591 ? -23.132 -0.897 -2.057 1.00 89.31 591 ILE A CA 1
ATOM 4844 C C . ILE A 1 591 ? -22.246 -1.892 -1.301 1.00 89.31 591 ILE A C 1
ATOM 4846 O O . ILE A 1 591 ? -22.757 -2.726 -0.553 1.00 89.31 591 ILE A O 1
ATOM 4850 N N . GLY A 1 592 ? -20.923 -1.746 -1.424 1.00 91.56 592 GLY A N 1
ATOM 4851 C CA . GLY A 1 592 ? -19.958 -2.563 -0.690 1.00 91.56 592 GLY A CA 1
ATOM 4852 C C . GLY A 1 592 ? -20.066 -2.387 0.828 1.00 91.56 592 GLY A C 1
ATOM 4853 O O . GLY A 1 592 ? -20.055 -3.373 1.564 1.00 91.56 592 GLY A O 1
ATOM 4854 N N . LEU A 1 593 ? -20.243 -1.153 1.316 1.00 94.25 593 LEU A N 1
ATOM 4855 C CA . LEU A 1 593 ? -20.432 -0.891 2.747 1.00 94.25 593 LEU A CA 1
ATOM 4856 C C . LEU A 1 593 ? -21.701 -1.565 3.297 1.00 94.25 593 LEU A C 1
ATOM 4858 O O . LEU A 1 593 ? -21.641 -2.199 4.350 1.00 94.25 593 LEU A O 1
ATOM 4862 N N . LYS A 1 594 ? -22.832 -1.494 2.581 1.00 93.44 594 LYS A N 1
ATOM 4863 C CA . LYS A 1 594 ? -24.073 -2.190 2.965 1.00 93.44 594 LYS A CA 1
ATOM 4864 C C . LYS A 1 594 ? -23.882 -3.691 3.027 1.00 93.44 594 LYS A C 1
ATOM 4866 O O . LYS A 1 594 ? -24.377 -4.325 3.953 1.00 93.44 594 LYS A O 1
ATOM 4871 N N . GLN A 1 595 ? -23.185 -4.262 2.047 1.00 93.31 595 GLN A N 1
ATOM 4872 C CA . GLN A 1 595 ? -22.881 -5.690 2.035 1.00 93.31 595 GLN A CA 1
ATOM 4873 C C . GLN A 1 595 ? -22.070 -6.085 3.272 1.00 93.31 595 GLN A C 1
ATOM 4875 O O . GLN A 1 595 ? -22.428 -7.058 3.929 1.00 93.31 595 GLN A O 1
ATOM 4880 N N . ARG A 1 596 ? -21.046 -5.302 3.641 1.00 95.19 596 ARG A N 1
ATOM 4881 C CA . ARG A 1 596 ? -20.247 -5.537 4.855 1.00 95.19 596 ARG A CA 1
ATOM 4882 C C . ARG A 1 596 ? -21.073 -5.435 6.134 1.00 95.19 596 ARG A C 1
ATOM 4884 O O . ARG A 1 596 ? -21.031 -6.356 6.945 1.00 95.19 596 ARG A O 1
ATOM 4891 N N . LEU A 1 597 ? -21.851 -4.363 6.299 1.00 95.62 597 LEU A N 1
ATOM 4892 C CA . LEU A 1 597 ? -22.710 -4.168 7.473 1.00 95.62 597 LEU A CA 1
ATOM 4893 C C . LEU A 1 597 ? -23.722 -5.310 7.616 1.00 95.62 597 LEU A C 1
ATOM 4895 O O . LEU A 1 597 ? -23.762 -5.955 8.660 1.00 95.62 597 LEU A O 1
ATOM 4899 N N . LYS A 1 598 ? -24.446 -5.649 6.541 1.00 94.00 598 LYS A N 1
ATOM 4900 C CA . LYS A 1 598 ? -25.396 -6.774 6.535 1.00 94.00 598 LYS A CA 1
ATOM 4901 C C . LYS A 1 598 ? -24.711 -8.107 6.815 1.00 94.00 598 LYS A C 1
ATOM 4903 O O . LYS A 1 598 ? -25.266 -8.942 7.521 1.00 94.00 598 LYS A O 1
ATOM 4908 N N . ALA A 1 599 ? -23.512 -8.331 6.279 1.00 93.62 599 ALA A N 1
ATOM 4909 C CA . ALA A 1 599 ? -22.768 -9.555 6.548 1.00 93.62 599 ALA A CA 1
ATOM 4910 C C . ALA A 1 599 ? -22.391 -9.665 8.033 1.00 93.62 599 ALA A C 1
ATOM 4912 O O . ALA A 1 599 ? -22.545 -10.735 8.619 1.00 93.62 599 ALA A O 1
ATOM 4913 N N . VAL A 1 600 ? -21.970 -8.567 8.661 1.00 94.06 600 VAL A N 1
ATOM 4914 C CA . VAL A 1 600 ? -21.679 -8.512 10.101 1.00 94.06 600 VAL A CA 1
ATOM 4915 C C . VAL A 1 600 ? -22.937 -8.722 10.943 1.00 94.06 600 VAL A C 1
ATOM 4917 O O . VAL A 1 600 ? -22.914 -9.501 11.892 1.00 94.06 600 VAL A O 1
ATOM 4920 N N . GLU A 1 601 ? -24.053 -8.093 10.578 1.00 92.19 601 GLU A N 1
ATOM 4921 C CA . GLU A 1 601 ? -25.344 -8.280 11.252 1.00 92.19 601 GLU A CA 1
ATOM 4922 C C . GLU A 1 601 ? -25.828 -9.734 11.168 1.00 92.19 601 GLU A C 1
ATOM 4924 O O . GLU A 1 601 ? -26.242 -10.304 12.178 1.00 92.19 601 GLU A O 1
ATOM 4929 N N . ASN A 1 602 ? -25.720 -10.355 9.989 1.00 92.62 602 ASN A N 1
ATOM 4930 C CA . ASN A 1 602 ? -26.163 -11.728 9.746 1.00 92.62 602 ASN A CA 1
ATOM 4931 C C . ASN A 1 602 ? -25.301 -12.774 10.462 1.00 92.62 602 ASN A C 1
ATOM 4933 O O . ASN A 1 602 ? -25.828 -13.789 10.912 1.00 92.62 602 ASN A O 1
ATOM 4937 N N . ASN A 1 603 ? -23.987 -12.551 10.557 1.00 89.25 603 ASN A N 1
ATOM 4938 C CA . ASN A 1 603 ? -23.096 -13.455 11.290 1.00 89.25 603 ASN A CA 1
ATOM 4939 C C . ASN A 1 603 ? -23.144 -13.220 12.808 1.00 89.25 603 ASN A C 1
ATOM 4941 O O . ASN A 1 603 ? -22.751 -14.094 13.578 1.00 89.25 603 ASN A O 1
ATOM 4945 N N . GLY A 1 604 ? -23.641 -12.058 13.242 1.00 87.69 604 GLY A N 1
ATOM 4946 C CA . GLY A 1 604 ? -23.527 -11.594 14.616 1.00 87.69 604 GLY A CA 1
ATOM 4947 C C . GLY A 1 604 ? -22.095 -11.175 14.956 1.00 87.69 604 GLY A C 1
ATOM 4948 O O . GLY A 1 604 ? -21.125 -11.646 14.366 1.00 87.69 604 GLY A O 1
ATOM 4949 N N . LEU A 1 605 ? -21.963 -10.280 15.936 1.00 83.50 605 LEU A N 1
ATOM 4950 C CA . LEU A 1 605 ? -20.666 -9.889 16.486 1.00 83.50 605 LEU A CA 1
ATOM 4951 C C . LEU A 1 605 ? -20.341 -10.771 17.681 1.00 83.50 605 LEU A C 1
ATOM 4953 O O . LEU A 1 605 ? -20.978 -10.666 18.735 1.00 83.50 605 LEU A O 1
ATOM 4957 N N . HIS A 1 606 ? -19.327 -11.613 17.538 1.00 71.38 606 HIS A N 1
ATOM 4958 C CA . HIS A 1 606 ? -18.800 -12.335 18.681 1.00 71.38 606 HIS A CA 1
ATOM 4959 C C . HIS A 1 606 ? -17.863 -11.426 19.487 1.00 71.38 606 HIS A C 1
ATOM 4961 O O . HIS A 1 606 ? -16.880 -10.906 18.974 1.00 71.38 606 HIS A O 1
ATOM 4967 N N . GLN A 1 607 ? -18.175 -11.210 20.766 1.00 63.41 607 GLN A N 1
ATOM 4968 C CA . GLN A 1 607 ? -17.409 -10.321 21.651 1.00 63.41 607 GLN A CA 1
ATOM 4969 C C . GLN A 1 607 ? -16.265 -11.071 22.344 1.00 63.41 607 GLN A C 1
ATOM 4971 O O . GLN A 1 607 ? -16.228 -11.170 23.571 1.00 63.41 607 GLN A O 1
ATOM 4976 N N . TYR A 1 608 ? -15.349 -11.649 21.571 1.00 64.25 608 TYR A N 1
ATOM 4977 C CA . TYR A 1 608 ? -14.164 -12.283 22.143 1.00 64.25 608 TYR A CA 1
ATOM 4978 C C . TYR A 1 608 ? -13.138 -11.206 22.524 1.00 64.25 608 TYR A C 1
ATOM 4980 O O . TYR A 1 608 ? -12.843 -10.330 21.730 1.00 64.25 608 TYR A O 1
ATOM 4988 N N . ASN A 1 609 ? -12.598 -11.256 23.746 1.00 69.56 609 ASN A N 1
ATOM 4989 C CA . ASN A 1 609 ? -11.382 -10.530 24.151 1.00 69.56 609 ASN A CA 1
ATOM 4990 C C . ASN A 1 609 ? -11.359 -8.992 23.973 1.00 69.56 609 ASN A C 1
ATOM 4992 O O . ASN A 1 609 ? -10.283 -8.411 23.840 1.00 69.56 609 ASN A O 1
ATOM 4996 N N . VAL A 1 610 ? -12.501 -8.306 24.076 1.00 81.81 610 VAL A N 1
ATOM 4997 C CA . VAL A 1 610 ? -12.562 -6.829 24.056 1.00 81.81 610 VAL A CA 1
ATOM 4998 C C . VAL A 1 610 ? -12.937 -6.266 25.425 1.00 81.81 610 VAL A C 1
ATOM 5000 O O . VAL A 1 610 ? -13.750 -6.837 26.156 1.00 81.81 610 VAL A O 1
ATOM 5003 N N . PHE A 1 611 ? -12.346 -5.126 25.794 1.00 86.38 611 PHE A N 1
ATOM 5004 C CA . PHE A 1 611 ? -12.699 -4.446 27.037 1.00 86.38 611 PHE A CA 1
ATOM 5005 C C . PHE A 1 611 ? -14.083 -3.786 26.971 1.00 86.38 611 PHE A C 1
ATOM 5007 O O . PHE A 1 611 ? -14.528 -3.241 25.970 1.00 86.38 611 PHE A O 1
ATOM 5014 N N . GLY A 1 612 ? -14.782 -3.810 28.093 1.00 88.50 612 GLY A N 1
ATOM 5015 C CA . GLY A 1 612 ? -16.084 -3.199 28.270 1.00 88.50 612 GLY A CA 1
ATOM 5016 C C . GLY A 1 612 ? -16.011 -1.820 28.924 1.00 88.50 612 GLY A C 1
ATOM 5017 O O . GLY A 1 612 ? -15.034 -1.061 28.843 1.00 88.50 612 GLY A O 1
ATOM 5018 N N . SER A 1 613 ? -17.094 -1.501 29.629 1.00 90.31 613 SER A N 1
ATOM 5019 C CA . SER A 1 613 ? -17.225 -0.266 30.392 1.00 90.31 613 SER A CA 1
ATOM 5020 C C . SER A 1 613 ? -16.173 -0.163 31.499 1.00 90.31 613 SER A C 1
ATOM 5022 O O . SER A 1 613 ? -15.658 -1.166 32.002 1.00 90.31 613 SER A O 1
ATOM 5024 N N . ILE A 1 614 ? -15.869 1.076 31.890 1.00 92.25 614 ILE A N 1
ATOM 5025 C CA . ILE A 1 614 ? -15.020 1.365 33.048 1.00 92.25 614 ILE A CA 1
ATOM 5026 C C . ILE A 1 614 ? -15.723 0.838 34.303 1.00 92.25 614 ILE A C 1
ATOM 5028 O O . ILE A 1 614 ? -16.869 1.193 34.571 1.00 92.25 614 ILE A O 1
ATOM 5032 N N . CYS A 1 615 ? -15.034 -0.010 35.063 1.00 94.06 615 CYS A N 1
ATOM 5033 C CA . CYS A 1 615 ? -15.551 -0.607 36.297 1.00 94.06 615 CYS A CA 1
ATOM 5034 C C . CYS A 1 615 ? -14.991 0.074 37.553 1.00 94.06 615 CYS A C 1
ATOM 5036 O O . CYS A 1 615 ? -15.681 0.145 38.567 1.00 94.06 615 CYS A O 1
ATOM 5038 N N . LYS A 1 616 ? -13.759 0.598 37.497 1.00 95.38 616 LYS A N 1
ATOM 5039 C CA . LYS A 1 616 ? -13.174 1.461 38.535 1.00 95.38 616 LYS A CA 1
ATOM 5040 C C . LYS A 1 616 ? -11.998 2.261 37.978 1.00 95.38 616 LYS A C 1
ATOM 5042 O O . LYS A 1 616 ? -11.385 1.867 36.989 1.00 95.38 616 LYS A O 1
ATOM 5047 N N . THR A 1 617 ? -11.619 3.306 38.702 1.00 94.44 617 THR A N 1
ATOM 5048 C CA . THR A 1 617 ? -10.358 4.025 38.501 1.00 94.44 617 THR A CA 1
ATOM 5049 C C . THR A 1 617 ? -9.632 4.119 39.838 1.00 94.44 617 THR A C 1
ATOM 5051 O O . THR A 1 617 ? -10.253 4.431 40.853 1.00 94.44 617 THR A O 1
ATOM 5054 N N . ASN A 1 618 ? -8.338 3.794 39.880 1.00 95.00 618 ASN A N 1
ATOM 5055 C CA . ASN A 1 618 ? -7.552 3.804 41.117 1.00 95.00 618 ASN A CA 1
ATOM 5056 C C . ASN A 1 618 ? -6.098 4.197 40.838 1.00 95.00 618 ASN A C 1
ATOM 5058 O O . ASN A 1 618 ? -5.461 3.581 39.993 1.00 95.00 618 ASN A O 1
ATOM 5062 N N . LYS A 1 619 ? -5.560 5.188 41.564 1.00 92.31 619 LYS A N 1
ATOM 5063 C CA . LYS A 1 619 ? -4.180 5.695 41.394 1.00 92.31 619 LYS A CA 1
ATOM 5064 C C . LYS A 1 619 ? -3.822 5.996 39.926 1.00 92.31 619 LYS A C 1
ATOM 5066 O O . LYS A 1 619 ? -2.750 5.628 39.455 1.00 92.31 619 LYS A O 1
ATOM 5071 N N . ASN A 1 620 ? -4.731 6.657 39.210 1.00 94.38 620 ASN A N 1
ATOM 5072 C CA . ASN A 1 620 ? -4.612 6.972 37.783 1.00 94.38 620 ASN A CA 1
ATOM 5073 C C . ASN A 1 620 ? -4.585 5.754 36.837 1.00 94.38 620 ASN A C 1
ATOM 5075 O O . ASN A 1 620 ? -4.289 5.908 35.657 1.00 94.38 620 ASN A O 1
ATOM 5079 N N . VAL A 1 621 ? -4.905 4.553 37.329 1.00 94.06 621 VAL A N 1
ATOM 5080 C CA . VAL A 1 621 ? -5.139 3.353 36.516 1.00 94.06 621 VAL A CA 1
ATOM 5081 C C . VAL A 1 621 ? -6.635 3.236 36.235 1.00 94.06 621 VAL A C 1
ATOM 5083 O O . VAL A 1 621 ? -7.441 3.171 37.168 1.00 94.06 621 VAL A O 1
ATOM 5086 N N . ILE A 1 622 ? -7.003 3.172 34.959 1.00 92.81 622 ILE A N 1
ATOM 5087 C CA . ILE A 1 622 ? -8.356 2.888 34.482 1.00 92.81 622 ILE A CA 1
ATOM 5088 C C . ILE A 1 622 ? -8.517 1.372 34.383 1.00 92.81 622 ILE A C 1
ATOM 5090 O O . ILE A 1 622 ? -7.746 0.696 33.699 1.00 92.81 622 ILE A O 1
ATOM 5094 N N . PHE A 1 623 ? -9.547 0.843 35.039 1.00 94.19 623 PHE A N 1
ATOM 5095 C CA . PHE A 1 623 ? -9.929 -0.559 34.947 1.00 94.19 623 PHE A CA 1
ATOM 5096 C C . PHE A 1 623 ? -11.227 -0.695 34.159 1.00 94.19 623 PHE A C 1
ATOM 5098 O O . PHE A 1 623 ? -12.176 0.072 34.352 1.00 94.19 623 PHE A O 1
ATOM 5105 N N . ARG A 1 624 ? -11.293 -1.718 33.313 1.00 93.69 624 ARG A N 1
ATOM 5106 C CA . ARG A 1 624 ? -12.458 -2.028 32.485 1.00 93.69 624 ARG A CA 1
ATOM 5107 C C . ARG A 1 624 ? -12.899 -3.469 32.691 1.00 93.69 624 ARG A C 1
ATOM 5109 O O . ARG A 1 624 ? -12.114 -4.322 33.106 1.00 93.69 624 ARG A O 1
ATOM 5116 N N . ASN A 1 625 ? -14.172 -3.724 32.409 1.00 91.88 625 ASN A N 1
ATOM 5117 C CA . ASN A 1 625 ? -14.707 -5.079 32.408 1.00 91.88 625 ASN A CA 1
ATOM 5118 C C . ASN A 1 625 ? -14.069 -5.893 31.273 1.00 91.88 625 ASN A C 1
ATOM 5120 O O . ASN A 1 625 ? -14.068 -5.447 30.135 1.00 91.88 625 ASN A O 1
ATOM 5124 N N . PHE A 1 626 ? -13.552 -7.077 31.561 1.00 91.50 626 PHE A N 1
ATOM 5125 C CA . PHE A 1 626 ? -12.980 -8.009 30.594 1.00 91.50 626 PHE A CA 1
ATOM 5126 C C . PHE A 1 626 ? -13.317 -9.426 31.050 1.00 91.50 626 PHE A C 1
ATOM 5128 O O . PHE A 1 626 ? -12.951 -9.806 32.162 1.00 91.50 626 PHE A O 1
ATOM 5135 N N . ASN A 1 627 ? -14.066 -10.185 30.245 1.00 87.00 627 ASN A N 1
ATOM 5136 C CA . ASN A 1 627 ? -14.552 -11.526 30.606 1.00 87.00 627 ASN A CA 1
ATOM 5137 C C . ASN A 1 627 ? -15.180 -11.588 32.017 1.00 87.00 627 ASN A C 1
ATOM 5139 O O . ASN A 1 627 ? -14.857 -12.464 32.810 1.00 87.00 627 ASN A O 1
ATOM 5143 N N . SER A 1 628 ? -16.043 -10.619 32.349 1.00 87.88 628 SER A N 1
ATOM 5144 C CA . SER A 1 628 ? -16.691 -10.459 33.669 1.00 87.88 628 SER A CA 1
ATOM 5145 C C . SER A 1 628 ? -15.782 -10.040 34.839 1.00 87.88 628 SER A C 1
ATOM 5147 O O . SER A 1 628 ? -16.274 -9.898 35.958 1.00 87.88 628 SER A O 1
ATOM 5149 N N . TYR A 1 629 ? -14.496 -9.767 34.606 1.00 93.50 629 TYR A N 1
ATOM 5150 C CA . TYR A 1 629 ? -13.558 -9.269 35.618 1.00 93.50 629 TYR A CA 1
ATOM 5151 C C . TYR A 1 629 ? -13.212 -7.795 35.410 1.00 93.50 629 TYR A C 1
ATOM 5153 O O . TYR A 1 629 ? -13.199 -7.299 34.291 1.00 93.50 629 TYR A O 1
ATOM 5161 N N . CYS A 1 630 ? -12.879 -7.089 36.489 1.00 95.12 630 CYS A N 1
ATOM 5162 C CA . CYS A 1 630 ? -12.452 -5.692 36.436 1.00 95.12 630 CYS A CA 1
ATOM 5163 C C . CYS A 1 630 ? -10.917 -5.602 36.380 1.00 95.12 630 CYS A C 1
ATOM 5165 O O . CYS A 1 630 ? -10.251 -5.665 37.419 1.00 95.12 630 CYS A O 1
ATOM 5167 N N . VAL A 1 631 ? -10.362 -5.480 35.172 1.00 94.50 631 VAL A N 1
ATOM 5168 C CA . VAL A 1 631 ? -8.922 -5.610 34.881 1.00 94.50 631 VAL A CA 1
ATOM 5169 C C . VAL A 1 631 ? -8.318 -4.254 34.514 1.00 94.50 631 VAL A C 1
ATOM 5171 O O . VAL A 1 631 ? -9.001 -3.402 33.945 1.00 94.50 631 VAL A O 1
ATOM 5174 N N . ALA A 1 632 ? -7.053 -4.029 34.885 1.00 92.94 632 ALA A N 1
ATOM 5175 C CA . ALA A 1 632 ? -6.326 -2.816 34.515 1.00 92.94 632 ALA A CA 1
ATOM 5176 C C . ALA A 1 632 ? -6.190 -2.737 32.989 1.00 92.94 632 ALA A C 1
ATOM 5178 O O . ALA A 1 632 ? -5.864 -3.732 32.346 1.00 92.94 632 ALA A O 1
ATOM 5179 N N . HIS A 1 633 ? -6.472 -1.567 32.428 1.00 91.00 633 HIS A N 1
ATOM 5180 C CA . HIS A 1 633 ? -6.554 -1.367 30.985 1.00 91.00 633 HIS A CA 1
ATOM 5181 C C . HIS A 1 633 ? -5.580 -0.295 30.504 1.00 91.00 633 HIS A C 1
ATOM 5183 O O . HIS A 1 633 ? -4.739 -0.543 29.649 1.00 91.00 633 HIS A O 1
ATOM 5189 N N . SER A 1 634 ? -5.704 0.916 31.045 1.00 90.62 634 SER A N 1
ATOM 5190 C CA . SER A 1 634 ? -4.946 2.084 30.596 1.00 90.62 634 SER A CA 1
ATOM 5191 C C . SER A 1 634 ? -4.681 3.030 31.759 1.00 90.62 634 SER A C 1
ATOM 5193 O O . SER A 1 634 ? -5.221 2.857 32.852 1.00 90.62 634 SER A O 1
ATOM 5195 N N . CYS A 1 635 ? -3.875 4.057 31.525 1.00 91.19 635 CYS A N 1
ATOM 5196 C CA . CYS A 1 635 ? -3.715 5.153 32.470 1.00 91.19 635 CYS A CA 1
ATOM 5197 C C . CYS A 1 635 ? -4.716 6.278 32.183 1.00 91.19 635 CYS A C 1
ATOM 5199 O O . CYS A 1 635 ? -5.217 6.402 31.065 1.00 91.19 635 CYS A O 1
ATOM 5201 N N . GLU A 1 636 ? -5.033 7.084 33.194 1.00 90.50 636 GLU A N 1
ATOM 5202 C CA . GLU A 1 636 ? -5.761 8.338 32.995 1.00 90.50 636 GLU A CA 1
ATOM 5203 C C . GLU A 1 636 ? -4.946 9.312 32.138 1.00 90.50 636 GLU A C 1
ATOM 5205 O O . GLU A 1 636 ? -3.711 9.285 32.128 1.00 90.50 636 GLU A O 1
ATOM 5210 N N . TYR A 1 637 ? -5.643 10.218 31.452 1.00 85.12 637 TYR A N 1
ATOM 5211 C CA . TYR A 1 637 ? -5.012 11.293 30.700 1.00 85.12 637 TYR A CA 1
ATOM 5212 C C . TYR A 1 637 ? -3.966 12.049 31.542 1.00 85.12 637 TYR A C 1
ATOM 5214 O O . TYR A 1 637 ? -4.219 12.469 32.673 1.00 85.12 637 TYR A O 1
ATOM 5222 N N . GLY A 1 638 ? -2.771 12.232 30.974 1.00 84.44 638 GLY A N 1
ATOM 5223 C CA . GLY A 1 638 ? -1.617 12.807 31.673 1.00 84.44 638 GLY A CA 1
ATOM 5224 C C . GLY A 1 638 ? -0.725 11.791 32.387 1.00 84.44 638 GLY A C 1
ATOM 5225 O O . GLY A 1 638 ? 0.273 12.186 32.994 1.00 84.44 638 GLY A O 1
ATOM 5226 N N . TYR A 1 639 ? -1.041 10.501 32.284 1.00 88.81 639 TYR A N 1
ATOM 5227 C CA . TYR A 1 639 ? -0.230 9.403 32.792 1.00 88.81 639 TYR A CA 1
ATOM 5228 C C . TYR A 1 639 ? 0.067 8.376 31.694 1.00 88.81 639 TYR A C 1
ATOM 5230 O O . TYR A 1 639 ? -0.586 8.349 30.653 1.00 88.81 639 TYR A O 1
ATOM 5238 N N . TYR A 1 640 ? 1.073 7.539 31.926 1.00 87.06 640 TYR A N 1
ATOM 5239 C CA . TYR A 1 640 ? 1.495 6.478 31.018 1.00 87.06 640 TYR A CA 1
ATOM 5240 C C . TYR A 1 640 ? 1.888 5.212 31.780 1.00 87.06 640 TYR A C 1
ATOM 5242 O O . TYR A 1 640 ? 2.300 5.288 32.939 1.00 87.06 640 TYR A O 1
ATOM 5250 N N . GLN A 1 641 ? 1.766 4.056 31.127 1.00 87.00 641 GLN A N 1
ATOM 5251 C CA . GLN A 1 641 ? 2.147 2.772 31.711 1.00 87.00 641 GLN A CA 1
ATOM 5252 C C . GLN A 1 641 ? 3.663 2.567 31.599 1.00 87.00 641 GLN A C 1
ATOM 5254 O O . GLN A 1 641 ? 4.221 2.662 30.506 1.00 87.00 641 GLN A O 1
ATOM 5259 N N . VAL A 1 642 ? 4.328 2.259 32.713 1.00 83.12 642 VAL A N 1
ATOM 5260 C CA . VAL A 1 642 ? 5.744 1.852 32.712 1.00 83.12 642 VAL A CA 1
ATOM 5261 C C . VAL A 1 642 ? 5.887 0.342 32.520 1.00 83.12 642 VAL A C 1
ATOM 5263 O O . VAL A 1 642 ? 4.966 -0.426 32.800 1.00 83.12 642 VAL A O 1
ATOM 5266 N N . ILE A 1 643 ? 7.056 -0.089 32.045 1.00 80.06 643 ILE A N 1
ATOM 5267 C CA . ILE A 1 643 ? 7.422 -1.508 31.970 1.00 80.06 643 ILE A CA 1
ATOM 5268 C C . ILE A 1 643 ? 7.600 -2.015 33.407 1.00 80.06 643 ILE A C 1
ATOM 5270 O O . ILE A 1 643 ? 8.607 -1.728 34.055 1.00 80.06 643 ILE A O 1
ATOM 5274 N N . SER A 1 644 ? 6.611 -2.736 33.928 1.00 80.94 644 SER A N 1
ATOM 5275 C CA . SER A 1 644 ? 6.656 -3.331 35.265 1.00 80.94 644 SER A CA 1
ATOM 5276 C C . SER A 1 644 ? 5.771 -4.571 35.355 1.00 80.94 644 SER A C 1
ATOM 5278 O O . SER A 1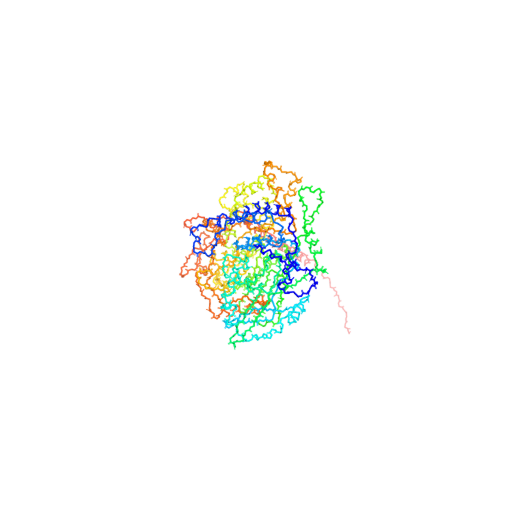 644 ? 4.829 -4.732 34.585 1.00 80.94 644 SER A O 1
ATOM 5280 N N . ILE A 1 645 ? 6.069 -5.442 36.325 1.00 82.06 645 ILE A N 1
ATOM 5281 C CA . ILE A 1 645 ? 5.275 -6.654 36.602 1.00 82.06 645 ILE A CA 1
ATOM 5282 C C . ILE A 1 645 ? 3.838 -6.281 37.002 1.00 82.06 645 ILE A C 1
ATOM 5284 O O . ILE A 1 645 ? 2.884 -6.954 36.622 1.00 82.06 645 ILE A O 1
ATOM 5288 N N . GLU A 1 646 ? 3.679 -5.190 37.753 1.00 86.31 646 GLU A N 1
ATOM 5289 C CA . GLU A 1 646 ? 2.375 -4.627 38.109 1.00 86.31 646 GLU A CA 1
ATOM 5290 C C . GLU A 1 646 ? 1.967 -3.524 37.127 1.00 86.31 646 GLU A C 1
ATOM 5292 O O . GLU A 1 646 ? 2.815 -2.787 36.628 1.00 86.31 646 GLU A O 1
ATOM 5297 N N . PHE A 1 647 ? 0.667 -3.346 36.882 1.00 90.62 647 PHE A N 1
ATOM 5298 C CA . PHE A 1 647 ? 0.182 -2.227 36.072 1.00 90.62 647 PHE A CA 1
ATOM 5299 C C . PHE A 1 647 ? 0.302 -0.922 36.870 1.00 90.62 647 PHE A C 1
ATOM 5301 O O . PHE A 1 647 ? -0.517 -0.647 37.751 1.00 90.62 647 PHE A O 1
ATOM 5308 N N . THR A 1 648 ? 1.321 -0.115 36.571 1.00 91.31 648 THR A N 1
ATOM 5309 C CA . THR A 1 648 ? 1.570 1.156 37.262 1.00 91.31 648 THR A CA 1
ATOM 5310 C C . THR A 1 648 ? 1.603 2.329 36.286 1.00 91.31 648 THR A C 1
ATOM 5312 O O . THR A 1 648 ? 2.106 2.221 35.167 1.00 91.31 648 THR A O 1
ATOM 5315 N N . CYS A 1 649 ? 1.026 3.455 36.714 1.00 92.50 649 CYS A N 1
ATOM 5316 C CA . CYS A 1 649 ? 0.892 4.661 35.903 1.00 92.50 649 CYS A CA 1
ATOM 5317 C C . CYS A 1 649 ? 1.788 5.777 36.436 1.00 92.50 649 CYS A C 1
ATOM 5319 O O . CYS A 1 649 ? 1.679 6.173 37.598 1.00 92.50 649 CYS A O 1
ATOM 5321 N N . HIS A 1 650 ? 2.655 6.306 35.577 1.00 91.06 650 HIS A N 1
ATOM 5322 C CA . HIS A 1 650 ? 3.556 7.414 35.880 1.00 91.06 650 HIS A CA 1
ATOM 5323 C C . HIS A 1 650 ? 3.084 8.692 35.198 1.00 91.06 650 HIS A C 1
ATOM 5325 O O . HIS A 1 650 ? 2.497 8.657 34.121 1.00 91.06 650 HIS A O 1
ATOM 5331 N N . LYS A 1 651 ? 3.315 9.840 35.841 1.00 89.56 651 LYS A N 1
ATOM 5332 C CA . LYS A 1 651 ? 2.909 11.136 35.293 1.00 89.56 651 LYS A CA 1
ATOM 5333 C C . LYS A 1 651 ? 3.760 11.476 34.068 1.00 89.56 651 LYS A C 1
ATOM 5335 O O . LYS A 1 651 ? 4.984 11.372 34.128 1.00 89.56 651 LYS A O 1
ATOM 5340 N N . ARG A 1 652 ? 3.115 11.936 32.996 1.00 84.88 652 ARG A N 1
ATOM 5341 C CA . ARG A 1 652 ? 3.779 12.443 31.790 1.00 84.88 652 ARG A CA 1
ATOM 5342 C C . ARG A 1 652 ? 4.606 13.692 32.100 1.00 84.88 652 ARG A C 1
ATOM 5344 O O . ARG A 1 652 ? 4.159 14.575 32.838 1.00 84.88 652 ARG A O 1
ATOM 5351 N N . GLN A 1 653 ? 5.811 13.738 31.540 1.00 81.06 653 GLN A N 1
ATOM 5352 C CA . GLN A 1 653 ? 6.741 14.872 31.620 1.00 81.06 653 GLN A CA 1
ATOM 5353 C C . GLN A 1 653 ? 7.163 15.368 30.231 1.00 81.06 653 GLN A C 1
ATOM 5355 O O . GLN A 1 653 ? 7.953 16.304 30.129 1.00 81.06 653 GLN A O 1
ATOM 5360 N N . ASP A 1 654 ? 6.647 14.746 29.172 1.00 74.62 654 ASP A N 1
ATOM 5361 C CA . ASP A 1 654 ? 6.955 15.111 27.803 1.00 74.62 654 ASP A CA 1
ATOM 5362 C C . ASP A 1 654 ? 6.350 16.470 27.425 1.00 74.62 654 ASP A C 1
ATOM 5364 O O . ASP A 1 654 ? 5.315 16.902 27.937 1.00 74.62 654 ASP A O 1
ATOM 5368 N N . GLN A 1 655 ? 6.998 17.135 26.472 1.00 69.88 655 GLN A N 1
ATOM 5369 C CA . GLN A 1 655 ? 6.585 18.441 25.953 1.00 69.88 655 GLN A CA 1
ATOM 5370 C C . GLN A 1 655 ? 5.209 18.443 25.252 1.00 69.88 655 GLN A C 1
ATOM 5372 O O . GLN A 1 655 ? 4.638 19.513 25.043 1.00 69.88 655 GLN A O 1
ATOM 5377 N N . PHE A 1 656 ? 4.651 17.272 24.915 1.00 68.31 656 PHE A N 1
ATOM 5378 C CA . PHE A 1 656 ? 3.300 17.127 24.342 1.00 68.31 656 PHE A CA 1
ATOM 5379 C C . PHE A 1 656 ? 2.217 17.063 25.418 1.00 68.31 656 PHE A C 1
ATOM 5381 O O . PHE A 1 656 ? 1.034 16.890 25.133 1.00 68.31 656 PHE A O 1
ATOM 5388 N N . TYR A 1 657 ? 2.604 17.163 26.685 1.00 71.94 657 TYR A N 1
ATOM 5389 C CA . TYR A 1 657 ? 1.676 17.287 27.784 1.00 71.94 657 TYR A CA 1
ATOM 5390 C C . TYR A 1 657 ? 1.813 18.668 28.417 1.00 71.94 657 TYR A C 1
ATOM 5392 O O . TYR A 1 657 ? 2.475 18.859 29.438 1.00 71.94 657 TYR A O 1
ATOM 5400 N N . SER A 1 658 ? 1.136 19.657 27.832 1.00 63.91 658 SER A N 1
ATOM 5401 C CA . SER A 1 658 ? 0.867 20.894 28.553 1.00 63.91 658 SER A CA 1
ATOM 5402 C C . SER A 1 658 ? -0.265 20.620 29.540 1.00 63.91 658 SER A C 1
ATOM 5404 O O . SER A 1 658 ? -1.436 20.504 29.179 1.00 63.91 658 SER A O 1
ATOM 5406 N N . GLN A 1 659 ? 0.070 20.495 30.829 1.00 57.44 659 GLN A N 1
ATOM 5407 C CA . GLN A 1 659 ? -0.963 20.662 31.849 1.00 57.44 659 GLN A CA 1
ATOM 5408 C C . GLN A 1 659 ? -1.620 22.016 31.575 1.00 57.44 659 GLN A C 1
ATOM 5410 O O . GLN A 1 659 ? -0.872 22.991 31.436 1.00 57.44 659 GLN A O 1
ATOM 5415 N N . PRO A 1 660 ? -2.962 22.118 31.501 1.00 53.97 660 PRO A N 1
ATOM 5416 C CA . PRO A 1 660 ? -3.602 23.421 31.514 1.00 53.97 660 PRO A CA 1
ATOM 5417 C C . PRO A 1 660 ? -3.062 24.125 32.752 1.00 53.97 660 PRO A C 1
ATOM 5419 O O . PRO A 1 660 ? -3.294 23.692 33.886 1.00 53.97 660 PRO A O 1
ATOM 5422 N N . THR A 1 661 ? -2.211 25.128 32.540 1.00 45.50 661 THR A N 1
ATOM 5423 C CA . THR A 1 661 ? -1.537 25.791 33.643 1.00 45.50 661 THR A CA 1
ATOM 5424 C C . THR A 1 661 ? -2.648 26.343 34.514 1.00 45.50 661 THR A C 1
ATOM 5426 O O . THR A 1 661 ? -3.520 27.072 34.036 1.00 45.50 661 THR A O 1
ATOM 5429 N N . LYS A 1 662 ? -2.663 25.970 35.802 1.00 47.50 662 LYS A N 1
ATOM 5430 C CA . LYS A 1 662 ? -3.659 26.481 36.757 1.00 47.50 662 LYS A CA 1
ATOM 5431 C C . LYS A 1 662 ? -3.779 28.011 36.668 1.00 47.50 662 LYS A C 1
ATOM 5433 O O . LYS A 1 662 ? -4.857 28.531 36.911 1.00 47.50 662 LYS A O 1
ATOM 5438 N N . SER A 1 663 ? -2.723 28.713 36.233 1.00 48.94 663 SER A N 1
ATOM 5439 C CA . SER A 1 663 ? -2.738 30.149 35.952 1.00 48.94 663 SER A CA 1
ATOM 5440 C C . SER A 1 663 ? -3.831 30.583 34.977 1.00 48.94 663 SER A C 1
ATOM 5442 O O . SER A 1 663 ? -4.453 31.598 35.245 1.00 48.94 663 SER A O 1
ATOM 5444 N N . ASN A 1 664 ? -4.120 29.857 33.894 1.00 49.00 664 ASN A N 1
ATOM 5445 C CA . ASN A 1 664 ? -5.127 30.300 32.922 1.00 49.00 664 ASN A CA 1
ATOM 5446 C C . ASN A 1 664 ? -6.547 30.203 33.487 1.00 49.00 664 ASN A C 1
ATOM 5448 O O . ASN A 1 664 ? -7.338 31.119 33.290 1.00 49.00 664 ASN A O 1
ATOM 5452 N N . LEU A 1 665 ? -6.854 29.162 34.269 1.00 49.50 665 LEU A N 1
ATOM 5453 C CA . LEU A 1 665 ? -8.140 29.070 34.964 1.00 49.50 665 LEU A CA 1
ATOM 5454 C C . LEU A 1 665 ? -8.255 30.150 36.051 1.00 49.50 665 LEU A C 1
ATOM 5456 O O . LEU A 1 665 ? -9.299 30.782 36.174 1.00 49.50 665 LEU A O 1
ATOM 5460 N N . THR A 1 666 ? -7.174 30.425 36.790 1.00 58.44 666 THR A N 1
ATOM 5461 C CA . THR A 1 666 ? -7.140 31.513 37.777 1.00 58.44 666 THR A CA 1
ATOM 5462 C C . THR A 1 666 ? -7.302 32.880 37.112 1.00 58.44 666 THR A C 1
ATOM 5464 O O . THR A 1 666 ? -8.064 33.691 37.618 1.00 58.44 666 THR A O 1
ATOM 5467 N N . TRP A 1 667 ? -6.666 33.143 35.966 1.00 62.56 667 TRP A N 1
ATOM 5468 C CA . TRP A 1 667 ? -6.809 34.402 35.224 1.00 62.56 667 TRP A CA 1
ATOM 5469 C C . TRP A 1 667 ? -8.185 34.553 34.575 1.00 62.56 667 TRP A C 1
ATOM 5471 O O . TRP A 1 667 ? -8.699 35.666 34.534 1.00 62.56 667 TRP A O 1
ATOM 5481 N N . ILE A 1 668 ? -8.820 33.461 34.140 1.00 60.47 668 ILE A N 1
ATOM 5482 C CA . ILE A 1 668 ? -10.213 33.473 33.671 1.00 60.47 668 ILE A CA 1
ATOM 5483 C C . ILE A 1 668 ? -11.163 33.739 34.843 1.00 60.47 668 ILE A C 1
ATOM 5485 O O . ILE A 1 668 ? -12.027 34.601 34.732 1.00 60.47 668 ILE A O 1
ATOM 5489 N N . ILE A 1 669 ? -10.980 33.084 35.994 1.00 68.88 669 ILE A N 1
ATOM 5490 C CA . ILE A 1 669 ? -11.793 33.320 37.199 1.00 68.88 669 ILE A CA 1
ATOM 5491 C C . ILE A 1 669 ? -11.599 34.751 37.716 1.00 68.88 669 ILE A C 1
ATOM 5493 O O . ILE A 1 669 ? -12.579 35.426 38.031 1.00 68.88 669 ILE A O 1
ATOM 5497 N N . VAL A 1 670 ? -10.360 35.248 37.761 1.00 74.44 670 VAL A N 1
ATOM 5498 C CA . VAL A 1 670 ? -10.033 36.636 38.123 1.00 74.44 670 VAL A CA 1
ATOM 5499 C C . VAL A 1 670 ? -10.627 37.605 37.102 1.00 74.44 670 VAL A C 1
ATOM 5501 O O . VAL A 1 670 ? -11.256 38.580 37.498 1.00 74.44 670 VAL A O 1
ATOM 5504 N N . GLY A 1 671 ? -10.522 37.311 35.806 1.00 74.06 671 GLY A N 1
ATOM 5505 C CA . GLY A 1 671 ? -11.124 38.089 34.725 1.00 74.06 671 GLY A CA 1
ATOM 5506 C C . GLY A 1 671 ? -12.646 38.171 34.838 1.00 74.06 671 GLY A C 1
ATOM 5507 O O . GLY A 1 671 ? -13.198 39.269 34.836 1.00 74.06 671 GLY A O 1
ATOM 5508 N N . CYS A 1 672 ? -13.337 37.046 35.029 1.00 71.44 672 CYS A N 1
ATOM 5509 C CA . CYS A 1 672 ? -14.785 36.997 35.244 1.00 71.44 672 CYS A CA 1
ATOM 5510 C C . CYS A 1 672 ? -15.205 37.718 36.536 1.00 71.44 672 CYS A C 1
ATOM 5512 O O . CYS A 1 672 ? -16.199 38.444 36.536 1.00 71.44 672 CYS A O 1
ATOM 5514 N N . SER A 1 673 ? -14.428 37.586 37.615 1.00 75.81 673 SER A N 1
ATOM 5515 C CA . SER A 1 673 ? -14.699 38.261 38.894 1.00 75.81 673 SER A CA 1
ATOM 5516 C C . SER A 1 673 ? -14.529 39.780 38.782 1.00 75.81 673 SER A C 1
ATOM 5518 O O . SER A 1 673 ? -15.372 40.537 39.262 1.00 75.81 673 SER A O 1
ATOM 5520 N N . LEU A 1 674 ? -13.480 40.237 38.090 1.00 79.50 674 LEU A N 1
ATOM 5521 C CA . LEU A 1 674 ? -13.241 41.654 37.803 1.00 79.50 674 LEU A CA 1
ATOM 5522 C C . LEU A 1 674 ? -14.303 42.228 36.858 1.00 79.50 674 LEU A C 1
ATOM 5524 O O . LEU A 1 674 ? -14.770 43.341 37.082 1.00 79.50 674 LEU A O 1
ATOM 5528 N N . SER A 1 675 ? -14.741 41.457 35.858 1.00 72.25 675 SER A N 1
ATOM 5529 C CA . SER A 1 675 ? -15.828 41.837 34.940 1.00 72.25 675 SER A CA 1
ATOM 5530 C C . SER A 1 675 ? -17.151 42.024 35.686 1.00 72.25 675 SER A C 1
ATOM 5532 O O . SER A 1 675 ? -17.837 43.026 35.491 1.00 72.25 675 SER A O 1
ATOM 5534 N N . GLY A 1 676 ? -17.486 41.092 36.587 1.00 80.94 676 GLY A N 1
ATOM 5535 C CA . GLY A 1 676 ? -18.666 41.185 37.449 1.00 80.94 676 GLY A CA 1
ATOM 5536 C C . GLY A 1 676 ? -18.613 42.395 38.386 1.00 80.94 676 GLY A C 1
ATOM 5537 O O . GLY A 1 676 ? -19.587 43.139 38.487 1.00 80.94 676 GLY A O 1
ATOM 5538 N N . LEU A 1 677 ? -17.457 42.657 39.008 1.00 83.81 677 LEU A N 1
ATOM 5539 C CA . LEU A 1 677 ? -17.231 43.853 39.832 1.00 83.81 677 LEU A CA 1
ATOM 5540 C C . LEU A 1 677 ? -17.372 45.152 39.029 1.00 83.81 677 LEU A C 1
ATOM 5542 O O . LEU A 1 677 ? -17.994 46.100 39.505 1.00 83.81 677 LEU A O 1
ATOM 5546 N N . PHE A 1 678 ? -16.849 45.199 37.803 1.00 82.50 678 PHE A N 1
ATOM 5547 C CA . PHE A 1 678 ? -16.957 46.370 36.934 1.00 82.50 678 PHE A CA 1
ATOM 5548 C C . PHE A 1 678 ? -18.414 46.651 36.537 1.00 82.50 678 PHE A C 1
ATOM 5550 O O . PHE A 1 678 ? -18.859 47.798 36.583 1.00 82.50 678 PHE A O 1
ATOM 5557 N N . LEU A 1 679 ? -19.191 45.603 36.243 1.00 80.25 679 LEU A N 1
ATOM 5558 C CA . LEU A 1 679 ? -20.633 45.690 35.993 1.00 80.25 679 LEU A CA 1
ATOM 5559 C C . LEU A 1 679 ? -21.397 46.232 37.208 1.00 80.25 679 LEU A C 1
ATOM 5561 O O . LEU A 1 679 ? -22.226 47.129 37.058 1.00 80.25 679 LEU A O 1
ATOM 5565 N N . ILE A 1 680 ? -21.078 45.757 38.416 1.00 86.75 680 ILE A N 1
ATOM 5566 C CA . ILE A 1 680 ? -21.674 46.265 39.661 1.00 86.75 680 ILE A CA 1
ATOM 5567 C C . ILE A 1 680 ? -21.336 47.747 39.860 1.00 86.75 680 ILE A C 1
ATOM 5569 O O . ILE A 1 680 ? -22.220 48.535 40.189 1.00 86.75 680 ILE A O 1
ATOM 5573 N N . ILE A 1 681 ? -20.088 48.159 39.617 1.00 86.56 681 ILE A N 1
ATOM 5574 C CA . ILE A 1 681 ? -19.673 49.565 39.720 1.00 86.56 681 ILE A CA 1
ATOM 5575 C C . ILE A 1 681 ? -20.429 50.434 38.709 1.00 86.56 681 ILE A C 1
ATOM 5577 O O . ILE A 1 681 ? -20.917 51.499 39.086 1.00 86.56 681 ILE A O 1
ATOM 5581 N N . ILE A 1 682 ? -20.580 49.985 37.458 1.00 82.31 682 ILE A N 1
ATOM 5582 C CA . ILE A 1 682 ? -21.352 50.700 36.431 1.00 82.31 682 ILE A CA 1
ATOM 5583 C C . ILE A 1 682 ? -22.814 50.839 36.856 1.00 82.31 682 ILE A C 1
ATOM 5585 O O . ILE A 1 682 ? -23.361 51.938 36.797 1.00 82.31 682 ILE A O 1
ATOM 5589 N N . VAL A 1 683 ? -23.444 49.764 37.333 1.00 82.56 683 VAL A N 1
ATOM 5590 C CA . VAL A 1 683 ? -24.835 49.793 37.807 1.00 82.56 683 VAL A CA 1
ATOM 5591 C C . VAL A 1 683 ? -24.982 50.744 38.997 1.00 82.56 683 VAL A C 1
ATOM 5593 O O . VAL A 1 683 ? -25.850 51.616 38.980 1.00 82.56 683 VAL A O 1
ATOM 5596 N N . CYS A 1 684 ? -24.095 50.665 39.990 1.00 82.88 684 CYS A N 1
ATOM 5597 C CA . CYS A 1 684 ? -24.069 51.584 41.129 1.00 82.88 684 CYS A CA 1
ATOM 5598 C C . CYS A 1 684 ? -23.841 53.041 40.697 1.00 82.88 684 CYS A C 1
ATOM 5600 O O . CYS A 1 684 ? -24.464 53.954 41.243 1.00 82.88 684 CYS A O 1
ATOM 5602 N N . TRP A 1 685 ? -22.990 53.281 39.698 1.00 84.12 685 TRP A N 1
ATOM 5603 C CA . TRP A 1 685 ? -22.738 54.610 39.144 1.00 84.12 685 TRP A CA 1
ATOM 5604 C C . TRP A 1 685 ? -23.951 55.162 38.387 1.00 84.12 685 TRP A C 1
ATOM 5606 O O . TRP A 1 685 ? -24.310 56.325 38.577 1.00 84.12 685 TRP A O 1
ATOM 5616 N N . ILE A 1 686 ? -24.636 54.327 37.598 1.00 82.75 686 ILE A N 1
ATOM 5617 C CA . ILE A 1 686 ? -25.891 54.672 36.917 1.00 82.75 686 ILE A CA 1
ATOM 5618 C C . ILE A 1 686 ? -26.980 54.995 37.946 1.00 82.75 686 ILE A C 1
ATOM 5620 O O . ILE A 1 686 ? -27.631 56.033 37.830 1.00 82.75 686 ILE A O 1
ATOM 5624 N N . ILE A 1 687 ? -27.145 54.173 38.989 1.00 82.12 687 ILE A N 1
ATOM 5625 C CA . ILE A 1 687 ? -28.109 54.410 40.078 1.00 82.12 687 ILE A CA 1
ATOM 5626 C C . ILE A 1 687 ? -27.778 55.715 40.823 1.00 82.12 687 ILE A C 1
ATOM 5628 O O . ILE A 1 687 ? -28.663 56.537 41.062 1.00 82.12 687 ILE A O 1
ATOM 5632 N N . SER A 1 688 ? -26.501 55.956 41.129 1.00 78.12 688 SER A N 1
ATOM 5633 C CA . SER A 1 688 ? -26.010 57.195 41.750 1.00 78.12 688 SER A CA 1
ATOM 5634 C C . SER A 1 688 ? -26.301 58.432 40.891 1.00 78.12 688 SER A C 1
ATOM 5636 O O . SER A 1 688 ? -26.796 59.445 41.400 1.00 78.12 688 SER A O 1
ATOM 5638 N N . LYS A 1 689 ? -26.070 58.357 39.572 1.00 78.56 689 LYS A N 1
ATOM 5639 C CA . LYS A 1 689 ? -26.412 59.441 38.641 1.00 78.56 689 LYS A CA 1
ATOM 5640 C C . LYS A 1 689 ? -27.919 59.651 38.521 1.00 78.56 689 LYS A C 1
ATOM 5642 O O . LYS A 1 689 ? -28.348 60.804 38.540 1.00 78.56 689 LYS A O 1
ATOM 5647 N N . LYS A 1 690 ? -28.714 58.579 38.462 1.00 72.75 690 LYS A N 1
ATOM 5648 C CA . LYS A 1 690 ? -30.181 58.653 38.406 1.00 72.75 690 LYS A CA 1
ATOM 5649 C C . LYS A 1 690 ? -30.750 59.320 39.663 1.00 72.75 690 LYS A C 1
ATOM 5651 O O . LYS A 1 690 ? -31.561 60.230 39.547 1.00 72.75 690 LYS A O 1
ATOM 5656 N N . ASN A 1 691 ? -30.225 58.997 40.848 1.00 67.00 691 ASN A N 1
ATOM 5657 C CA . ASN A 1 691 ? -30.599 59.669 42.099 1.00 67.00 691 ASN A CA 1
ATOM 5658 C C . ASN A 1 691 ? -30.181 61.151 42.155 1.00 67.00 691 ASN A C 1
ATOM 5660 O O . ASN A 1 691 ? -30.863 61.953 42.794 1.00 67.00 691 ASN A O 1
ATOM 5664 N N . LYS A 1 692 ? -29.089 61.547 41.485 1.00 65.25 692 LYS A N 1
ATOM 5665 C CA . LYS A 1 692 ? -28.719 62.968 41.339 1.00 65.25 692 LYS A CA 1
ATOM 5666 C C . LYS A 1 692 ? -29.619 63.718 40.354 1.00 65.25 692 LYS A C 1
ATOM 5668 O O . LYS A 1 692 ? -29.867 64.899 40.572 1.00 65.25 692 LYS A O 1
ATOM 5673 N N . TRP A 1 693 ? -30.113 63.053 39.311 1.00 56.75 693 TRP A N 1
ATOM 5674 C CA . TRP A 1 693 ? -31.050 63.637 38.345 1.00 56.75 693 TRP A CA 1
ATOM 5675 C C . TRP A 1 693 ? -32.463 63.776 38.923 1.00 56.75 693 TRP A C 1
ATOM 5677 O O . TRP A 1 693 ? -33.035 64.857 38.849 1.00 56.75 693 TRP A O 1
ATOM 5687 N N . CYS A 1 694 ? -32.969 62.773 39.648 1.00 53.31 694 CYS A N 1
ATOM 5688 C CA . CYS A 1 694 ? -34.274 62.870 40.317 1.00 53.31 694 CYS A CA 1
ATOM 5689 C C . CYS A 1 694 ? -34.333 63.951 41.416 1.00 53.31 694 CYS A C 1
ATOM 5691 O O . CYS A 1 694 ? -35.419 64.388 41.777 1.00 53.31 694 CYS A O 1
ATOM 5693 N N . LYS A 1 695 ? -33.190 64.426 41.934 1.00 53.19 695 LYS A N 1
ATOM 5694 C CA . LYS A 1 695 ? -33.144 65.584 42.847 1.00 53.19 695 LYS A CA 1
ATOM 5695 C C . LYS A 1 695 ? -33.121 66.943 42.135 1.00 53.19 695 LYS A C 1
ATOM 5697 O O . LYS A 1 695 ? -33.260 67.956 42.815 1.00 53.19 695 LYS A O 1
ATOM 5702 N N . LYS A 1 696 ? -32.928 66.991 40.811 1.00 50.91 696 LYS A N 1
ATOM 5703 C CA . LYS A 1 696 ? -32.801 68.247 40.053 1.00 50.91 696 LYS A CA 1
ATOM 5704 C C . LYS A 1 696 ? -34.089 68.682 39.340 1.00 50.91 696 LYS A C 1
ATOM 5706 O O . LYS A 1 696 ? -34.239 69.877 39.124 1.00 50.91 696 LYS A O 1
ATOM 5711 N N . ASP A 1 697 ? -35.035 67.768 39.111 1.00 49.91 697 ASP A N 1
ATOM 5712 C CA . ASP A 1 697 ? -36.298 68.054 38.399 1.00 49.91 697 ASP A CA 1
ATOM 5713 C C . ASP A 1 697 ? -37.514 68.310 39.314 1.00 49.91 697 ASP A C 1
ATOM 5715 O O . ASP A 1 697 ? -38.642 68.428 38.847 1.00 49.91 697 ASP A O 1
ATOM 5719 N N . ALA A 1 698 ? -37.313 68.482 40.625 1.00 48.41 698 ALA A N 1
ATOM 5720 C CA . ALA A 1 698 ? -38.378 68.867 41.565 1.00 48.41 698 ALA A CA 1
ATOM 5721 C C . ALA A 1 698 ? -38.642 70.393 41.617 1.00 48.41 698 ALA A C 1
ATOM 5723 O O . ALA A 1 698 ? -39.013 70.931 42.659 1.00 48.41 698 ALA A O 1
ATOM 5724 N N . ARG A 1 699 ? -38.433 71.106 40.503 1.00 47.91 699 ARG A N 1
ATOM 5725 C CA . ARG A 1 699 ? -38.905 72.486 40.297 1.00 47.91 699 ARG A CA 1
ATOM 5726 C C . ARG A 1 699 ? -39.634 72.563 38.958 1.00 47.91 699 ARG A C 1
ATOM 5728 O O . ARG A 1 699 ? -39.074 73.015 37.968 1.00 47.91 699 ARG A O 1
ATOM 5735 N N . LEU A 1 700 ? -40.872 72.082 38.949 1.00 43.66 700 LEU A N 1
ATOM 5736 C CA . LEU A 1 700 ? -41.854 72.437 37.931 1.00 43.66 700 LEU A CA 1
ATOM 5737 C C . LEU A 1 700 ? -42.641 73.640 38.457 1.00 43.66 700 LEU A C 1
ATOM 5739 O O . LEU A 1 700 ? -43.339 73.534 39.465 1.00 43.66 700 LEU A O 1
ATOM 5743 N N . GLU A 1 701 ? -42.470 74.785 37.798 1.00 47.19 701 GLU A N 1
ATOM 5744 C CA . GLU A 1 701 ? -43.426 75.892 37.849 1.00 47.19 701 GLU A CA 1
ATOM 5745 C C . GLU A 1 701 ? -44.681 75.513 37.040 1.00 47.19 701 GLU A C 1
ATOM 5747 O O . GLU A 1 701 ? -44.572 74.775 36.054 1.00 47.19 701 GLU A O 1
ATOM 5752 N N . PRO A 1 702 ? -45.875 75.967 37.456 1.00 43.69 702 PRO A N 1
ATOM 5753 C CA . PRO A 1 702 ? -47.133 75.583 36.833 1.00 43.69 702 PRO A CA 1
ATOM 5754 C C . PRO A 1 702 ? -47.353 76.349 35.524 1.00 43.69 702 PRO A C 1
ATOM 5756 O O . PRO A 1 702 ? -47.246 77.575 35.493 1.00 43.69 702 PRO A O 1
ATOM 5759 N N . LEU A 1 703 ? -47.716 75.631 34.460 1.00 42.38 703 LEU A N 1
ATOM 5760 C CA . LEU A 1 703 ? -48.361 76.233 33.297 1.00 42.38 703 LEU A CA 1
ATOM 5761 C C . LEU A 1 703 ? -49.876 76.136 33.457 1.00 42.38 703 LEU A C 1
ATOM 5763 O O . LEU A 1 703 ? -50.425 75.093 33.806 1.00 42.38 703 LEU A O 1
ATOM 5767 N N . VAL A 1 704 ? -50.465 77.304 33.257 1.00 49.44 704 VAL A N 1
ATOM 5768 C CA . VAL A 1 704 ? -51.849 77.718 33.439 1.00 49.44 704 VAL A CA 1
ATOM 5769 C C . VAL A 1 704 ? -52.733 77.203 32.300 1.00 49.44 704 VAL A C 1
ATOM 5771 O O . VAL A 1 704 ? -52.282 77.095 31.160 1.00 49.44 704 VAL A O 1
ATOM 5774 N N . ASP A 1 705 ? -53.978 76.898 32.668 1.00 44.62 705 ASP A N 1
ATOM 5775 C CA . ASP A 1 705 ? -55.130 76.561 31.828 1.00 44.62 705 ASP A CA 1
ATOM 5776 C C . ASP A 1 705 ? -55.553 77.679 30.859 1.00 44.62 705 ASP A C 1
ATOM 5778 O O . ASP A 1 705 ? -55.496 78.849 31.218 1.00 44.62 705 ASP A O 1
ATOM 5782 N N . GLU A 1 706 ? -56.067 77.286 29.688 1.00 44.56 706 GLU A N 1
ATOM 5783 C CA . GLU A 1 706 ? -57.167 77.898 28.902 1.00 44.56 706 GLU A CA 1
ATOM 5784 C C . GLU A 1 706 ? -57.265 77.110 27.571 1.00 44.56 706 GLU A C 1
ATOM 5786 O O . GLU A 1 706 ? -56.241 76.784 26.979 1.00 44.56 706 GLU A O 1
ATOM 5791 N N . GLU A 1 707 ? -58.395 76.749 26.965 1.00 46.03 707 GLU A N 1
ATOM 5792 C CA . GLU A 1 707 ? -59.810 76.658 27.321 1.00 46.03 707 GLU A CA 1
ATOM 5793 C C . GLU A 1 707 ? -60.487 75.831 26.188 1.00 46.03 707 GLU A C 1
ATOM 5795 O O . GLU A 1 707 ? -59.882 75.540 25.156 1.00 46.03 707 GLU A O 1
ATOM 5800 N N . ASN A 1 708 ? -61.737 75.430 26.408 1.00 42.69 708 ASN A N 1
ATOM 5801 C CA . ASN A 1 708 ? -62.605 74.576 25.587 1.00 42.69 708 ASN A CA 1
ATOM 5802 C C . ASN A 1 708 ? -62.834 75.010 24.117 1.00 42.69 708 ASN A C 1
ATOM 5804 O O . ASN A 1 708 ? -63.119 76.182 23.881 1.00 42.69 708 ASN A O 1
ATOM 5808 N N . ALA A 1 709 ? -62.886 74.039 23.185 1.00 38.00 709 ALA A N 1
ATOM 5809 C CA . ALA A 1 709 ? -63.903 73.838 22.121 1.00 38.00 709 ALA A CA 1
ATOM 5810 C C . ALA A 1 709 ? -63.422 72.827 21.066 1.00 38.00 709 ALA A C 1
ATOM 5812 O O . ALA A 1 709 ? -62.323 73.034 20.503 1.00 38.00 709 ALA A O 1
#

Radius of gyration: 31.53 Å; chains: 1; bounding box: 101×109×80 Å

Organism: NCBI:txid28002

Sequence (709 aa):
MFFITSIFAGDCAMLPWKVYSYDSASSCINFPQLSQRIFEQTQITLENLLQLYGSRDILENLPANYSGFNIKSQNITQNLINLRSQFTNANVPAFKYFSAIHQLIQNLQDPHTHFTKPQFFWEFLQFIPVTFRFENNRFFTEYYPFSGKFNNSLSEYEEMFGKLELNNQDPIMTINGKKPVEFFRYFGNKYCQYGKFEQARVNFALSTMYMNDLSTNNMIDEEDKELKIKFDSGVIKTIRYVYVVTTTEELNNTSVQKLYDQDEKTNPYLEKSTNTTINETKKEERITRQKFDEQDSEFTTILVSEGYYELLQYQSDYVLRILSFMPKTFDDGFNDSIKLIQTLNQLIGNKTRLYLDMVSNGGGQLMWVQMLLTGLFPNAYPYLGRWKQRKSKLMDAIIDSKSQIDTMYQRFDWITGQPLSNWYQQEDYFQFDLSNMFANCINAALNTSNLSINPIQIVFFTDGLCASGCSMFGKKLMTFNNTVVVGFGDSVNYDLFDIGTASGGTVFMSQIYEQLIAMQSKEGFNNITDDQKQQLLQSWMPHNGALSITFMNVFNYNPSQEAGLNHDFVPFVVDQTIELYPSFGTWQTQIGLKQRLKAVENNGLHQYNVFGSICKTNKNVIFRNFNSYCVAHSCEYGYYQVISIEFTCHKRQDQFYSQPTKSNLTWIIVGCSLSGLFLIIIVCWIISKKNKWCKKDARLEPLVDEENA

InterPro domains:
  IPR029045 ClpP/crotonase-like domain superfamily [SSF52096] (89-509)
  IPR052766 Secondary metabolite-associated S41A peptidase [PTHR37049] (2-682)

Foldseek 3Di:
DDPPPPPPLPWQWDDALAKFAPVNVVSLQQLAWDDLVQVVLVLLQQLQPCLLFFCLVCLCPPDPVLVLAPQHRADLNVLSVVLCVVPNPDRGRLLVSQQSVLQSQLSNLAPLWFWFGFVLQQQKKKFWQWAWADDPNFIFIDGDPDDDSNPCVQVSQCVVVNDQPGDRPWTWCDKVNHGPQVVLLVCLNRWNSHARFSQLSSQVCNAPVGMDTRRGTHPDDPVPQWIWTATPVRDTGIIGMIIGGNDPDIDTSVVSNVVRVVQFADQLQPDPDDDPDPPPVPPPPPPVQDDADCPDPQWHWDDDQPQAWTWIDGPLAIEIEGREQDGPDLVSLLVRLLVVLLVCQVRDDAPYAYEYHLELHLYYDLLSLLLNCCSQCVQLPPQWFKKAFRDDLLVVLCVQLVFVVVVQWFFADRQARHTDPPCNVDRIGTTDSDDVSSLVSSLSSNVSHPHPYWLARYEYEYEQNQEASRLLNVVSCLLLLSHQYEYEGDDDDSGFGARYAHNDFDKDKLVNLSVRLSVSSVVDGDRDDPVSNCSSSSNHRSGPMMTIHRSMFGQGSAPLDDSHHTSNSDGPHHPYYFHGHDTHSPCPHPNVVVVVVVSCVVVDRDSPFHWGDFPDADQQFTWTQTPNDTHTRGGHNQWGFHNDPDGDIDGGNYPSDDDPPVVVVVVVVVVVVVVVVVVVVVVVVVVVVVVVVVVVPVDDDDDDDDDDD